Protein AF-A0A5C7P6S6-F1 (afdb_monomer_lite)

Radius of gyration: 43.23 Å; chains: 1; bounding box: 123×72×96 Å

Sequence (411 aa):
MPEETPAAPAPTPVTDAVPTTPSAPKPIQQTPPKAELKADPNGDLDKFFAEVHNEKTPEKQPEKAQEQQPKPQENAEAPVEGEDEEVSKFTTAKNLREAYAKLKKRLADRDKEFEELKTRPSEDPEKPKLLETLSAREKRLKELEEQVKYYDYTKSSEYLEKYDKPYKEAWQYATQTATDLSVKRDGAEPRKVTAEEFSRIVNMRSEDDALEAAHALFDGDKLGAAKAARVMEQREKIMQHYRAAENAKSDFAKNIEAREKDMTAKQIAEREAQARQAKANAEAFQKLNEDAKKKYPQWFSPADGDEQINKALETGKRMADVVFSGAQDIDSDTRVKMHSAAYMKIAGFDRLAIENGRLRTQMDKLQKALDGYKSSGPGNATGKGGDKPVKSGGRTLADSFAELDALVGKK

Structure (mmCIF, N/CA/C/O backbone):
data_AF-A0A5C7P6S6-F1
#
_entry.id   AF-A0A5C7P6S6-F1
#
loop_
_atom_site.group_PDB
_atom_site.id
_atom_site.type_symbol
_atom_site.label_atom_id
_atom_site.label_alt_id
_atom_site.label_comp_id
_atom_site.label_asym_id
_atom_site.label_entity_id
_atom_site.label_seq_id
_atom_site.pdbx_PDB_ins_code
_atom_site.Cartn_x
_atom_site.Cartn_y
_atom_site.Cartn_z
_atom_site.occupancy
_atom_site.B_iso_or_equiv
_atom_site.auth_seq_id
_atom_site.auth_comp_id
_atom_site.auth_asym_id
_atom_site.auth_atom_id
_atom_site.pdbx_PDB_model_num
ATOM 1 N N . MET A 1 1 ? -17.984 -38.038 -35.558 1.00 46.00 1 MET A N 1
ATOM 2 C CA . MET A 1 1 ? -18.681 -39.127 -34.852 1.00 46.00 1 MET A CA 1
ATOM 3 C C . MET A 1 1 ? -18.429 -38.947 -33.365 1.00 46.00 1 MET A C 1
ATOM 5 O O . MET A 1 1 ? -17.315 -39.215 -32.939 1.00 46.00 1 MET A O 1
ATOM 9 N N . PRO A 1 2 ? -19.382 -38.374 -32.621 1.00 42.12 2 PRO A N 1
ATOM 10 C CA . PRO A 1 2 ? -19.359 -38.361 -31.164 1.00 42.12 2 PRO A CA 1
ATOM 11 C C . PRO A 1 2 ? -20.206 -39.517 -30.603 1.00 42.12 2 PRO A C 1
ATOM 13 O O . PRO A 1 2 ? -21.327 -39.732 -31.057 1.00 42.12 2 PRO A O 1
ATOM 16 N N . GLU A 1 3 ? -19.643 -40.264 -29.653 1.00 46.22 3 GLU A N 1
ATOM 17 C CA . GLU A 1 3 ? -20.313 -41.343 -28.917 1.00 46.22 3 GLU A CA 1
ATOM 18 C C . GLU A 1 3 ? -21.340 -40.777 -27.926 1.00 46.22 3 GLU A C 1
ATOM 20 O O . GLU A 1 3 ? -21.018 -39.967 -27.055 1.00 46.22 3 GLU A O 1
ATOM 25 N N . GLU A 1 4 ? -22.587 -41.224 -28.075 1.00 43.50 4 GLU A N 1
ATOM 26 C CA . GLU A 1 4 ? -23.687 -41.019 -27.136 1.00 43.50 4 GLU A CA 1
ATOM 27 C C . GLU A 1 4 ? -23.545 -41.970 -25.938 1.00 43.50 4 GLU A C 1
ATOM 29 O O . GLU A 1 4 ? -23.382 -43.179 -26.096 1.00 43.50 4 GLU A O 1
ATOM 34 N N . THR A 1 5 ? -23.669 -41.431 -24.726 1.00 53.03 5 THR A N 1
ATOM 35 C CA . THR A 1 5 ? -23.902 -42.209 -23.499 1.00 53.03 5 THR A CA 1
ATOM 36 C C . THR A 1 5 ? -25.326 -41.927 -23.007 1.00 53.03 5 THR A C 1
ATOM 38 O O . THR A 1 5 ? -25.703 -40.756 -22.916 1.00 53.03 5 THR A O 1
ATOM 41 N N . PRO A 1 6 ? -26.152 -42.956 -22.723 1.00 57.78 6 PRO A N 1
ATOM 42 C CA . PRO A 1 6 ? -27.564 -42.760 -22.418 1.00 57.78 6 PRO A CA 1
ATOM 43 C C . PRO A 1 6 ? -27.847 -42.522 -20.928 1.00 57.78 6 PRO A C 1
ATOM 45 O O . PRO A 1 6 ? -27.183 -43.045 -20.034 1.00 57.78 6 PRO A O 1
ATOM 48 N N . ALA A 1 7 ? -28.895 -41.728 -20.709 1.00 41.75 7 ALA A N 1
ATOM 49 C CA . ALA A 1 7 ? -29.447 -41.293 -19.434 1.00 41.75 7 ALA A CA 1
ATOM 50 C C . ALA A 1 7 ? -30.130 -42.419 -18.632 1.00 41.75 7 ALA A C 1
ATOM 52 O O . ALA A 1 7 ? -30.773 -43.307 -19.192 1.00 41.75 7 ALA A O 1
ATOM 53 N N . ALA A 1 8 ? -30.049 -42.325 -17.301 1.00 50.41 8 ALA A N 1
ATOM 54 C CA . ALA A 1 8 ? -30.787 -43.163 -16.357 1.00 50.41 8 ALA A CA 1
ATOM 55 C C . ALA A 1 8 ? -32.163 -42.543 -16.005 1.00 50.41 8 ALA A C 1
ATOM 57 O O . ALA A 1 8 ? -32.243 -41.322 -15.837 1.00 50.41 8 ALA A O 1
ATOM 58 N N . PRO A 1 9 ? -33.236 -43.348 -15.868 1.00 53.50 9 PRO A N 1
ATOM 59 C CA . PRO A 1 9 ? -34.593 -42.856 -15.635 1.00 53.50 9 PRO A CA 1
ATOM 60 C C . PRO A 1 9 ? -34.981 -42.764 -14.146 1.00 53.50 9 PRO A C 1
ATOM 62 O O . PRO A 1 9 ? -34.594 -43.588 -13.321 1.00 53.50 9 PRO A O 1
ATOM 65 N N . ALA A 1 10 ? -35.851 -41.803 -13.845 1.00 43.84 10 ALA A N 1
ATOM 66 C CA . ALA A 1 10 ? -36.760 -41.744 -12.692 1.00 43.84 10 ALA A CA 1
ATOM 67 C C . ALA A 1 10 ? -38.148 -41.314 -13.229 1.00 43.84 10 ALA A C 1
ATOM 69 O O . ALA A 1 10 ? -38.189 -40.839 -14.369 1.00 43.84 10 ALA A O 1
ATOM 70 N N . PRO A 1 11 ? -39.273 -41.338 -12.478 1.00 53.75 11 PRO A N 1
ATOM 71 C CA . PRO A 1 11 ? -39.607 -41.955 -11.182 1.00 53.75 11 PRO A CA 1
ATOM 72 C C . PRO A 1 11 ? -40.924 -42.789 -11.250 1.00 53.75 11 PRO A C 1
ATOM 74 O O . PRO A 1 11 ? -41.592 -42.814 -12.281 1.00 53.75 11 PRO A O 1
ATOM 77 N N . THR A 1 12 ? -41.383 -43.388 -10.138 1.00 41.00 12 THR A N 1
ATOM 78 C CA . THR A 1 12 ? -42.812 -43.760 -9.977 1.00 41.00 12 THR A CA 1
ATOM 79 C C . THR A 1 12 ? -43.353 -43.488 -8.566 1.00 41.00 12 THR A C 1
ATOM 81 O O . THR A 1 12 ? -42.575 -43.513 -7.611 1.00 41.00 12 THR A O 1
ATOM 84 N N . PRO A 1 13 ? -44.668 -43.203 -8.439 1.00 51.53 13 PRO A N 1
ATOM 85 C CA . PRO A 1 13 ? -45.284 -42.515 -7.305 1.00 51.53 13 PRO A CA 1
ATOM 86 C C . PRO A 1 13 ? -45.920 -43.482 -6.295 1.00 51.53 13 PRO A C 1
ATOM 88 O O . PRO A 1 13 ? -46.279 -44.604 -6.648 1.00 51.53 13 PRO A O 1
ATOM 91 N N . VAL A 1 14 ? -46.133 -43.025 -5.058 1.00 45.06 14 VAL A N 1
ATOM 92 C CA . VAL A 1 14 ? -46.999 -43.713 -4.087 1.00 45.06 14 VAL A CA 1
ATOM 93 C C . VAL A 1 14 ? -48.078 -42.752 -3.598 1.00 45.06 14 VAL A C 1
ATOM 95 O O . VAL A 1 14 ? -47.822 -41.592 -3.288 1.00 45.06 14 VAL A O 1
ATOM 98 N N . THR A 1 15 ? -49.287 -43.289 -3.634 1.00 38.88 15 THR A N 1
ATOM 99 C CA . THR A 1 15 ? -50.614 -42.690 -3.566 1.00 38.88 15 THR A CA 1
ATOM 100 C C . THR A 1 15 ? -51.096 -42.420 -2.139 1.00 38.88 15 THR A C 1
ATOM 102 O O . THR A 1 15 ? -50.744 -43.135 -1.203 1.00 38.88 15 THR A O 1
ATOM 105 N N . ASP A 1 16 ? -51.977 -41.425 -2.024 1.00 44.69 16 ASP A N 1
ATOM 106 C CA . ASP A 1 16 ? -52.780 -41.073 -0.850 1.00 44.69 16 ASP A CA 1
ATOM 107 C C . ASP A 1 16 ? -53.695 -42.204 -0.348 1.00 44.69 16 ASP A C 1
ATOM 109 O O . ASP A 1 16 ? -54.346 -42.886 -1.142 1.00 44.69 16 ASP A O 1
ATOM 113 N N . ALA A 1 17 ? -53.854 -42.298 0.979 1.00 35.78 17 ALA A N 1
ATOM 114 C CA . ALA A 1 17 ? -55.083 -42.768 1.624 1.00 35.78 17 ALA A CA 1
ATOM 115 C C . ALA A 1 17 ? -55.199 -42.260 3.081 1.00 35.78 17 ALA A C 1
ATOM 117 O O . ALA A 1 17 ? -54.314 -42.449 3.911 1.00 35.78 17 ALA A O 1
ATOM 118 N N . VAL A 1 18 ? -56.346 -41.655 3.384 1.00 39.75 18 VAL A N 1
ATOM 119 C CA . VAL A 1 18 ? -56.913 -41.239 4.688 1.00 39.75 18 VAL A CA 1
ATOM 120 C C . VAL A 1 18 ? -58.406 -41.652 4.622 1.00 39.75 18 VAL A C 1
ATOM 122 O O . VAL A 1 18 ? -58.885 -41.785 3.491 1.00 39.75 18 VAL A O 1
ATOM 125 N N . PRO A 1 19 ? -59.236 -41.767 5.691 1.00 50.44 19 PRO A N 1
ATOM 126 C CA . PRO A 1 19 ? -59.052 -41.930 7.150 1.00 50.44 19 PRO A CA 1
ATOM 127 C C . PRO A 1 19 ? -59.833 -43.140 7.737 1.00 50.44 19 PRO A C 1
ATOM 129 O O . PRO A 1 19 ? -60.816 -43.584 7.157 1.00 50.44 19 PRO A O 1
ATOM 132 N N . THR A 1 20 ? -59.556 -43.526 8.991 1.00 32.84 20 THR A N 1
ATOM 133 C CA . THR A 1 20 ? -60.603 -44.014 9.926 1.00 32.84 20 THR A CA 1
ATOM 134 C C . THR A 1 20 ? -60.203 -43.771 11.386 1.00 32.84 20 THR A C 1
ATOM 136 O O . THR A 1 20 ? -59.168 -44.254 11.837 1.00 32.84 20 THR A O 1
ATOM 139 N N . THR A 1 21 ? -61.046 -43.056 12.135 1.00 38.78 21 THR A N 1
ATOM 140 C CA . THR A 1 21 ? -61.136 -43.097 13.609 1.00 38.78 21 THR A CA 1
ATOM 141 C C . THR A 1 21 ? -61.864 -44.383 14.039 1.00 38.78 21 THR A C 1
ATOM 143 O O . THR A 1 21 ? -62.730 -44.852 13.298 1.00 38.78 21 THR A O 1
ATOM 146 N N . PRO A 1 22 ? -61.547 -44.977 15.212 1.00 38.91 22 PRO A N 1
ATOM 147 C CA . PRO A 1 22 ? -62.388 -44.691 16.383 1.00 38.91 22 PRO A CA 1
ATOM 148 C C . PRO A 1 22 ? -61.709 -44.766 17.774 1.00 38.91 22 PRO A C 1
ATOM 150 O O . PRO A 1 22 ? -60.781 -45.526 18.018 1.00 38.91 22 PRO A O 1
ATOM 153 N N . SER A 1 23 ? -62.352 -44.047 18.700 1.00 32.41 23 SER A N 1
ATOM 154 C CA . SER A 1 23 ? -62.520 -44.307 20.141 1.00 32.41 23 SER A CA 1
ATOM 155 C C . SER A 1 23 ? -61.372 -44.129 21.146 1.00 32.41 23 SER A C 1
ATOM 157 O O . SER A 1 23 ? -60.266 -44.641 21.038 1.00 32.41 23 SER A O 1
ATOM 159 N N . ALA A 1 24 ? -61.743 -43.400 22.201 1.00 42.53 24 ALA A N 1
ATOM 160 C CA . ALA A 1 24 ? -60.950 -42.934 23.328 1.00 42.53 24 ALA A CA 1
ATOM 161 C C . ALA A 1 24 ? -60.636 -44.013 24.384 1.00 42.53 24 ALA A C 1
ATOM 163 O O . ALA A 1 24 ? -61.486 -44.860 24.665 1.00 42.53 24 ALA A O 1
ATOM 164 N N . PRO A 1 25 ? -59.513 -43.864 25.113 1.00 35.50 25 PRO A N 1
ATOM 165 C CA . PRO A 1 25 ? -59.364 -44.364 26.473 1.00 35.50 25 PRO A CA 1
ATOM 166 C C . PRO A 1 25 ? -59.404 -43.235 27.522 1.00 35.50 25 PRO A C 1
ATOM 168 O O . PRO A 1 25 ? -58.932 -42.118 27.317 1.00 35.50 25 PRO A O 1
ATOM 171 N N . LYS A 1 26 ? -59.989 -43.581 28.672 1.00 36.19 26 LYS A N 1
ATOM 172 C CA . LYS A 1 26 ? -60.097 -42.816 29.927 1.00 36.19 26 LYS A CA 1
ATOM 173 C C . LYS A 1 26 ? -58.724 -42.545 30.595 1.00 36.19 26 LYS A C 1
ATOM 175 O O . LYS A 1 26 ? -57.741 -43.191 30.244 1.00 36.19 26 LYS A O 1
ATOM 180 N N . PRO A 1 27 ? -58.654 -41.601 31.558 1.00 38.12 27 PRO A N 1
ATOM 181 C CA . PRO A 1 27 ? -57.422 -40.911 31.945 1.00 38.12 27 PRO A CA 1
ATOM 182 C C . PRO A 1 27 ? -56.540 -41.716 32.908 1.00 38.12 27 PRO A C 1
ATOM 184 O O . PRO A 1 27 ? -57.019 -42.236 33.914 1.00 38.12 27 PRO A O 1
ATOM 187 N N . ILE A 1 28 ? -55.232 -41.736 32.636 1.00 33.56 28 ILE A N 1
ATOM 188 C CA . ILE A 1 28 ? -54.197 -42.171 33.580 1.00 33.56 28 ILE A CA 1
ATOM 189 C C . ILE A 1 28 ? -53.701 -40.923 34.318 1.00 33.56 28 ILE A C 1
ATOM 191 O O . ILE A 1 28 ? -53.202 -39.985 33.699 1.00 33.56 28 ILE A O 1
ATOM 195 N N . GLN A 1 29 ? -53.851 -40.914 35.645 1.00 44.62 29 GLN A N 1
ATOM 196 C CA . GLN A 1 29 ? -53.180 -39.969 36.537 1.00 44.62 29 GLN A CA 1
ATOM 197 C C . GLN A 1 29 ? -51.662 -40.117 36.371 1.00 44.62 29 GLN A C 1
ATOM 199 O O . GLN A 1 29 ? -51.073 -41.080 36.854 1.00 44.62 29 GLN A O 1
ATOM 204 N N . GLN A 1 30 ? -51.025 -39.158 35.699 1.00 34.50 30 GLN A N 1
ATOM 205 C CA . GLN A 1 30 ? -49.587 -38.941 35.806 1.00 34.50 30 GLN A CA 1
ATOM 206 C C . GLN A 1 30 ? -49.343 -37.856 36.853 1.00 34.50 30 GLN A C 1
ATOM 208 O O . GLN A 1 30 ? -49.700 -36.693 36.674 1.00 34.50 30 GLN A O 1
ATOM 213 N N . THR A 1 31 ? -48.738 -38.250 37.969 1.00 36.03 31 THR A N 1
ATOM 214 C CA . THR A 1 31 ? -48.027 -37.335 38.863 1.00 36.03 31 THR A CA 1
ATOM 215 C C . THR A 1 31 ? -46.939 -36.600 38.070 1.00 36.03 31 THR A C 1
ATOM 217 O O . THR A 1 31 ? -46.210 -37.263 37.326 1.00 36.03 31 THR A O 1
ATOM 220 N N . PRO A 1 32 ? -46.790 -35.269 38.203 1.00 39.41 32 PRO A N 1
ATOM 221 C CA . PRO A 1 32 ? -45.773 -34.535 37.463 1.00 39.41 32 PRO A CA 1
ATOM 222 C C . PRO A 1 32 ? -44.370 -34.980 37.906 1.00 39.41 32 PRO A C 1
ATOM 224 O O . PRO A 1 32 ? -44.122 -35.101 39.111 1.00 39.41 32 PRO A O 1
ATOM 227 N N . PRO A 1 33 ? -43.432 -35.213 36.970 1.00 34.38 33 PRO A N 1
ATOM 228 C CA . PRO A 1 33 ? -42.047 -35.444 37.331 1.00 34.38 33 PRO A CA 1
ATOM 229 C C . PRO A 1 33 ? -41.487 -34.157 37.937 1.00 34.38 33 PRO A C 1
ATOM 231 O O . PRO A 1 33 ? -41.579 -33.072 37.361 1.00 34.38 33 PRO A O 1
ATOM 234 N N . LYS A 1 34 ? -40.908 -34.294 39.129 1.00 39.78 34 LYS A N 1
ATOM 235 C CA . LYS A 1 34 ? -40.111 -33.267 39.790 1.00 39.78 34 LYS A CA 1
ATOM 236 C C . LYS A 1 34 ? -38.892 -32.995 38.905 1.00 39.78 34 LYS A C 1
ATOM 238 O O . LYS A 1 34 ? -37.921 -33.743 38.946 1.00 39.78 34 LYS A O 1
ATOM 243 N N . ALA A 1 35 ? -38.974 -31.964 38.069 1.00 36.50 35 ALA A N 1
ATOM 244 C CA . ALA A 1 35 ? -37.822 -31.448 37.350 1.00 36.50 35 ALA A CA 1
ATOM 245 C C . ALA A 1 35 ? -36.858 -30.857 38.386 1.00 36.50 35 ALA A C 1
ATOM 247 O O . ALA A 1 35 ? -37.086 -29.776 38.927 1.00 36.50 35 ALA A O 1
ATOM 248 N N . GLU A 1 36 ? -35.806 -31.602 38.715 1.00 36.12 36 GLU A N 1
ATOM 249 C CA . GLU A 1 36 ? -34.629 -31.028 39.350 1.00 36.12 36 GLU A CA 1
ATOM 250 C C . GLU A 1 36 ? -34.008 -30.042 38.352 1.00 36.12 36 GLU A C 1
ATOM 252 O O . GLU A 1 36 ? -33.359 -30.451 37.390 1.00 36.12 36 GLU A O 1
ATOM 257 N N . LEU A 1 37 ? -34.217 -28.738 38.568 1.00 42.97 37 LEU A N 1
ATOM 258 C CA . LEU A 1 37 ? -33.334 -27.710 38.023 1.00 42.97 37 LEU A CA 1
ATOM 259 C C . LEU A 1 37 ? -31.935 -27.982 38.590 1.00 42.97 37 LEU A C 1
ATOM 261 O O . LEU A 1 37 ? -31.643 -27.647 39.738 1.00 42.97 37 LEU A O 1
ATOM 265 N N . LYS A 1 38 ? -31.079 -28.631 37.805 1.00 41.91 38 LYS A N 1
ATOM 266 C CA . LYS A 1 38 ? -29.651 -28.754 38.092 1.00 41.91 38 LYS A CA 1
ATOM 267 C C . LYS A 1 38 ? -28.869 -27.973 37.040 1.00 41.91 38 LYS A C 1
ATOM 269 O O . LYS A 1 38 ? -29.064 -28.181 35.848 1.00 41.91 38 LYS A O 1
ATOM 274 N N . ALA A 1 39 ? -27.980 -27.130 37.566 1.00 39.84 39 ALA A N 1
ATOM 275 C CA . ALA A 1 39 ? -27.068 -26.183 36.924 1.00 39.84 39 ALA A CA 1
ATOM 276 C C . ALA A 1 39 ? -27.720 -24.895 36.386 1.00 39.84 39 ALA A C 1
ATOM 278 O O . ALA A 1 39 ? -28.354 -24.880 35.336 1.00 39.84 39 ALA A O 1
ATOM 279 N N . ASP A 1 40 ? -27.504 -23.796 37.117 1.00 43.25 40 ASP A N 1
ATOM 280 C CA . ASP A 1 40 ? -27.604 -22.443 36.570 1.00 43.25 40 ASP A CA 1
ATOM 281 C C . ASP A 1 40 ? -26.552 -22.304 35.451 1.00 43.25 40 ASP A C 1
ATOM 283 O O . ASP A 1 40 ? -25.355 -22.389 35.745 1.00 43.25 40 ASP A O 1
ATOM 287 N N . PRO A 1 41 ? -26.948 -22.108 34.181 1.00 43.97 41 PRO A N 1
ATOM 288 C CA . PRO A 1 41 ? -26.011 -21.939 33.071 1.00 43.97 41 PRO A CA 1
ATOM 289 C C . PRO A 1 41 ? -25.147 -20.669 33.197 1.00 43.97 41 PRO A C 1
ATOM 291 O O . PRO A 1 41 ? -24.191 -20.511 32.440 1.00 43.97 41 PRO A O 1
ATOM 294 N N . ASN A 1 42 ? -25.442 -19.778 34.153 1.00 45.59 42 ASN A N 1
ATOM 295 C CA . ASN A 1 42 ? -24.598 -18.635 34.499 1.00 45.59 42 ASN A CA 1
ATOM 296 C C . ASN A 1 42 ? -23.641 -18.905 35.668 1.00 45.59 42 ASN A C 1
ATOM 298 O O . ASN A 1 42 ? -22.756 -18.089 35.902 1.00 45.59 42 ASN A O 1
ATOM 302 N N . GLY A 1 43 ? -23.754 -20.034 36.375 1.00 48.19 43 GLY A N 1
ATOM 303 C CA . GLY A 1 43 ? -22.921 -20.329 37.545 1.00 48.19 43 GLY A CA 1
ATOM 304 C C . GLY A 1 43 ? -21.424 -20.439 37.227 1.00 48.19 43 GLY A C 1
ATOM 305 O O . GLY A 1 43 ? -20.594 -20.024 38.035 1.00 48.19 43 GLY A O 1
ATOM 306 N N . ASP A 1 44 ? -21.070 -20.933 36.037 1.00 56.31 44 ASP A N 1
ATOM 307 C CA . ASP A 1 44 ? -19.677 -20.960 35.560 1.00 56.31 44 ASP A CA 1
ATOM 308 C C . ASP A 1 44 ? -19.210 -19.598 35.030 1.00 56.31 44 ASP A C 1
ATOM 310 O O . ASP A 1 44 ? -18.036 -19.259 35.159 1.00 56.31 44 ASP A O 1
ATOM 314 N N . LEU A 1 45 ? -20.121 -18.772 34.505 1.00 48.03 45 LEU A N 1
ATOM 315 C CA . LEU A 1 45 ? -19.814 -17.394 34.114 1.00 48.03 45 LEU A CA 1
ATOM 316 C C . LEU A 1 45 ? -19.558 -16.523 35.349 1.00 48.03 45 LEU A C 1
ATOM 318 O O . LEU A 1 45 ? -18.575 -15.794 35.378 1.00 48.03 45 LEU A O 1
ATOM 322 N N . ASP A 1 46 ? -20.381 -16.633 36.389 1.00 51.62 46 ASP A N 1
ATOM 323 C CA . ASP A 1 46 ? -20.210 -15.900 37.647 1.00 51.62 46 ASP A CA 1
ATOM 324 C C . ASP A 1 46 ? -18.913 -16.284 38.374 1.00 51.62 46 ASP A C 1
ATOM 326 O O . ASP A 1 46 ? -18.251 -15.415 38.945 1.00 51.62 46 ASP A O 1
ATOM 330 N N . LYS A 1 47 ? -18.509 -17.562 38.316 1.00 57.38 47 LYS A N 1
ATOM 331 C CA . LYS A 1 47 ? -17.197 -18.015 38.805 1.00 57.38 47 LYS A CA 1
ATOM 332 C C . LYS A 1 47 ? -16.052 -17.464 37.960 1.00 57.38 47 LYS A C 1
ATOM 334 O O . LYS A 1 47 ? -15.109 -16.924 38.524 1.00 57.38 47 LYS A O 1
ATOM 339 N N . PHE A 1 48 ? -16.172 -17.508 36.634 1.00 55.88 48 PHE A N 1
ATOM 340 C CA . PHE A 1 48 ? -15.189 -16.929 35.717 1.00 55.88 48 PHE A CA 1
ATOM 341 C C . PHE A 1 48 ? -14.996 -15.419 35.955 1.00 55.88 48 PHE A C 1
ATOM 343 O O . PHE A 1 48 ? -13.868 -14.939 36.034 1.00 55.88 48 PHE A O 1
ATOM 350 N N . PHE A 1 49 ? -16.077 -14.658 36.157 1.00 50.75 49 PHE A N 1
ATOM 351 C CA . PHE A 1 49 ? -15.989 -13.228 36.473 1.00 50.75 49 PHE A CA 1
ATOM 352 C C . PHE A 1 49 ? -15.447 -12.949 37.883 1.00 50.75 49 PHE A C 1
ATOM 354 O O . PHE A 1 49 ? -14.844 -11.898 38.081 1.00 50.75 49 PHE A O 1
ATOM 361 N N . ALA A 1 50 ? -15.621 -13.852 38.851 1.00 56.75 50 ALA A N 1
ATOM 362 C CA . ALA A 1 50 ? -15.010 -13.725 40.175 1.00 56.75 50 ALA A CA 1
ATOM 363 C C . ALA A 1 50 ? -13.497 -14.024 40.155 1.00 56.75 50 ALA A C 1
ATOM 365 O O . ALA A 1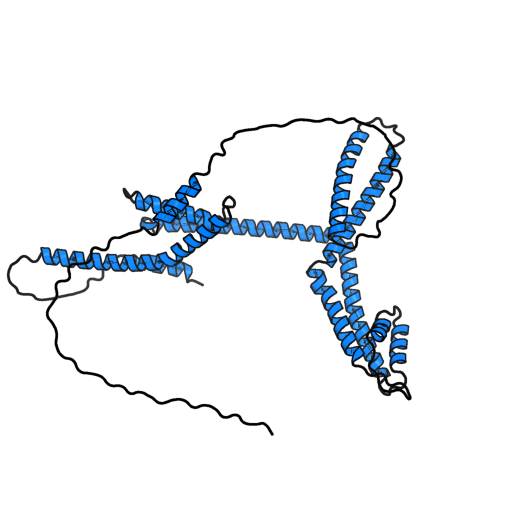 50 ? -12.729 -13.365 40.852 1.00 56.75 50 ALA A O 1
ATOM 366 N N . GLU A 1 51 ? -13.061 -14.977 39.331 1.00 54.78 51 GLU A N 1
ATOM 367 C CA . GLU A 1 51 ? -11.665 -15.424 39.229 1.00 54.78 51 GLU A CA 1
ATOM 368 C C . GLU A 1 51 ? -10.771 -14.378 38.538 1.00 54.78 51 GLU A C 1
ATOM 370 O O . GLU A 1 51 ? -9.673 -14.088 39.007 1.00 54.78 51 GLU A O 1
ATOM 375 N N . VAL A 1 52 ? -11.301 -13.679 37.527 1.00 52.78 52 VAL A N 1
ATOM 376 C CA . VAL A 1 52 ? -10.638 -12.535 36.863 1.00 52.78 52 VAL A CA 1
ATOM 377 C C . VAL A 1 52 ? -10.458 -11.319 37.804 1.00 52.78 52 VAL A C 1
ATOM 379 O O . VAL A 1 52 ? -9.695 -10.406 37.497 1.00 52.78 52 VAL A O 1
ATOM 382 N N . HIS A 1 53 ? -11.124 -11.284 38.970 1.00 46.47 53 HIS A N 1
ATOM 383 C CA . HIS A 1 53 ? -11.010 -10.195 39.961 1.00 46.47 53 HIS A CA 1
ATOM 384 C C . HIS A 1 53 ? -10.025 -10.452 41.101 1.00 46.47 53 HIS A C 1
ATOM 386 O O . HIS A 1 53 ? -9.773 -9.531 41.878 1.00 46.47 53 HIS A O 1
ATOM 392 N N . ASN A 1 54 ? -9.439 -11.650 41.200 1.00 40.47 54 ASN A N 1
ATOM 393 C CA . ASN A 1 54 ? -8.581 -12.010 42.334 1.00 40.47 54 ASN A CA 1
ATOM 394 C C . ASN A 1 54 ? -7.068 -11.975 42.039 1.00 40.47 54 ASN A C 1
ATOM 396 O O . ASN A 1 54 ? -6.264 -12.223 42.934 1.00 40.47 54 ASN A O 1
ATOM 400 N N . GLU A 1 55 ? -6.644 -11.592 40.830 1.00 39.09 55 GLU A N 1
ATOM 401 C CA . GLU A 1 55 ? -5.230 -11.329 40.523 1.00 39.09 55 GLU A CA 1
ATOM 402 C C . GLU A 1 55 ? -4.852 -9.862 40.775 1.00 39.09 55 GLU A C 1
ATOM 404 O O . GLU A 1 55 ? -4.597 -9.060 39.877 1.00 39.09 55 GLU A O 1
ATOM 409 N N . LYS A 1 56 ? -4.752 -9.507 42.055 1.00 41.22 56 LYS A N 1
ATOM 410 C CA . LYS A 1 56 ? -3.800 -8.491 42.512 1.00 41.22 56 LYS A CA 1
ATOM 411 C C . LYS A 1 56 ? -3.122 -9.013 43.766 1.00 41.22 56 LYS A C 1
ATOM 413 O O . LYS A 1 56 ? -3.727 -8.963 44.828 1.00 41.22 56 LYS A O 1
ATOM 418 N N . THR A 1 57 ? -1.887 -9.504 43.617 1.00 28.55 57 THR A N 1
ATOM 419 C CA . THR A 1 57 ? -0.677 -9.192 44.418 1.00 28.55 57 THR A CA 1
ATOM 420 C C . THR A 1 57 ? 0.438 -10.180 44.019 1.00 28.55 57 THR A C 1
ATOM 422 O O . THR A 1 57 ? 0.301 -11.364 44.312 1.00 28.55 57 THR A O 1
ATOM 425 N N . PRO A 1 58 ? 1.554 -9.765 43.382 1.00 36.25 58 PRO A N 1
ATOM 426 C CA . PRO A 1 58 ? 2.738 -10.611 43.308 1.00 36.25 58 PRO A CA 1
ATOM 427 C C . PRO A 1 58 ? 3.519 -10.467 44.619 1.00 36.25 58 PRO A C 1
ATOM 429 O O . PRO A 1 58 ? 4.167 -9.449 44.877 1.00 36.25 58 PRO A O 1
ATOM 432 N N . GLU A 1 59 ? 3.418 -11.484 45.469 1.00 32.12 59 GLU A N 1
ATOM 433 C CA . GLU A 1 59 ? 4.200 -11.607 46.693 1.00 32.12 59 GLU A CA 1
ATOM 434 C C . GLU A 1 59 ? 5.619 -12.107 46.358 1.00 32.12 59 GLU A C 1
ATOM 436 O O . GLU A 1 59 ? 5.819 -13.079 45.630 1.00 32.12 59 GLU A O 1
ATOM 441 N N . LYS A 1 60 ? 6.617 -11.369 46.852 1.00 31.77 60 LYS A N 1
ATOM 442 C CA . LYS A 1 60 ? 8.058 -11.647 46.760 1.00 31.77 60 LYS A CA 1
ATOM 443 C C . LYS A 1 60 ? 8.463 -12.823 47.653 1.00 31.77 60 LYS A C 1
ATOM 445 O O . LYS A 1 60 ? 8.031 -12.843 48.799 1.00 31.77 60 LYS A O 1
ATOM 450 N N . GLN A 1 61 ? 9.448 -13.615 47.200 1.00 31.73 61 GLN A N 1
ATOM 451 C CA . GLN A 1 61 ? 10.708 -14.027 47.886 1.00 31.73 61 GLN A CA 1
ATOM 452 C C . GLN A 1 61 ? 11.268 -15.342 47.277 1.00 31.73 61 GLN A C 1
ATOM 454 O O . GLN A 1 61 ? 10.497 -16.084 46.678 1.00 31.73 61 GLN A O 1
ATOM 459 N N . PRO A 1 62 ? 12.535 -15.754 47.522 1.00 37.06 62 PRO A N 1
ATOM 460 C CA . PRO A 1 62 ? 13.792 -14.997 47.593 1.00 37.06 62 PRO A CA 1
ATOM 461 C C . PRO A 1 62 ? 14.970 -15.672 46.827 1.00 37.06 62 PRO A C 1
ATOM 463 O O . PRO A 1 62 ? 14.882 -16.788 46.321 1.00 37.06 62 PRO A O 1
ATOM 466 N N . GLU A 1 63 ? 16.098 -14.954 46.802 1.00 31.25 63 GLU A N 1
ATOM 467 C CA . GLU A 1 63 ? 17.470 -15.346 46.429 1.00 31.25 63 GLU A CA 1
ATOM 468 C C . GLU A 1 63 ? 17.973 -16.708 46.951 1.00 31.25 63 GLU A C 1
ATOM 470 O O . GLU A 1 63 ? 17.811 -17.040 48.127 1.00 31.25 63 GLU A O 1
ATOM 475 N N . LYS A 1 64 ? 18.802 -17.380 46.133 1.00 30.66 64 LYS A N 1
ATOM 476 C CA . LYS A 1 64 ? 20.066 -17.953 46.623 1.00 30.66 64 LYS A CA 1
ATOM 477 C C . LYS A 1 64 ? 21.159 -17.985 45.551 1.00 30.66 64 LYS A C 1
ATOM 479 O O . LYS A 1 64 ? 20.957 -18.445 44.433 1.00 30.66 64 LYS A O 1
ATOM 484 N N . ALA A 1 65 ? 22.306 -17.460 45.965 1.00 30.36 65 ALA A N 1
ATOM 485 C CA . ALA A 1 65 ? 23.537 -17.228 45.233 1.00 30.36 65 ALA A CA 1
ATOM 486 C C . ALA A 1 65 ? 24.374 -18.495 44.992 1.00 30.36 65 ALA A C 1
ATOM 488 O O . ALA A 1 65 ? 24.317 -19.433 45.787 1.00 30.36 65 ALA A O 1
ATOM 489 N N . GLN A 1 66 ? 25.254 -18.431 43.988 1.00 33.25 66 GLN A N 1
ATOM 490 C CA . GLN A 1 66 ? 26.618 -18.955 44.090 1.00 33.25 66 GLN A CA 1
ATOM 491 C C . GLN A 1 66 ? 27.585 -18.115 43.231 1.00 33.25 66 GLN A C 1
ATOM 493 O O . GLN A 1 66 ? 27.508 -18.085 42.006 1.00 33.25 66 GLN A O 1
ATOM 498 N N . GLU A 1 67 ? 28.460 -17.402 43.944 1.00 33.16 67 GLU A N 1
ATOM 499 C CA . GLU A 1 67 ? 29.827 -16.989 43.587 1.00 33.16 67 GLU A CA 1
ATOM 500 C C . GLU A 1 67 ? 30.626 -18.147 42.929 1.00 33.16 67 GLU A C 1
ATOM 502 O O . GLU A 1 67 ? 30.328 -19.307 43.185 1.00 33.16 67 GLU A O 1
ATOM 507 N N . GLN A 1 68 ? 31.664 -17.964 42.101 1.00 30.27 68 GLN A N 1
ATOM 508 C CA . GLN A 1 68 ? 32.834 -17.107 42.311 1.00 30.27 68 GLN A CA 1
ATOM 509 C C . GLN A 1 68 ? 33.682 -16.973 41.017 1.00 30.27 68 GLN A C 1
ATOM 511 O O . GLN A 1 68 ? 33.754 -17.875 40.185 1.00 30.27 68 GLN A O 1
ATOM 516 N N . GLN A 1 69 ? 34.327 -15.813 40.902 1.00 34.34 69 GLN A N 1
ATOM 517 C CA . GLN A 1 69 ? 35.389 -15.368 39.976 1.00 34.34 69 GLN A CA 1
ATOM 518 C C . GLN A 1 69 ? 36.730 -16.140 40.195 1.00 34.34 69 GLN A C 1
ATOM 520 O O . GLN A 1 69 ? 36.791 -16.858 41.192 1.00 34.34 69 GLN A O 1
ATOM 525 N N . PRO A 1 70 ? 37.820 -16.002 39.378 1.00 38.84 70 PRO A N 1
ATOM 526 C CA . PRO A 1 70 ? 38.398 -14.706 38.977 1.00 38.84 70 PRO A CA 1
ATOM 527 C C . PRO A 1 70 ? 39.071 -14.569 37.587 1.00 38.84 70 PRO A C 1
ATOM 529 O O . PRO A 1 70 ? 39.434 -15.523 36.907 1.00 38.84 70 PRO A O 1
ATOM 532 N N . LYS A 1 71 ? 39.249 -13.290 37.215 1.00 36.88 71 LYS A N 1
ATOM 533 C CA . LYS A 1 71 ? 40.156 -12.735 36.185 1.00 36.88 71 LYS A CA 1
ATOM 534 C C . LYS A 1 71 ? 41.637 -12.973 36.549 1.00 36.88 71 LYS A C 1
ATOM 536 O O . LYS A 1 71 ? 41.939 -13.154 37.727 1.00 36.88 71 LYS A O 1
ATOM 541 N N . PRO A 1 72 ? 42.567 -12.838 35.584 1.00 34.97 72 PRO A N 1
ATOM 542 C CA . PRO A 1 72 ? 43.370 -11.601 35.554 1.00 34.97 72 PRO A CA 1
ATOM 543 C C . PRO A 1 72 ? 43.356 -10.857 34.207 1.00 34.97 72 PRO A C 1
ATOM 545 O O . PRO A 1 72 ? 43.110 -11.425 33.149 1.00 34.97 72 PRO A O 1
ATOM 548 N N . GLN A 1 73 ? 43.601 -9.551 34.311 1.00 32.94 73 GLN A N 1
ATOM 549 C CA . GLN A 1 73 ? 43.768 -8.551 33.253 1.00 32.94 73 GLN A CA 1
ATOM 550 C C . GLN A 1 73 ? 44.970 -8.841 32.345 1.00 32.94 73 GLN A C 1
ATOM 552 O O . GLN A 1 73 ? 46.003 -9.266 32.847 1.00 32.94 73 GLN A O 1
ATOM 557 N N . GLU A 1 74 ? 44.905 -8.399 31.087 1.00 28.84 74 GLU A N 1
ATOM 558 C CA . GLU A 1 74 ? 46.033 -7.676 30.497 1.00 28.84 74 GLU A CA 1
ATOM 559 C C . GLU A 1 74 ? 45.531 -6.601 29.526 1.00 28.84 74 GLU A C 1
ATOM 561 O O . GLU A 1 74 ? 44.529 -6.758 28.830 1.00 28.84 74 GLU A O 1
ATOM 566 N N . ASN A 1 75 ? 46.202 -5.464 29.614 1.00 32.78 75 ASN A N 1
ATOM 567 C CA . ASN A 1 75 ? 45.945 -4.187 28.982 1.00 32.78 75 ASN A CA 1
ATOM 568 C C . ASN A 1 75 ? 46.851 -4.096 27.747 1.00 32.78 75 ASN A C 1
ATOM 570 O O . ASN A 1 75 ? 48.048 -4.334 27.885 1.00 32.78 75 ASN A O 1
ATOM 574 N N . ALA A 1 76 ? 46.327 -3.723 26.581 1.00 30.92 76 ALA A N 1
ATOM 575 C CA . ALA A 1 76 ? 47.147 -3.201 25.490 1.00 30.92 76 ALA A CA 1
ATOM 576 C C . ALA A 1 76 ? 46.298 -2.290 24.595 1.00 30.92 76 ALA A C 1
ATOM 578 O O . ALA A 1 76 ? 45.324 -2.719 23.976 1.00 30.92 76 ALA A O 1
ATOM 579 N N . GLU A 1 77 ? 46.670 -1.014 24.592 1.00 33.03 77 GLU A N 1
ATOM 580 C CA . GLU A 1 77 ? 46.176 0.039 23.714 1.00 33.03 77 GLU A CA 1
ATOM 581 C C . GLU A 1 77 ? 46.715 -0.094 22.279 1.00 33.03 77 GLU A C 1
ATOM 583 O O . GLU A 1 77 ? 47.852 -0.512 22.070 1.00 33.03 77 GLU A O 1
ATOM 588 N N . ALA A 1 78 ? 45.897 0.437 21.356 1.00 29.66 78 ALA A N 1
ATOM 589 C CA . ALA A 1 78 ? 46.197 0.976 20.019 1.00 29.66 78 ALA A CA 1
ATOM 590 C C . ALA A 1 78 ? 46.401 -0.005 18.837 1.00 29.66 78 ALA A C 1
ATOM 592 O O . ALA A 1 78 ? 46.891 -1.115 19.033 1.00 29.66 78 ALA A O 1
ATOM 593 N N . PRO A 1 79 ? 46.150 0.414 17.570 1.00 34.78 79 PRO A N 1
ATOM 594 C CA . PRO A 1 79 ? 45.305 1.508 17.048 1.00 34.78 79 PRO A CA 1
ATOM 595 C C . PRO A 1 79 ? 44.319 1.030 15.946 1.00 34.78 79 PRO A C 1
ATOM 597 O O . PRO A 1 79 ? 44.649 0.178 15.127 1.00 34.78 79 PRO A O 1
ATOM 600 N N . VAL A 1 80 ? 43.112 1.609 15.870 1.00 34.25 80 VAL A N 1
ATOM 601 C CA . VAL A 1 80 ? 42.213 1.410 14.712 1.00 34.25 80 VAL A CA 1
ATOM 602 C C . VAL A 1 80 ? 42.513 2.491 13.678 1.00 34.25 80 VAL A C 1
ATOM 604 O O . VAL A 1 80 ? 41.950 3.583 13.718 1.00 34.25 80 VAL A O 1
ATOM 607 N N . GLU A 1 81 ? 43.428 2.171 12.771 1.00 37.09 81 GLU A N 1
ATOM 608 C CA . GLU A 1 81 ? 43.656 2.888 11.522 1.00 37.09 81 GLU A CA 1
ATOM 609 C C . GLU A 1 81 ? 43.206 1.973 10.374 1.00 37.09 81 GLU A C 1
ATOM 611 O O . GLU A 1 81 ? 43.628 0.821 10.295 1.00 37.09 81 GLU A O 1
ATOM 616 N N . GLY A 1 82 ? 42.325 2.488 9.512 1.00 40.81 82 GLY A N 1
ATOM 617 C CA . GLY A 1 82 ? 41.936 1.858 8.250 1.00 40.81 82 GLY A CA 1
ATOM 618 C C . GLY A 1 82 ? 40.690 0.974 8.310 1.00 40.81 82 GLY A C 1
ATOM 619 O O . GLY A 1 82 ? 40.778 -0.205 8.604 1.00 40.81 82 GLY A O 1
ATOM 620 N N . GLU A 1 83 ? 39.542 1.541 7.937 1.00 37.59 83 GLU A N 1
ATOM 621 C CA . GLU A 1 83 ? 38.497 0.837 7.174 1.00 37.59 83 GLU A CA 1
ATOM 622 C C . GLU A 1 83 ? 37.707 1.898 6.382 1.00 37.59 83 GLU A C 1
ATOM 624 O O . GLU A 1 83 ? 36.521 2.168 6.587 1.00 37.59 83 GLU A O 1
ATOM 629 N N . ASP A 1 84 ? 38.428 2.554 5.471 1.00 48.75 84 ASP A N 1
ATOM 630 C CA . ASP A 1 84 ? 37.857 2.950 4.190 1.00 48.75 84 ASP A CA 1
ATOM 631 C C . ASP A 1 84 ? 37.709 1.672 3.360 1.00 48.75 84 ASP A C 1
ATOM 633 O O . ASP A 1 84 ? 38.599 1.332 2.595 1.00 48.75 84 ASP A O 1
ATOM 637 N N . GLU A 1 85 ? 36.614 0.928 3.529 1.00 47.94 85 GLU A N 1
ATOM 638 C CA . GLU A 1 85 ? 36.147 -0.001 2.499 1.00 47.94 85 GLU A CA 1
ATOM 639 C C . GLU A 1 85 ? 34.667 -0.383 2.695 1.00 47.94 85 GLU A C 1
ATOM 641 O O . GLU A 1 85 ? 34.141 -0.474 3.800 1.00 47.94 85 GLU A O 1
ATOM 646 N N . GLU A 1 86 ? 33.997 -0.580 1.559 1.00 45.81 86 GLU A N 1
ATOM 647 C CA . GLU A 1 86 ? 32.655 -1.151 1.375 1.00 45.81 86 GLU A CA 1
ATOM 648 C C . GLU A 1 86 ? 31.411 -0.267 1.604 1.00 45.81 86 GLU A C 1
ATOM 650 O O . GLU A 1 86 ? 30.534 -0.532 2.424 1.00 45.81 86 GLU A O 1
ATOM 655 N N . VAL A 1 87 ? 31.216 0.694 0.693 1.00 44.78 87 VAL A N 1
ATOM 656 C CA . VAL A 1 87 ? 29.868 1.175 0.297 1.00 44.78 87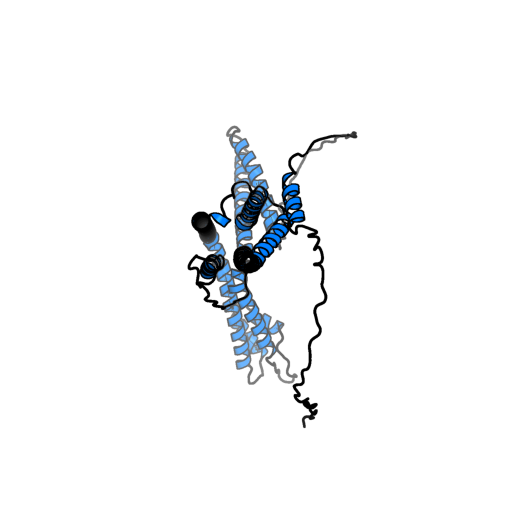 VAL A CA 1
ATOM 657 C C . VAL A 1 87 ? 29.243 0.275 -0.801 1.00 44.78 87 VAL A C 1
ATOM 659 O O . VAL A 1 87 ? 28.140 0.522 -1.269 1.00 44.78 87 VAL A O 1
ATOM 662 N N . SER A 1 88 ? 29.902 -0.817 -1.211 1.00 47.47 88 SER A N 1
ATOM 663 C CA . SER A 1 88 ? 29.550 -1.569 -2.434 1.00 47.47 88 SER A CA 1
ATOM 664 C C . SER A 1 88 ? 28.721 -2.859 -2.233 1.00 47.47 88 SER A C 1
ATOM 666 O O . SER A 1 88 ? 28.335 -3.492 -3.211 1.00 47.47 88 SER A O 1
ATOM 668 N N . LYS A 1 89 ? 28.402 -3.296 -1.000 1.00 41.75 89 LYS A N 1
ATOM 669 C CA . LYS A 1 89 ? 27.831 -4.653 -0.774 1.00 41.75 89 LYS A CA 1
ATOM 670 C C . LYS A 1 89 ? 26.505 -4.753 -0.008 1.00 41.75 89 LYS A C 1
ATOM 672 O O . LYS A 1 89 ? 26.143 -5.839 0.444 1.00 41.75 89 LYS A O 1
ATOM 677 N N . PHE A 1 90 ? 25.710 -3.689 0.101 1.00 47.00 90 PHE A N 1
ATOM 678 C CA . PHE A 1 90 ? 24.380 -3.795 0.724 1.00 47.00 90 PHE A CA 1
ATOM 679 C C . PHE A 1 90 ? 23.268 -3.892 -0.328 1.00 47.00 90 PHE A C 1
ATOM 681 O O . PHE A 1 90 ? 22.751 -2.893 -0.809 1.00 47.00 90 PHE A O 1
ATOM 688 N N . THR A 1 91 ? 22.886 -5.122 -0.686 1.00 52.28 91 THR A N 1
ATOM 689 C CA . THR A 1 91 ? 21.875 -5.413 -1.724 1.00 52.28 91 THR A CA 1
ATOM 690 C C . THR A 1 91 ? 20.450 -5.601 -1.185 1.00 52.28 91 THR A C 1
ATOM 692 O O . THR A 1 91 ? 19.515 -5.804 -1.962 1.00 52.28 91 THR A O 1
ATOM 695 N N . THR A 1 92 ? 20.238 -5.530 0.136 1.00 56.00 92 THR A N 1
ATOM 696 C CA . THR A 1 92 ? 18.939 -5.819 0.769 1.00 56.00 92 THR A CA 1
ATOM 697 C C . THR A 1 92 ? 18.454 -4.703 1.701 1.00 56.00 92 THR A C 1
ATOM 699 O O . THR A 1 92 ? 19.226 -4.106 2.450 1.00 56.00 92 THR A O 1
ATOM 702 N N . ALA A 1 93 ? 17.134 -4.465 1.694 1.00 57.56 93 ALA A N 1
ATOM 703 C CA . ALA A 1 93 ? 16.437 -3.451 2.502 1.00 57.56 93 ALA A CA 1
ATOM 704 C C . ALA A 1 93 ? 16.788 -3.514 3.993 1.00 57.56 93 ALA A C 1
ATOM 706 O O . ALA A 1 93 ? 16.950 -2.499 4.665 1.00 57.56 93 ALA A O 1
ATOM 707 N N . LYS A 1 94 ? 16.892 -4.742 4.511 1.00 68.25 94 LYS A N 1
ATOM 708 C CA . LYS A 1 94 ? 17.208 -5.016 5.910 1.00 68.25 94 LYS A CA 1
ATOM 709 C C . LYS A 1 94 ? 18.611 -4.521 6.258 1.00 68.25 94 LYS A C 1
ATOM 711 O O . LYS A 1 94 ? 18.765 -3.807 7.241 1.00 68.25 94 LYS A O 1
ATOM 716 N N . ASN A 1 95 ? 19.593 -4.808 5.406 1.00 69.88 95 ASN A N 1
ATOM 717 C CA . ASN A 1 95 ? 20.971 -4.383 5.626 1.00 69.88 95 ASN A CA 1
ATOM 718 C C . ASN A 1 95 ? 21.118 -2.857 5.517 1.00 69.88 95 ASN A C 1
ATOM 720 O O . ASN A 1 95 ? 21.852 -2.265 6.301 1.00 69.88 95 ASN A O 1
ATOM 724 N N . LEU A 1 96 ? 20.370 -2.209 4.614 1.00 65.62 96 LEU A N 1
ATOM 725 C CA . LEU A 1 96 ? 20.320 -0.744 4.515 1.00 65.62 96 LEU A CA 1
ATOM 726 C C . LEU A 1 96 ? 19.710 -0.101 5.770 1.00 65.62 96 LEU A C 1
ATOM 728 O O . LEU A 1 96 ? 20.278 0.844 6.312 1.00 65.62 96 LEU A O 1
ATOM 732 N N . ARG A 1 97 ? 18.596 -0.639 6.286 1.00 71.56 97 ARG A N 1
ATOM 733 C CA . ARG A 1 97 ? 17.968 -0.145 7.526 1.00 71.56 97 ARG A CA 1
ATOM 734 C C . ARG A 1 97 ? 18.848 -0.371 8.756 1.00 71.56 97 ARG A C 1
ATOM 736 O O . ARG A 1 97 ? 18.926 0.504 9.614 1.00 71.56 97 ARG A O 1
ATOM 743 N N . GLU A 1 98 ? 19.536 -1.508 8.840 1.00 75.25 98 GLU A N 1
ATOM 744 C CA . GLU A 1 98 ? 20.495 -1.793 9.914 1.00 75.25 98 GLU A CA 1
ATOM 745 C C . GLU A 1 98 ? 21.731 -0.886 9.841 1.00 75.25 98 GLU A C 1
ATOM 747 O O . GLU A 1 98 ? 22.180 -0.379 10.872 1.00 75.25 98 GLU A O 1
ATOM 752 N N . ALA A 1 99 ? 22.259 -0.631 8.640 1.00 67.00 99 ALA A N 1
ATOM 753 C CA . ALA A 1 99 ? 23.345 0.319 8.423 1.00 67.00 99 ALA A CA 1
ATOM 754 C C . ALA A 1 99 ? 22.921 1.745 8.809 1.00 67.00 99 ALA A C 1
ATOM 756 O O . ALA A 1 99 ? 23.640 2.409 9.555 1.00 67.00 99 ALA A O 1
ATOM 757 N N . TYR A 1 100 ? 21.723 2.176 8.398 1.00 70.94 100 TYR A N 1
ATOM 758 C CA . TYR A 1 100 ? 21.149 3.469 8.773 1.00 70.94 100 TYR A CA 1
ATOM 759 C C . TYR A 1 100 ? 20.975 3.608 10.294 1.00 70.94 100 TYR A C 1
ATOM 761 O O . TYR A 1 100 ? 21.419 4.593 10.884 1.00 70.94 100 TYR A O 1
ATOM 769 N N . ALA A 1 101 ? 20.420 2.593 10.965 1.00 77.00 101 ALA A N 1
ATOM 770 C CA . ALA A 1 101 ? 20.252 2.592 12.418 1.00 77.00 101 ALA A CA 1
ATOM 771 C C . ALA A 1 101 ? 21.596 2.646 13.172 1.00 77.00 101 ALA A C 1
ATOM 773 O O . ALA A 1 101 ? 21.734 3.402 14.138 1.00 77.00 101 ALA A O 1
ATOM 774 N N . LYS A 1 102 ? 22.608 1.888 12.720 1.00 77.31 102 LYS A N 1
ATOM 775 C CA . LYS A 1 102 ? 23.970 1.931 13.284 1.00 77.31 102 LYS A CA 1
ATOM 776 C C . LYS A 1 102 ? 24.619 3.303 13.095 1.00 77.31 102 LYS A C 1
ATOM 778 O O . LYS A 1 102 ? 25.258 3.798 14.023 1.00 77.31 102 LYS A O 1
ATOM 783 N N . LEU A 1 103 ? 24.448 3.922 11.928 1.00 68.44 103 LEU A N 1
ATOM 784 C CA . LEU A 1 103 ? 25.016 5.236 11.625 1.00 68.44 103 LEU A CA 1
ATOM 785 C C . LEU A 1 103 ? 24.357 6.343 12.458 1.00 68.44 103 LEU A C 1
ATOM 787 O O . LEU A 1 103 ? 25.059 7.151 13.059 1.00 68.44 103 LEU A O 1
ATOM 791 N N . LYS A 1 104 ? 23.023 6.323 12.571 1.00 74.94 104 LYS A N 1
ATOM 792 C CA . LYS A 1 104 ? 22.250 7.269 13.387 1.00 74.94 104 LYS A CA 1
ATOM 793 C C . LYS A 1 104 ? 22.647 7.213 14.863 1.00 74.94 104 LYS A C 1
ATOM 795 O O . LYS A 1 104 ? 22.799 8.251 15.499 1.00 74.94 104 LYS A O 1
ATOM 800 N N . LYS A 1 105 ? 22.874 6.007 15.396 1.00 77.38 105 LYS A N 1
ATOM 801 C CA . LYS A 1 105 ? 23.375 5.821 16.765 1.00 77.38 105 LYS A CA 1
ATOM 802 C C . LYS A 1 105 ? 24.793 6.381 16.936 1.00 77.38 105 LYS A C 1
ATOM 804 O O . LYS A 1 105 ? 25.035 7.123 17.878 1.00 77.38 105 LYS A O 1
ATOM 809 N N . ARG A 1 106 ? 25.704 6.098 15.995 1.00 71.06 106 ARG A N 1
ATOM 810 C CA . ARG A 1 106 ? 27.080 6.634 16.015 1.00 71.06 106 ARG A CA 1
ATOM 811 C C . ARG A 1 106 ? 27.131 8.162 15.929 1.00 71.06 106 ARG A C 1
ATOM 813 O O . ARG A 1 106 ? 28.017 8.751 16.537 1.00 71.06 106 ARG A O 1
ATOM 820 N N . LEU A 1 107 ? 26.212 8.790 15.194 1.00 66.69 107 LEU A N 1
ATOM 821 C CA . LEU A 1 107 ? 26.114 10.250 15.128 1.00 66.69 107 LEU A CA 1
ATOM 822 C C . LEU A 1 107 ? 25.599 10.844 16.441 1.00 66.69 107 LEU A C 1
ATOM 824 O O . LEU A 1 107 ? 26.256 11.719 16.987 1.00 66.69 107 LEU A O 1
ATOM 828 N N . ALA A 1 108 ? 24.551 10.274 17.041 1.00 75.62 108 ALA A N 1
ATOM 829 C CA . ALA A 1 108 ? 24.074 10.714 18.356 1.00 75.62 108 ALA A CA 1
ATOM 830 C C . ALA A 1 108 ? 25.132 10.576 19.474 1.00 75.62 108 ALA A C 1
ATOM 832 O O . ALA A 1 108 ? 25.178 11.395 20.392 1.00 75.62 108 ALA A O 1
ATOM 833 N N . ASP A 1 109 ? 25.991 9.554 19.408 1.00 74.06 109 ASP A N 1
ATOM 834 C CA . ASP A 1 109 ? 27.085 9.349 20.366 1.00 74.06 109 ASP A CA 1
ATOM 835 C C . ASP A 1 109 ? 28.282 10.299 20.131 1.00 74.06 109 ASP A C 1
ATOM 837 O O . ASP A 1 109 ? 29.081 10.505 21.042 1.00 74.06 109 ASP A O 1
ATOM 841 N N . ARG A 1 110 ? 28.430 10.892 18.936 1.00 62.38 110 ARG A N 1
ATOM 842 C CA . ARG A 1 110 ? 29.493 11.868 18.615 1.00 62.38 110 ARG A CA 1
ATOM 843 C C . ARG A 1 110 ? 29.031 13.318 18.675 1.00 62.38 110 ARG A C 1
ATOM 845 O O . ARG A 1 110 ? 29.849 14.160 19.008 1.00 62.38 110 ARG A O 1
ATOM 852 N N . ASP A 1 111 ? 27.751 13.605 18.454 1.00 69.19 111 ASP A N 1
ATOM 853 C CA . ASP A 1 111 ? 27.165 14.919 18.751 1.00 69.19 111 ASP A CA 1
ATOM 854 C C . ASP A 1 111 ? 27.352 15.255 20.235 1.00 69.19 111 ASP A C 1
ATOM 856 O O . ASP A 1 111 ? 27.688 16.381 20.588 1.00 69.19 111 ASP A O 1
ATOM 860 N N . LYS A 1 112 ? 27.242 14.244 21.108 1.00 74.88 112 LYS A N 1
ATOM 861 C CA . LYS A 1 112 ? 27.584 14.366 22.531 1.00 74.88 112 LYS A CA 1
ATOM 862 C C . LYS A 1 112 ? 29.059 14.705 22.752 1.00 74.88 112 LYS A C 1
ATOM 864 O O . LYS A 1 112 ? 29.348 15.620 23.511 1.00 74.88 112 LYS A O 1
ATOM 869 N N . GLU A 1 113 ? 29.979 14.032 22.059 1.00 64.56 113 GLU A N 1
ATOM 870 C CA . GLU A 1 113 ? 31.409 14.370 22.139 1.00 64.56 113 GLU A CA 1
ATOM 871 C C . GLU A 1 113 ? 31.732 15.745 21.552 1.00 64.56 113 GLU A C 1
ATOM 873 O O . GLU A 1 113 ? 32.623 16.428 22.043 1.00 64.56 113 GLU A O 1
ATOM 878 N N . PHE A 1 114 ? 31.014 16.176 20.518 1.00 61.78 114 PHE A N 1
ATOM 879 C CA . PHE A 1 114 ? 31.190 17.492 19.919 1.00 61.78 114 PHE A CA 1
ATOM 880 C C . PHE A 1 114 ? 30.692 18.608 20.845 1.00 61.78 114 PHE A C 1
ATOM 882 O O . PHE A 1 114 ? 31.349 19.642 20.967 1.00 61.78 114 PHE A O 1
ATOM 889 N N . GLU A 1 115 ? 29.576 18.393 21.546 1.00 68.50 115 GLU A N 1
ATOM 890 C CA . GLU A 1 115 ? 29.119 19.284 22.617 1.00 68.50 115 GLU A CA 1
ATOM 891 C C . GLU A 1 115 ? 30.097 19.300 23.805 1.00 68.50 115 GLU A C 1
ATOM 893 O O . GLU A 1 115 ? 30.396 20.370 24.332 1.00 68.50 115 GLU A O 1
ATOM 898 N N . GLU A 1 116 ? 30.698 18.163 24.169 1.00 67.44 116 GLU A N 1
ATOM 899 C CA . GLU A 1 116 ? 31.778 18.110 25.167 1.00 67.44 116 GLU A CA 1
ATOM 900 C C . GLU A 1 116 ? 33.049 18.850 24.693 1.00 67.44 116 GLU A C 1
ATOM 902 O O . GLU A 1 116 ? 33.654 19.602 25.458 1.00 67.44 116 GLU A O 1
ATOM 907 N N . LEU A 1 117 ? 33.432 18.733 23.419 1.00 56.03 117 LEU A N 1
ATOM 908 C CA . LEU A 1 117 ? 34.585 19.421 22.819 1.00 56.03 117 LEU A CA 1
ATOM 909 C C . LEU A 1 117 ? 34.365 20.933 22.650 1.00 56.03 117 LEU A C 1
ATOM 911 O O . LEU A 1 117 ? 35.313 21.704 22.787 1.00 56.03 117 LEU A O 1
ATOM 915 N N . LYS A 1 118 ? 33.127 21.391 22.418 1.00 58.69 118 LYS A N 1
ATOM 916 C CA . LYS A 1 118 ? 32.762 22.824 22.422 1.00 58.69 118 LYS A CA 1
ATOM 917 C C . LYS A 1 118 ? 33.028 23.508 23.762 1.00 58.69 118 LYS A C 1
ATOM 919 O O . LYS A 1 118 ? 33.227 24.720 23.782 1.00 58.69 118 LYS A O 1
ATOM 924 N N . THR A 1 119 ? 33.035 22.751 24.860 1.00 65.50 119 THR A N 1
ATOM 925 C CA . THR A 1 119 ? 33.367 23.273 26.194 1.00 65.50 119 THR A CA 1
ATOM 926 C C . THR A 1 119 ? 34.873 23.336 26.474 1.00 65.50 119 THR A C 1
ATOM 928 O O . THR A 1 119 ? 35.275 23.920 27.481 1.00 65.50 119 THR A O 1
ATOM 931 N N . ARG A 1 120 ? 35.725 22.795 25.585 1.00 58.75 120 ARG A N 1
ATOM 932 C CA . ARG A 1 120 ? 37.190 22.893 25.690 1.00 58.75 120 ARG A CA 1
ATOM 933 C C . ARG A 1 120 ? 37.730 24.193 25.054 1.00 58.75 120 ARG A C 1
ATOM 935 O O . ARG A 1 120 ? 37.102 24.740 24.146 1.00 58.75 120 ARG A O 1
ATOM 942 N N . PRO A 1 121 ? 38.884 24.718 25.520 1.00 56.16 121 PRO A N 1
ATOM 943 C CA . PRO A 1 121 ? 39.448 25.987 25.047 1.00 56.16 121 PRO A CA 1
ATOM 944 C C . PRO A 1 121 ? 39.721 26.021 23.531 1.00 56.16 121 PRO A C 1
ATOM 946 O O . PRO A 1 121 ? 40.054 25.016 22.916 1.00 56.16 121 PRO A O 1
ATOM 949 N N . SER A 1 122 ? 39.598 27.208 22.932 1.00 55.97 122 SER A N 1
ATOM 950 C CA . SER A 1 122 ? 39.449 27.449 21.484 1.00 55.97 122 SER A CA 1
ATOM 951 C C . SER A 1 122 ? 40.662 27.145 20.572 1.00 55.97 122 SER A C 1
ATOM 953 O O . SER A 1 122 ? 40.547 27.358 19.365 1.00 55.97 122 SER A O 1
ATOM 955 N N . GLU A 1 123 ? 41.792 26.661 21.089 1.00 55.09 123 GLU A N 1
ATOM 956 C CA . GLU A 1 123 ? 43.060 26.505 20.340 1.00 55.09 123 GLU A CA 1
ATOM 957 C C . GLU A 1 123 ? 43.467 25.038 20.105 1.00 55.09 123 GLU A C 1
ATOM 959 O O . GLU A 1 123 ? 44.647 24.722 19.990 1.00 55.09 123 GLU A O 1
ATOM 964 N N . ASP A 1 124 ? 42.500 24.122 20.034 1.00 60.78 124 ASP A N 1
ATOM 965 C CA . ASP A 1 124 ? 42.777 22.712 19.749 1.00 60.78 124 ASP A CA 1
ATOM 966 C C . ASP A 1 124 ? 42.980 22.476 18.229 1.00 60.78 124 ASP A C 1
ATOM 968 O O . ASP A 1 124 ? 42.032 22.667 17.451 1.00 60.78 124 ASP A O 1
ATOM 972 N N . PRO A 1 125 ? 44.182 22.070 17.764 1.00 64.94 125 PRO A N 1
ATOM 973 C CA . PRO A 1 125 ? 44.463 21.806 16.348 1.00 64.94 125 PRO A CA 1
ATOM 974 C C . PRO A 1 125 ? 43.645 20.642 15.762 1.00 64.94 125 PRO A C 1
ATOM 976 O O . PRO A 1 125 ? 43.601 20.485 14.538 1.00 64.94 125 PRO A O 1
ATOM 979 N N . GLU A 1 126 ? 42.966 19.842 16.590 1.00 66.31 126 GLU A N 1
ATOM 980 C CA . GLU A 1 126 ? 42.081 18.763 16.134 1.00 66.31 126 GLU A CA 1
ATOM 981 C C . GLU A 1 126 ? 40.683 19.248 15.721 1.00 66.31 126 GLU A C 1
ATOM 983 O O . GLU A 1 126 ? 40.010 18.599 14.916 1.00 66.31 126 GLU A O 1
ATOM 988 N N . LYS A 1 127 ? 40.252 20.426 16.189 1.00 66.81 127 LYS A N 1
ATOM 989 C CA . LYS A 1 127 ? 38.929 21.005 15.902 1.00 66.81 127 LYS A CA 1
ATOM 990 C C . LYS A 1 127 ? 38.590 21.132 14.401 1.00 66.81 127 LYS A C 1
ATOM 992 O O . LYS A 1 127 ? 37.478 20.749 14.034 1.00 66.81 127 LYS A O 1
ATOM 997 N N . PRO A 1 128 ? 39.477 21.615 13.503 1.00 74.12 128 PRO A N 1
ATOM 998 C CA . PRO A 1 128 ? 39.178 21.663 12.068 1.00 74.12 128 PRO A CA 1
ATOM 999 C C . PRO A 1 128 ? 39.069 20.270 11.425 1.00 74.12 128 PRO A C 1
ATOM 1001 O O . PRO A 1 128 ? 38.173 20.059 10.612 1.00 74.12 128 PRO A O 1
ATOM 1004 N N . LYS A 1 129 ? 39.902 19.297 11.831 1.00 76.38 129 LYS A N 1
ATOM 1005 C CA . LYS A 1 129 ? 39.821 17.905 11.341 1.00 76.38 129 LYS A CA 1
ATOM 1006 C C . LYS A 1 129 ? 38.530 17.215 11.801 1.00 76.38 129 LYS A C 1
ATOM 1008 O O . LYS A 1 129 ? 37.898 16.480 11.043 1.00 76.38 129 LYS A O 1
ATOM 1013 N N . LEU A 1 130 ? 38.099 17.478 13.033 1.00 68.19 130 LEU A N 1
ATOM 1014 C CA . LEU A 1 130 ? 36.829 16.987 13.576 1.00 68.19 130 LEU A CA 1
ATOM 1015 C C . LEU A 1 130 ? 35.617 17.607 12.864 1.00 68.19 130 LEU A C 1
ATOM 1017 O O . LEU A 1 130 ? 34.667 16.897 12.551 1.00 68.19 130 LEU A O 1
ATOM 1021 N N . LEU A 1 131 ? 35.657 18.900 12.532 1.00 75.31 131 LEU A N 1
ATOM 1022 C CA . LEU A 1 131 ? 34.606 19.548 11.738 1.00 75.31 131 LEU A CA 1
ATOM 1023 C C . LEU A 1 131 ? 34.518 18.986 10.313 1.00 75.31 131 LEU A C 1
ATOM 1025 O O . LEU A 1 131 ? 33.421 18.726 9.820 1.00 75.31 131 LEU A O 1
ATOM 1029 N N . GLU A 1 132 ? 35.658 18.757 9.660 1.00 80.94 132 GLU A N 1
ATOM 1030 C CA . GLU A 1 132 ? 35.703 18.158 8.325 1.00 80.94 132 GLU A CA 1
ATOM 1031 C C . GLU A 1 132 ? 35.133 16.731 8.338 1.00 80.94 132 GLU A C 1
ATOM 1033 O O . GLU A 1 132 ? 34.248 16.407 7.542 1.00 80.94 132 GLU A O 1
ATOM 1038 N N . THR A 1 133 ? 35.543 15.901 9.303 1.00 71.94 133 THR A N 1
ATOM 1039 C CA . THR A 1 133 ? 35.024 14.530 9.450 1.00 71.94 133 THR A CA 1
ATOM 1040 C C . THR A 1 133 ? 33.542 14.484 9.820 1.00 71.94 133 THR A C 1
ATOM 1042 O O . THR A 1 133 ? 32.825 13.626 9.298 1.00 71.94 133 THR A O 1
ATOM 1045 N N . LEU A 1 134 ? 33.047 15.401 10.658 1.00 73.19 134 LEU A N 1
ATOM 1046 C CA . LEU A 1 134 ? 31.614 15.538 10.931 1.00 73.19 134 LEU A CA 1
ATOM 1047 C C . LEU A 1 134 ? 30.848 15.928 9.667 1.00 73.19 134 LEU A C 1
ATOM 1049 O O . LEU A 1 134 ? 29.892 15.244 9.318 1.00 73.19 134 LEU A O 1
ATOM 1053 N N . SER A 1 135 ? 31.314 16.930 8.920 1.00 78.69 135 SER A N 1
ATOM 1054 C CA . SER A 1 135 ? 30.658 17.358 7.678 1.00 78.69 135 SER A CA 1
ATOM 1055 C C . SER A 1 135 ? 30.607 16.242 6.620 1.00 78.69 135 SER A C 1
ATOM 1057 O O . SER A 1 135 ? 29.573 16.023 5.985 1.00 78.69 135 SER A O 1
ATOM 1059 N N . ALA A 1 136 ? 31.687 15.462 6.477 1.00 77.81 136 ALA A N 1
ATOM 1060 C CA . ALA A 1 136 ? 31.741 14.317 5.572 1.00 77.81 136 ALA A CA 1
ATOM 1061 C C . ALA A 1 136 ? 30.779 13.198 6.007 1.00 77.81 136 ALA A C 1
ATOM 1063 O O . ALA A 1 136 ? 30.124 12.571 5.171 1.00 77.81 136 ALA A O 1
ATOM 1064 N N . ARG A 1 137 ? 30.650 12.959 7.318 1.00 70.81 137 ARG A N 1
ATOM 1065 C CA . ARG A 1 137 ? 29.732 11.953 7.873 1.00 70.81 137 ARG A CA 1
ATOM 1066 C C . ARG A 1 137 ? 28.273 12.383 7.817 1.00 70.81 137 ARG A C 1
ATOM 1068 O O . ARG A 1 137 ? 27.435 11.545 7.505 1.00 70.81 137 ARG A O 1
ATOM 1075 N N . GLU A 1 138 ? 27.963 13.651 8.063 1.00 74.75 138 GLU A N 1
ATOM 1076 C CA . GLU A 1 138 ? 26.622 14.214 7.873 1.00 74.75 138 GLU A CA 1
ATOM 1077 C C . GLU A 1 138 ? 26.188 14.101 6.414 1.00 74.75 138 GLU A C 1
ATOM 1079 O O . GLU A 1 138 ? 25.071 13.670 6.131 1.00 74.75 138 GLU A O 1
ATOM 1084 N N . LYS A 1 139 ? 27.089 14.423 5.477 1.00 85.81 139 LYS A N 1
ATOM 1085 C CA . LYS A 1 139 ? 26.842 14.237 4.047 1.00 85.81 139 LYS A CA 1
ATOM 1086 C C . LYS A 1 139 ? 26.577 12.766 3.718 1.00 85.81 139 LYS A C 1
ATOM 1088 O O . LYS A 1 139 ? 25.576 12.461 3.078 1.00 85.81 139 LYS A O 1
ATOM 1093 N N . ARG A 1 140 ? 27.402 11.849 4.234 1.00 75.25 140 ARG A N 1
ATOM 1094 C CA . ARG A 1 140 ? 27.210 10.401 4.058 1.00 75.25 140 ARG A CA 1
ATOM 1095 C C . ARG A 1 140 ? 25.908 9.895 4.687 1.00 75.25 140 ARG A C 1
ATOM 1097 O O . ARG A 1 140 ? 25.280 8.997 4.132 1.00 75.25 140 ARG A O 1
ATOM 1104 N N . LEU A 1 141 ? 25.487 10.443 5.830 1.00 75.88 141 LEU A N 1
ATOM 1105 C CA . LEU A 1 141 ? 24.210 10.081 6.444 1.00 75.88 141 LEU A CA 1
ATOM 1106 C C . LEU A 1 141 ? 23.046 10.561 5.572 1.00 75.88 141 LEU A C 1
ATOM 1108 O O . LEU A 1 141 ? 22.146 9.767 5.321 1.00 75.88 141 LEU A O 1
ATOM 1112 N N . LYS A 1 142 ? 23.091 11.795 5.055 1.00 82.00 142 LYS A N 1
ATOM 1113 C CA . LYS A 1 142 ? 22.078 12.312 4.118 1.00 82.00 142 LYS A CA 1
ATOM 1114 C C . LYS A 1 142 ? 21.980 11.462 2.851 1.00 82.00 142 LYS A C 1
ATOM 1116 O O . LYS A 1 142 ? 20.885 11.064 2.476 1.00 82.00 142 LYS A O 1
ATOM 1121 N N . GLU A 1 143 ? 23.112 11.102 2.248 1.00 81.00 143 GLU A N 1
ATOM 1122 C CA . GLU A 1 143 ? 23.147 10.217 1.074 1.00 81.00 143 GLU A CA 1
ATOM 1123 C C . GLU A 1 143 ? 22.519 8.843 1.372 1.00 81.00 143 GLU A C 1
ATOM 1125 O O . GLU A 1 143 ? 21.748 8.317 0.570 1.00 81.00 143 GLU A O 1
ATOM 1130 N N . LEU A 1 144 ? 22.795 8.264 2.546 1.00 75.25 144 LEU A N 1
ATOM 1131 C CA . LEU A 1 144 ? 22.185 6.999 2.967 1.00 75.25 144 LEU A CA 1
ATOM 1132 C C . LEU A 1 144 ? 20.689 7.137 3.269 1.00 75.25 144 LEU A C 1
ATOM 1134 O O . LEU A 1 144 ? 19.923 6.236 2.934 1.00 75.25 144 LEU A O 1
ATOM 1138 N N . GLU A 1 145 ? 20.254 8.242 3.875 1.00 78.25 145 GLU A N 1
ATOM 1139 C CA . GLU A 1 145 ? 18.832 8.531 4.085 1.00 78.25 145 GLU A CA 1
ATOM 1140 C C . GLU A 1 145 ? 18.082 8.623 2.763 1.00 78.25 145 GLU A C 1
ATOM 1142 O O . GLU A 1 145 ? 17.041 7.987 2.601 1.00 78.25 145 GLU A O 1
ATOM 1147 N N . GLU A 1 146 ? 18.626 9.359 1.798 1.00 81.62 146 GLU A N 1
ATOM 1148 C CA . GLU A 1 146 ? 18.061 9.465 0.455 1.00 81.62 146 GLU A CA 1
ATOM 1149 C C . GLU A 1 146 ? 17.990 8.097 -0.231 1.00 81.62 146 GLU A C 1
ATOM 1151 O O . GLU A 1 146 ? 16.954 7.754 -0.803 1.00 81.62 146 GLU A O 1
ATOM 1156 N N . GLN A 1 147 ? 19.032 7.268 -0.111 1.00 77.69 147 GLN A N 1
ATOM 1157 C CA . GLN A 1 147 ? 19.030 5.906 -0.653 1.00 77.69 147 GLN A CA 1
ATOM 1158 C C . GLN A 1 147 ? 17.991 5.000 0.011 1.00 77.69 147 GLN A C 1
ATOM 1160 O O . GLN A 1 147 ? 17.316 4.243 -0.688 1.00 77.69 147 GLN A O 1
ATOM 1165 N N . VAL A 1 148 ? 17.832 5.067 1.337 1.00 78.62 148 VAL A N 1
ATOM 1166 C CA . VAL A 1 148 ? 16.808 4.294 2.056 1.00 78.62 148 VAL A CA 1
ATOM 1167 C C . VAL A 1 148 ? 15.419 4.714 1.593 1.00 78.62 148 VAL A C 1
ATOM 1169 O O . VAL A 1 148 ? 14.619 3.855 1.225 1.00 78.62 148 VAL A O 1
ATOM 1172 N N . LYS A 1 149 ? 15.147 6.021 1.531 1.00 80.62 149 LYS A N 1
ATOM 1173 C CA . LYS A 1 149 ? 13.852 6.541 1.077 1.00 80.62 149 LYS A CA 1
ATOM 1174 C C . LYS A 1 149 ? 13.575 6.164 -0.379 1.00 80.62 149 LYS A C 1
ATOM 1176 O O . LYS A 1 149 ? 12.473 5.723 -0.703 1.00 80.62 149 LYS A O 1
ATOM 1181 N N . TYR A 1 150 ? 14.571 6.289 -1.256 1.00 82.62 150 TYR A N 1
ATOM 1182 C CA . TYR A 1 150 ? 14.482 5.860 -2.652 1.00 82.62 150 TYR A CA 1
ATOM 1183 C C . TYR A 1 150 ? 14.169 4.363 -2.762 1.00 82.62 150 TYR A C 1
ATOM 1185 O O . TYR A 1 150 ? 13.258 3.961 -3.488 1.00 82.62 150 TYR A O 1
ATOM 1193 N N . TYR A 1 151 ? 14.885 3.531 -2.005 1.00 83.88 151 TYR A N 1
ATOM 1194 C CA . TYR A 1 151 ? 14.656 2.093 -1.982 1.00 83.88 151 TYR A CA 1
ATOM 1195 C C . TYR A 1 151 ? 13.239 1.764 -1.502 1.00 83.88 151 TYR A C 1
ATOM 1197 O O . TYR A 1 151 ? 12.527 1.015 -2.174 1.00 83.88 151 TYR A O 1
ATOM 1205 N N . ASP A 1 152 ? 12.805 2.356 -0.389 1.00 83.56 152 ASP A N 1
ATOM 1206 C CA . ASP A 1 152 ? 11.464 2.158 0.157 1.00 83.56 152 ASP A CA 1
ATOM 1207 C C . ASP A 1 152 ? 10.382 2.567 -0.857 1.00 83.56 152 ASP A C 1
ATOM 1209 O O . ASP A 1 152 ? 9.395 1.847 -1.017 1.00 83.56 152 ASP A O 1
ATOM 1213 N N . TYR A 1 153 ? 10.593 3.634 -1.636 1.00 86.75 153 TYR A N 1
ATOM 1214 C CA . TYR A 1 153 ? 9.690 3.999 -2.730 1.00 86.75 153 TYR A CA 1
ATOM 1215 C C . TYR A 1 153 ? 9.647 2.954 -3.842 1.00 86.75 153 TYR A C 1
ATOM 1217 O O . TYR A 1 153 ? 8.559 2.532 -4.228 1.00 86.75 153 TYR A O 1
ATOM 1225 N N . THR A 1 154 ? 10.792 2.462 -4.323 1.00 88.06 154 THR A N 1
ATOM 1226 C CA . THR A 1 154 ? 10.807 1.415 -5.367 1.00 88.06 154 THR A CA 1
ATOM 1227 C C . THR A 1 154 ? 10.196 0.085 -4.907 1.00 88.06 154 THR A C 1
ATOM 1229 O O . THR A 1 154 ? 9.850 -0.760 -5.732 1.00 88.06 154 THR A O 1
ATOM 1232 N N . LYS A 1 155 ? 10.050 -0.116 -3.591 1.00 88.88 155 LYS A N 1
ATOM 1233 C CA . LYS A 1 155 ? 9.347 -1.256 -2.984 1.00 88.88 155 LYS A CA 1
ATOM 1234 C C . LYS A 1 155 ? 7.918 -0.945 -2.552 1.00 88.88 155 LYS A C 1
ATOM 1236 O O . LYS A 1 155 ? 7.216 -1.860 -2.125 1.00 88.88 155 LYS A O 1
ATOM 1241 N N . SER A 1 156 ? 7.484 0.308 -2.651 1.00 87.19 156 SER A N 1
ATOM 1242 C CA . SER A 1 156 ? 6.120 0.699 -2.316 1.00 87.19 156 SER A CA 1
ATOM 1243 C C . SER A 1 156 ? 5.121 0.036 -3.263 1.00 87.19 156 SER A C 1
ATOM 1245 O O . SER A 1 156 ? 5.408 -0.163 -4.447 1.00 87.19 156 SER A O 1
ATOM 1247 N N . SER A 1 157 ? 3.928 -0.279 -2.753 1.00 88.75 157 SER A N 1
ATOM 1248 C CA . SER A 1 157 ? 2.833 -0.795 -3.583 1.00 88.75 157 SER A CA 1
ATOM 1249 C C . SER A 1 157 ? 2.502 0.164 -4.723 1.00 88.75 157 SER A C 1
ATOM 1251 O O . SER A 1 157 ? 2.316 -0.278 -5.849 1.00 88.75 157 SER A O 1
ATOM 1253 N N . GLU A 1 158 ? 2.537 1.476 -4.466 1.00 88.88 158 GLU A N 1
ATOM 1254 C CA . GLU A 1 158 ? 2.302 2.488 -5.494 1.00 88.88 158 GLU A CA 1
ATOM 1255 C C . GLU A 1 158 ? 3.270 2.342 -6.675 1.00 88.88 158 GLU A C 1
ATOM 1257 O O . GLU A 1 158 ? 2.832 2.323 -7.826 1.00 88.88 158 GLU A O 1
ATOM 1262 N N . TYR A 1 159 ? 4.577 2.248 -6.410 1.00 92.62 159 TYR A N 1
ATOM 1263 C CA . TYR A 1 159 ? 5.563 2.122 -7.480 1.00 92.62 159 TYR A CA 1
ATOM 1264 C C . TYR A 1 159 ? 5.419 0.792 -8.223 1.00 92.62 159 TYR A C 1
ATOM 1266 O O . TYR A 1 159 ? 5.451 0.753 -9.458 1.00 92.62 159 TYR A O 1
ATOM 1274 N N . LEU A 1 160 ? 5.235 -0.290 -7.463 1.00 93.31 160 LEU A N 1
ATOM 1275 C CA . LEU A 1 160 ? 5.110 -1.629 -8.019 1.00 93.31 160 LEU A CA 1
ATOM 1276 C C . LEU A 1 160 ? 3.890 -1.751 -8.937 1.00 93.31 160 LEU A C 1
ATOM 1278 O O . LEU A 1 160 ? 3.996 -2.309 -10.024 1.00 93.31 160 LEU A O 1
ATOM 1282 N N . GLU A 1 161 ? 2.750 -1.194 -8.538 1.00 94.62 161 GLU A N 1
ATOM 1283 C CA . GLU A 1 161 ? 1.503 -1.277 -9.299 1.00 94.62 161 GLU A CA 1
ATOM 1284 C C . GLU A 1 161 ? 1.471 -0.327 -10.497 1.00 94.62 161 GLU A C 1
ATOM 1286 O O . GLU A 1 161 ? 1.014 -0.722 -11.569 1.00 94.62 161 GLU A O 1
ATOM 1291 N N . LYS A 1 162 ? 1.952 0.914 -10.342 1.00 95.00 162 LYS A N 1
ATOM 1292 C CA . LYS A 1 162 ? 1.845 1.935 -11.397 1.00 95.00 162 LYS A CA 1
ATOM 1293 C C . LYS A 1 162 ? 2.950 1.862 -12.447 1.00 95.00 162 LYS A C 1
ATOM 1295 O O . LYS A 1 162 ? 2.719 2.302 -13.570 1.00 95.00 162 LYS A O 1
ATOM 1300 N N . TYR A 1 163 ? 4.134 1.351 -12.100 1.00 96.50 163 TYR A N 1
ATOM 1301 C CA . TYR A 1 163 ? 5.311 1.437 -12.973 1.00 96.50 163 TYR A CA 1
ATOM 1302 C C . TYR A 1 163 ? 5.996 0.088 -13.208 1.00 96.50 163 TYR A C 1
ATOM 1304 O O . TYR A 1 163 ? 6.145 -0.317 -14.360 1.00 96.50 163 TYR A O 1
ATOM 1312 N N . ASP A 1 164 ? 6.377 -0.634 -12.150 1.00 94.38 164 ASP A N 1
ATOM 1313 C CA . ASP A 1 164 ? 7.135 -1.892 -12.289 1.00 94.38 164 ASP A CA 1
ATOM 1314 C C . ASP A 1 164 ? 6.303 -3.004 -12.946 1.00 94.38 164 ASP A C 1
ATOM 1316 O O . ASP A 1 164 ? 6.775 -3.684 -13.857 1.00 94.38 164 ASP A O 1
ATOM 1320 N N . LYS A 1 165 ? 5.044 -3.171 -12.524 1.00 96.38 165 LYS A N 1
ATOM 1321 C CA . LYS A 1 165 ? 4.140 -4.184 -13.076 1.00 96.38 165 LYS A CA 1
ATOM 1322 C C . LYS A 1 165 ? 3.837 -3.940 -14.564 1.00 96.38 165 LYS A C 1
ATOM 1324 O O . LYS A 1 165 ? 4.101 -4.861 -15.335 1.00 96.38 165 LYS A O 1
ATOM 1329 N N . PRO A 1 166 ? 3.398 -2.745 -15.011 1.00 97.31 166 PRO A N 1
ATOM 1330 C CA . PRO A 1 166 ? 3.201 -2.477 -16.438 1.00 97.31 166 PRO A CA 1
ATOM 1331 C C . PRO A 1 166 ? 4.465 -2.686 -17.276 1.00 97.31 166 PRO A C 1
ATOM 1333 O O . PRO A 1 166 ? 4.392 -3.225 -18.376 1.00 97.31 166 PRO A O 1
ATOM 1336 N N . TYR A 1 167 ? 5.637 -2.320 -16.747 1.00 96.81 167 TYR A N 1
ATOM 1337 C CA . TYR A 1 167 ? 6.912 -2.578 -17.415 1.00 96.81 167 TYR A CA 1
ATOM 1338 C C . TYR A 1 167 ? 7.180 -4.083 -17.592 1.00 96.81 167 TYR A C 1
ATOM 1340 O O . TYR A 1 167 ? 7.498 -4.530 -18.696 1.00 96.81 167 TYR A O 1
ATOM 1348 N N . LYS A 1 168 ? 7.007 -4.882 -16.532 1.00 96.75 168 LYS A N 1
ATOM 1349 C CA . LYS A 1 168 ? 7.183 -6.343 -16.579 1.00 96.75 168 LYS A CA 1
ATOM 1350 C C . LYS A 1 168 ? 6.179 -7.024 -17.506 1.00 96.75 168 LYS A C 1
ATOM 1352 O O . LYS A 1 168 ? 6.563 -7.907 -18.270 1.00 96.75 168 LYS A O 1
ATOM 1357 N N . GLU A 1 169 ? 4.918 -6.602 -17.467 1.00 97.31 169 GLU A N 1
ATOM 1358 C CA . GLU A 1 169 ? 3.863 -7.111 -18.349 1.00 97.31 169 GLU A CA 1
ATOM 1359 C C . GLU A 1 169 ? 4.165 -6.787 -19.816 1.00 97.31 169 GLU A C 1
ATOM 1361 O O . GLU A 1 169 ? 4.076 -7.674 -20.668 1.00 97.31 169 GLU A O 1
ATOM 1366 N N . ALA A 1 170 ? 4.607 -5.560 -20.111 1.00 96.94 170 ALA A N 1
ATOM 1367 C CA . ALA A 1 170 ? 5.038 -5.172 -21.449 1.00 96.94 170 ALA A CA 1
ATOM 1368 C C . ALA A 1 170 ? 6.230 -6.013 -21.925 1.00 96.94 170 ALA A C 1
ATOM 1370 O O . ALA A 1 170 ? 6.204 -6.507 -23.048 1.00 96.94 170 ALA A O 1
ATOM 1371 N N . TRP A 1 171 ? 7.235 -6.240 -21.071 1.00 97.00 171 TRP A N 1
ATOM 1372 C CA . TRP A 1 171 ? 8.388 -7.086 -21.396 1.00 97.00 171 TRP A CA 1
ATOM 1373 C C . TRP A 1 171 ? 7.980 -8.529 -21.712 1.00 97.00 171 TRP A C 1
ATOM 1375 O O . TRP A 1 171 ? 8.421 -9.104 -22.711 1.00 97.00 171 TRP A O 1
ATOM 1385 N N . GLN A 1 172 ? 7.118 -9.117 -20.880 1.00 97.31 172 GLN A N 1
ATOM 1386 C CA . GLN A 1 172 ? 6.633 -10.483 -21.060 1.00 97.31 172 GLN A CA 1
ATOM 1387 C C . GLN A 1 172 ? 5.825 -10.622 -22.357 1.00 97.31 172 GLN A C 1
ATOM 1389 O O . GLN A 1 172 ? 6.113 -11.505 -23.167 1.00 97.31 172 GLN A O 1
ATOM 1394 N N . TYR A 1 173 ? 4.861 -9.726 -22.585 1.00 97.25 173 TYR A N 1
ATOM 1395 C CA . TYR A 1 173 ? 4.029 -9.718 -23.789 1.00 97.25 173 TYR A CA 1
ATOM 1396 C C . TYR A 1 173 ? 4.855 -9.516 -25.066 1.00 97.25 173 TYR A C 1
ATOM 1398 O O . TYR A 1 173 ? 4.672 -10.219 -26.064 1.00 97.25 173 TYR A O 1
ATOM 1406 N N . ALA A 1 174 ? 5.796 -8.576 -25.030 1.00 97.00 174 ALA A N 1
ATOM 1407 C CA . ALA A 1 174 ? 6.699 -8.282 -26.128 1.00 97.00 174 ALA A CA 1
ATOM 1408 C C . ALA A 1 174 ? 7.600 -9.473 -26.475 1.00 97.00 174 ALA A C 1
ATOM 1410 O O . ALA A 1 174 ? 7.723 -9.828 -27.645 1.00 97.00 174 ALA A O 1
ATOM 1411 N N . THR A 1 175 ? 8.172 -10.129 -25.460 1.00 96.62 175 THR A N 1
ATOM 1412 C CA . THR A 1 175 ? 9.013 -11.320 -25.637 1.00 96.62 175 THR A CA 1
ATOM 1413 C C . THR A 1 175 ? 8.213 -12.469 -26.246 1.00 96.62 175 THR A C 1
ATOM 1415 O O . THR A 1 175 ? 8.673 -13.112 -27.188 1.00 96.62 175 THR A O 1
ATOM 1418 N N . GLN A 1 176 ? 6.989 -12.706 -25.770 1.00 96.25 176 GLN A N 1
ATOM 1419 C CA . GLN A 1 176 ? 6.110 -13.715 -26.358 1.00 96.25 176 GLN A CA 1
ATOM 1420 C C . GLN A 1 176 ? 5.792 -13.386 -27.824 1.00 96.25 176 GLN A C 1
ATOM 1422 O O . GLN A 1 176 ? 5.979 -14.221 -28.704 1.00 96.25 176 GLN A O 1
ATOM 1427 N N . THR A 1 177 ? 5.415 -12.137 -28.104 1.00 95.25 177 THR A N 1
ATOM 1428 C CA . THR A 1 177 ? 5.089 -11.686 -29.465 1.00 95.25 177 THR A CA 1
ATOM 1429 C C . THR A 1 177 ? 6.282 -11.830 -30.409 1.00 95.25 177 THR A C 1
ATOM 1431 O O . THR A 1 177 ? 6.117 -12.276 -31.541 1.00 95.25 177 THR A O 1
ATOM 1434 N N . ALA A 1 178 ? 7.483 -11.458 -29.960 1.00 94.31 178 ALA A N 1
ATOM 1435 C CA . ALA A 1 178 ? 8.693 -11.554 -30.764 1.00 94.31 178 ALA A CA 1
ATOM 1436 C C . ALA A 1 178 ? 9.086 -13.012 -31.033 1.00 94.31 178 ALA A C 1
ATOM 1438 O O . ALA A 1 178 ? 9.387 -13.349 -32.174 1.00 94.31 178 ALA A O 1
ATOM 1439 N N . THR A 1 179 ? 9.028 -13.884 -30.022 1.00 95.12 179 THR A N 1
ATOM 1440 C CA . THR A 1 179 ? 9.410 -15.302 -30.154 1.00 95.12 179 THR A CA 1
ATOM 1441 C C . THR A 1 179 ? 8.421 -16.122 -30.993 1.00 95.12 179 THR A C 1
ATOM 1443 O O . THR A 1 179 ? 8.787 -17.171 -31.519 1.00 95.12 179 THR A O 1
ATOM 1446 N N . ASP A 1 180 ? 7.196 -15.638 -31.213 1.00 95.12 180 ASP A N 1
ATOM 1447 C CA . ASP A 1 180 ? 6.256 -16.240 -32.168 1.00 95.12 180 ASP A CA 1
ATOM 1448 C C . ASP A 1 180 ? 6.557 -15.899 -33.636 1.00 95.12 180 ASP A C 1
ATOM 1450 O O . ASP A 1 180 ? 6.072 -16.581 -34.546 1.00 95.12 180 ASP A O 1
ATOM 1454 N N . LEU A 1 181 ? 7.414 -14.908 -33.898 1.00 93.94 181 LEU A N 1
ATOM 1455 C CA . LEU A 1 181 ? 7.871 -14.601 -35.249 1.00 93.94 181 LEU A CA 1
ATOM 1456 C C . LEU A 1 181 ? 8.877 -15.652 -35.730 1.00 93.94 181 LEU A C 1
ATOM 1458 O O . LEU A 1 181 ? 9.807 -16.048 -35.028 1.00 93.94 181 LEU A O 1
ATOM 1462 N N . SER A 1 182 ? 8.698 -16.093 -36.974 1.00 91.75 182 SER A N 1
ATOM 1463 C CA . SER A 1 182 ? 9.635 -16.998 -37.645 1.00 91.75 182 SER A CA 1
ATOM 1464 C C . SER A 1 182 ? 10.663 -16.218 -38.459 1.00 91.75 182 SER A C 1
ATOM 1466 O O . SER A 1 182 ? 10.297 -15.299 -39.194 1.00 91.75 182 SER A O 1
ATOM 1468 N N . VAL A 1 183 ? 11.918 -16.638 -38.377 1.00 90.00 183 VAL A N 1
ATOM 1469 C CA . VAL A 1 183 ? 13.049 -16.202 -39.194 1.00 90.00 183 VAL A CA 1
ATOM 1470 C C . VAL A 1 183 ? 13.299 -17.271 -40.254 1.00 90.00 183 VAL A C 1
ATOM 1472 O O . VAL A 1 183 ? 13.516 -18.438 -39.923 1.00 90.00 183 VAL A O 1
ATOM 1475 N N . LYS A 1 184 ? 13.260 -16.878 -41.528 1.00 86.12 184 LYS A N 1
ATOM 1476 C CA . LYS A 1 184 ? 13.689 -17.706 -42.659 1.00 86.12 184 LYS A CA 1
ATOM 1477 C C . LYS A 1 184 ? 14.907 -17.047 -43.279 1.00 86.12 184 LYS A C 1
ATOM 1479 O O . LYS A 1 184 ? 14.805 -15.919 -43.738 1.00 86.12 184 LYS A O 1
ATOM 1484 N N . ARG A 1 185 ? 16.032 -17.755 -43.271 1.00 76.88 185 ARG A N 1
ATOM 1485 C CA . ARG A 1 185 ? 17.263 -17.337 -43.944 1.00 76.88 185 ARG A CA 1
ATOM 1486 C C . ARG A 1 185 ? 17.470 -18.261 -45.138 1.00 76.88 185 ARG A C 1
ATOM 1488 O O . ARG A 1 185 ? 17.157 -19.446 -45.030 1.00 76.88 185 ARG A O 1
ATOM 1495 N N . ASP A 1 186 ? 17.947 -17.736 -46.260 1.00 70.25 186 ASP A N 1
ATOM 1496 C CA . ASP A 1 186 ? 18.053 -18.502 -47.506 1.00 70.25 186 ASP A CA 1
ATOM 1497 C C . ASP A 1 186 ? 18.803 -19.830 -47.309 1.00 70.25 186 ASP A C 1
ATOM 1499 O O . ASP A 1 186 ? 19.939 -19.865 -46.837 1.00 70.25 186 ASP A O 1
ATOM 1503 N N . GLY A 1 187 ? 18.132 -20.939 -47.640 1.00 67.06 187 GLY A N 1
ATOM 1504 C CA . GLY A 1 187 ? 18.664 -22.300 -47.515 1.00 67.06 187 GLY A CA 1
ATOM 1505 C C . GLY A 1 187 ? 18.596 -22.931 -46.117 1.00 67.06 187 GLY A C 1
ATOM 1506 O O . GLY A 1 187 ? 18.985 -24.088 -45.977 1.00 67.06 187 GLY A O 1
ATOM 1507 N N . ALA A 1 188 ? 18.095 -22.224 -45.098 1.00 75.44 188 ALA A N 1
ATOM 1508 C CA . ALA A 1 188 ? 17.924 -22.747 -43.742 1.00 75.44 188 ALA A CA 1
ATOM 1509 C C . ALA A 1 188 ? 16.451 -23.035 -43.406 1.00 75.44 188 ALA A C 1
ATOM 1511 O O . ALA A 1 188 ? 15.538 -22.336 -43.853 1.00 75.44 188 ALA A O 1
ATOM 1512 N N . GLU A 1 189 ? 16.227 -24.044 -42.561 1.00 84.00 189 GLU A N 1
ATOM 1513 C CA . GLU A 1 189 ? 14.905 -24.327 -41.994 1.00 84.00 189 GLU A CA 1
ATOM 1514 C C . GLU A 1 189 ? 14.389 -23.122 -41.178 1.00 84.00 189 GLU A C 1
ATOM 1516 O O . GLU A 1 189 ? 15.170 -22.463 -40.478 1.00 84.00 189 GLU A O 1
ATOM 1521 N N . PRO A 1 190 ? 13.080 -22.812 -41.242 1.00 87.94 190 PRO A N 1
ATOM 1522 C CA . PRO A 1 190 ? 12.487 -21.748 -40.449 1.00 87.94 190 PRO A CA 1
ATOM 1523 C C . PRO A 1 190 ? 12.688 -22.008 -38.957 1.00 87.94 190 PRO A C 1
ATOM 1525 O O . PRO A 1 190 ? 12.322 -23.064 -38.441 1.00 87.94 190 PRO A O 1
ATOM 1528 N N . ARG A 1 191 ? 13.188 -20.999 -38.243 1.00 91.81 191 ARG A N 1
ATOM 1529 C CA . ARG A 1 191 ? 13.288 -21.022 -36.778 1.00 91.81 191 ARG A CA 1
ATOM 1530 C C . ARG A 1 191 ? 12.514 -19.873 -36.154 1.00 91.81 191 ARG A C 1
ATOM 1532 O O . ARG A 1 191 ? 12.261 -18.864 -36.804 1.00 91.81 191 ARG A O 1
ATOM 1539 N N . LYS A 1 192 ? 12.176 -19.995 -34.876 1.00 94.38 192 LYS A N 1
ATOM 1540 C CA . LYS A 1 192 ? 11.636 -18.882 -34.089 1.00 94.38 192 LYS A CA 1
ATOM 1541 C C . LYS A 1 192 ? 12.743 -17.898 -33.694 1.00 94.38 192 LYS A C 1
ATOM 1543 O O . LYS A 1 192 ? 13.909 -18.287 -33.560 1.00 94.38 192 LYS A O 1
ATOM 1548 N N . VAL A 1 193 ? 12.372 -16.632 -33.517 1.00 94.62 193 VAL A N 1
ATOM 1549 C CA . VAL A 1 193 ? 13.221 -15.637 -32.843 1.00 94.62 193 VAL A CA 1
ATOM 1550 C C . VAL A 1 193 ? 13.453 -16.086 -31.402 1.00 94.62 193 VAL A C 1
ATOM 1552 O O . VAL A 1 193 ? 12.525 -16.554 -30.740 1.00 94.62 193 VAL A O 1
ATOM 1555 N N . THR A 1 194 ? 14.678 -15.955 -30.900 1.00 95.44 194 THR A N 1
ATOM 1556 C CA . THR A 1 194 ? 14.975 -16.265 -29.496 1.00 95.44 194 THR A CA 1
ATOM 1557 C C . THR A 1 194 ? 14.733 -15.051 -28.599 1.00 95.44 194 THR A C 1
ATOM 1559 O O . THR A 1 194 ? 14.795 -13.898 -29.031 1.00 95.44 194 THR A O 1
ATOM 1562 N N . ALA A 1 195 ? 14.483 -15.294 -27.310 1.00 94.62 195 ALA A N 1
ATOM 1563 C CA . ALA A 1 195 ? 14.342 -14.213 -26.336 1.00 94.62 195 ALA A CA 1
ATOM 1564 C C . ALA A 1 195 ? 15.620 -13.356 -26.230 1.00 94.62 195 ALA A C 1
ATOM 1566 O O . ALA A 1 195 ? 15.535 -12.153 -26.003 1.00 94.62 195 ALA A O 1
ATOM 1567 N N . GLU A 1 196 ? 16.796 -13.957 -26.433 1.00 95.62 196 GLU A N 1
ATOM 1568 C CA . GLU A 1 196 ? 18.089 -13.263 -26.419 1.00 95.62 196 GLU A CA 1
ATOM 1569 C C . GLU A 1 196 ? 18.239 -12.301 -27.603 1.00 95.62 196 GLU A C 1
ATOM 1571 O O . GLU A 1 196 ? 18.676 -11.167 -27.417 1.00 95.62 196 GLU A O 1
ATOM 1576 N N . GLU A 1 197 ? 17.823 -12.709 -28.806 1.00 95.12 197 GLU A N 1
ATOM 1577 C CA . GLU A 1 197 ? 17.842 -11.855 -30.000 1.00 95.12 197 GLU A CA 1
ATOM 1578 C C . GLU A 1 197 ? 16.930 -10.640 -29.837 1.00 95.12 197 GLU A C 1
ATOM 1580 O O . GLU A 1 197 ? 17.333 -9.514 -30.136 1.00 95.12 197 GLU A O 1
ATOM 1585 N N . PHE A 1 198 ? 15.724 -10.860 -29.305 1.00 96.69 198 PHE A N 1
ATOM 1586 C CA . PHE A 1 198 ? 14.798 -9.779 -28.988 1.00 96.69 198 PHE A CA 1
ATOM 1587 C C . PHE A 1 198 ? 15.354 -8.860 -27.892 1.00 96.69 198 PHE A C 1
ATOM 1589 O O . PHE A 1 198 ? 15.400 -7.643 -28.068 1.00 96.69 198 PHE A O 1
ATOM 1596 N N . SER A 1 199 ? 15.845 -9.433 -26.789 1.00 95.62 199 SER A N 1
ATOM 1597 C CA . SER A 1 199 ? 16.448 -8.688 -25.678 1.00 95.62 199 SER A CA 1
ATOM 1598 C C . SER A 1 199 ? 17.624 -7.826 -26.143 1.00 95.62 199 SER A C 1
ATOM 1600 O O . SER A 1 199 ? 17.757 -6.680 -25.715 1.00 95.62 199 SER A O 1
ATOM 1602 N N . ARG A 1 200 ? 18.449 -8.326 -27.074 1.00 96.50 200 ARG A N 1
ATOM 1603 C CA . ARG A 1 200 ? 19.544 -7.553 -27.669 1.00 96.50 200 ARG A CA 1
ATOM 1604 C C . ARG A 1 200 ? 19.026 -6.291 -28.353 1.00 96.50 200 ARG A C 1
ATOM 1606 O O . ARG A 1 200 ? 19.573 -5.226 -28.108 1.00 96.50 200 ARG A O 1
ATOM 1613 N N . ILE A 1 201 ? 17.975 -6.403 -29.168 1.00 95.94 201 ILE A N 1
ATOM 1614 C CA . ILE A 1 201 ? 17.368 -5.269 -29.886 1.00 95.94 201 ILE A CA 1
ATOM 1615 C C . ILE A 1 201 ? 16.758 -4.263 -28.901 1.00 95.94 201 ILE A C 1
ATOM 1617 O O . ILE A 1 201 ? 16.950 -3.056 -29.039 1.00 95.94 201 ILE A O 1
ATOM 1621 N N . VAL A 1 202 ? 16.055 -4.743 -27.872 1.00 95.88 202 VAL A N 1
ATOM 1622 C CA . VAL A 1 202 ? 15.435 -3.864 -26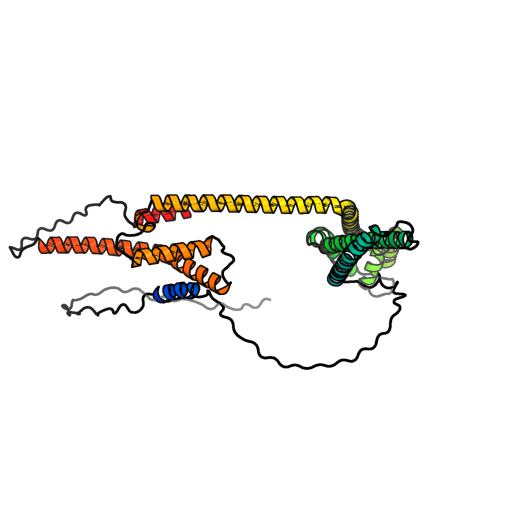.868 1.00 95.88 202 VAL A CA 1
ATOM 1623 C C . VAL A 1 202 ? 16.483 -3.075 -26.082 1.00 95.88 202 VAL A C 1
ATOM 1625 O O . VAL A 1 202 ? 16.316 -1.875 -25.888 1.00 95.88 202 VAL A O 1
ATOM 1628 N N . ASN A 1 203 ? 17.581 -3.722 -25.687 1.00 94.44 203 ASN A N 1
ATOM 1629 C CA . ASN A 1 203 ? 18.635 -3.110 -24.875 1.00 94.44 203 ASN A CA 1
ATOM 1630 C C . ASN A 1 203 ? 19.623 -2.236 -25.673 1.00 94.44 203 ASN A C 1
ATOM 1632 O O . ASN A 1 203 ? 20.528 -1.643 -25.082 1.00 94.44 203 ASN A O 1
ATOM 1636 N N . MET A 1 204 ? 19.480 -2.130 -26.998 1.00 94.81 204 MET A N 1
ATOM 1637 C CA . MET A 1 204 ? 20.284 -1.203 -27.797 1.00 94.81 204 MET A CA 1
ATOM 1638 C C . MET A 1 204 ? 19.940 0.244 -27.451 1.00 94.81 204 MET A C 1
ATOM 1640 O O . MET A 1 204 ? 18.773 0.634 -27.401 1.00 94.81 204 MET A O 1
ATOM 1644 N N . ARG A 1 205 ? 20.977 1.054 -27.221 1.00 89.75 205 ARG A N 1
ATOM 1645 C CA . ARG A 1 205 ? 20.830 2.465 -26.838 1.00 89.75 205 ARG A CA 1
ATOM 1646 C C . ARG A 1 205 ? 20.411 3.350 -28.015 1.00 89.75 205 ARG A C 1
ATOM 1648 O O . ARG A 1 205 ? 19.633 4.278 -27.814 1.00 89.75 205 ARG A O 1
ATOM 1655 N N . SER A 1 206 ? 20.934 3.064 -29.204 1.00 94.62 206 SER A N 1
ATOM 1656 C CA . SER A 1 206 ? 20.601 3.744 -30.459 1.00 94.62 206 SER A CA 1
ATOM 1657 C C . SER A 1 206 ? 19.329 3.143 -31.059 1.00 94.62 206 SER A C 1
ATOM 1659 O O . SER A 1 206 ? 19.148 1.925 -31.049 1.00 94.62 206 SER A O 1
ATOM 1661 N N . GLU A 1 207 ? 18.429 4.000 -31.537 1.00 92.56 207 GLU A N 1
ATOM 1662 C CA . GLU A 1 207 ? 17.218 3.566 -32.241 1.00 92.56 207 GLU A CA 1
ATOM 1663 C C . GLU A 1 207 ? 17.547 3.048 -33.643 1.00 92.56 207 GLU A C 1
ATOM 1665 O O . GLU A 1 207 ? 16.997 2.024 -34.048 1.00 92.56 207 GLU A O 1
ATOM 1670 N N . ASP A 1 208 ? 18.510 3.680 -34.314 1.00 94.25 208 ASP A N 1
ATOM 1671 C CA . ASP A 1 208 ? 18.981 3.276 -35.638 1.00 94.25 208 ASP A CA 1
ATOM 1672 C C . ASP A 1 208 ? 19.632 1.886 -35.590 1.00 94.25 208 ASP A C 1
ATOM 1674 O O . ASP A 1 208 ? 19.281 1.015 -36.384 1.00 94.25 208 ASP A O 1
ATOM 1678 N N . ASP A 1 209 ? 20.483 1.622 -34.591 1.00 95.81 209 ASP A N 1
ATOM 1679 C CA . ASP A 1 209 ? 21.139 0.315 -34.426 1.00 95.81 209 ASP A CA 1
ATOM 1680 C C . ASP A 1 209 ? 20.109 -0.782 -34.110 1.00 95.81 209 ASP A C 1
ATOM 1682 O O . ASP A 1 209 ? 20.218 -1.916 -34.582 1.00 95.81 209 ASP A O 1
ATOM 1686 N N . ALA A 1 210 ? 19.088 -0.453 -33.306 1.00 95.94 210 ALA A N 1
ATOM 1687 C CA . ALA A 1 210 ? 18.002 -1.371 -32.975 1.00 95.94 210 ALA A CA 1
ATOM 1688 C C . ALA A 1 210 ? 17.161 -1.712 -34.210 1.00 95.94 210 ALA A C 1
ATOM 1690 O O . ALA A 1 210 ? 16.815 -2.878 -34.419 1.00 95.94 210 ALA A O 1
ATOM 1691 N N . LEU A 1 211 ? 16.869 -0.706 -35.037 1.00 95.62 211 LEU A N 1
ATOM 1692 C CA . LEU A 1 211 ? 16.148 -0.867 -36.291 1.00 95.62 211 LEU A CA 1
ATOM 1693 C C . LEU A 1 211 ? 16.953 -1.720 -37.279 1.00 95.62 211 LEU A C 1
ATOM 1695 O O . LEU A 1 211 ? 16.420 -2.688 -37.824 1.00 95.62 211 LEU A O 1
ATOM 1699 N N . GLU A 1 212 ? 18.241 -1.423 -37.461 1.00 96.31 212 GLU A N 1
ATOM 1700 C CA . GLU A 1 212 ? 19.143 -2.199 -38.315 1.00 96.31 212 GLU A CA 1
ATOM 1701 C C . GLU A 1 212 ? 19.231 -3.657 -37.844 1.00 96.31 212 GLU A C 1
ATOM 1703 O O . GLU A 1 212 ? 19.062 -4.585 -38.637 1.00 96.31 212 GLU A O 1
ATOM 1708 N N . ALA A 1 213 ? 19.392 -3.885 -36.538 1.00 95.94 213 ALA A N 1
ATOM 1709 C CA . ALA A 1 213 ? 19.425 -5.224 -35.963 1.00 95.94 213 ALA A CA 1
ATOM 1710 C C . ALA A 1 213 ? 18.099 -5.984 -36.129 1.00 95.94 213 ALA A C 1
ATOM 1712 O O . ALA A 1 213 ? 18.120 -7.199 -36.345 1.00 95.94 213 ALA A O 1
ATOM 1713 N N . ALA A 1 214 ? 16.956 -5.295 -36.045 1.00 95.56 214 ALA A N 1
ATOM 1714 C CA . ALA A 1 214 ? 15.643 -5.884 -36.289 1.00 95.56 214 ALA A CA 1
ATOM 1715 C C . ALA A 1 214 ? 15.453 -6.259 -37.766 1.00 95.56 214 ALA A C 1
ATOM 1717 O O . ALA A 1 214 ? 14.936 -7.337 -38.055 1.00 95.56 214 ALA A O 1
ATOM 1718 N N . HIS A 1 215 ? 15.904 -5.420 -38.702 1.00 95.25 215 HIS A N 1
ATOM 1719 C CA . HIS A 1 215 ? 15.880 -5.742 -40.130 1.00 95.25 215 HIS A CA 1
ATOM 1720 C C . HIS A 1 215 ? 16.807 -6.911 -40.466 1.00 95.25 215 HIS A C 1
ATOM 1722 O O . HIS A 1 215 ? 16.374 -7.859 -41.119 1.00 95.25 215 HIS A O 1
ATOM 1728 N N . ALA A 1 216 ? 18.036 -6.901 -39.946 1.00 94.19 216 ALA A N 1
ATOM 1729 C CA . ALA A 1 216 ? 19.009 -7.972 -40.146 1.00 94.19 216 ALA A CA 1
ATOM 1730 C C . ALA A 1 216 ? 18.526 -9.334 -39.608 1.00 94.19 216 ALA A C 1
ATOM 1732 O O . ALA A 1 216 ? 18.923 -10.384 -40.118 1.00 94.19 216 ALA A O 1
ATOM 1733 N N . LEU A 1 217 ? 17.660 -9.337 -38.585 1.00 93.44 217 LEU A N 1
ATOM 1734 C CA . LEU A 1 217 ? 17.080 -10.556 -38.020 1.00 93.44 217 LEU A CA 1
ATOM 1735 C C . LEU A 1 217 ? 16.130 -11.270 -38.992 1.00 93.44 217 LEU A C 1
ATOM 1737 O O . LEU A 1 217 ? 16.046 -12.495 -38.955 1.00 93.44 217 LEU A O 1
ATOM 1741 N N . PHE A 1 218 ? 15.434 -10.530 -39.858 1.00 93.69 218 PHE A N 1
ATOM 1742 C CA . PHE A 1 218 ? 14.468 -11.078 -40.817 1.00 93.69 218 PHE A CA 1
ATOM 1743 C C . PHE A 1 218 ? 14.887 -10.881 -42.277 1.00 93.69 218 PHE A C 1
ATOM 1745 O O . PHE A 1 218 ? 14.042 -10.923 -43.175 1.00 93.69 218 PHE A O 1
ATOM 1752 N N . ASP A 1 219 ? 16.175 -10.651 -42.512 1.00 89.50 219 ASP A N 1
ATOM 1753 C CA . ASP A 1 219 ? 16.713 -10.463 -43.851 1.00 89.50 219 ASP A CA 1
ATOM 1754 C C . ASP A 1 219 ? 16.480 -11.709 -44.726 1.00 89.50 219 ASP A C 1
ATOM 1756 O O . ASP A 1 219 ? 16.596 -12.845 -44.257 1.00 89.50 219 ASP A O 1
ATOM 1760 N N . GLY A 1 220 ? 16.096 -11.493 -45.984 1.00 82.19 220 GLY A N 1
ATOM 1761 C CA . GLY A 1 220 ? 15.670 -12.548 -46.915 1.00 82.19 220 GLY A CA 1
ATOM 1762 C C . GLY A 1 220 ? 14.212 -13.027 -46.767 1.00 82.19 220 GLY A C 1
ATOM 1763 O O . GLY A 1 220 ? 13.709 -13.739 -47.638 1.00 82.19 220 GLY A O 1
ATOM 1764 N N . ASP A 1 221 ? 13.471 -12.615 -45.731 1.00 84.44 221 ASP A N 1
ATOM 1765 C CA . ASP A 1 221 ? 12.040 -12.925 -45.608 1.00 84.44 221 ASP A CA 1
ATOM 1766 C C . ASP A 1 221 ? 11.183 -11.888 -46.357 1.00 84.44 221 ASP A C 1
ATOM 1768 O O . ASP A 1 221 ? 11.315 -10.679 -46.160 1.00 84.44 221 ASP A O 1
ATOM 1772 N N . LYS A 1 222 ? 10.220 -12.347 -47.168 1.00 86.94 222 LYS A N 1
ATOM 1773 C CA . LYS A 1 222 ? 9.262 -11.472 -47.875 1.00 86.94 222 LYS A CA 1
ATOM 1774 C C . LYS A 1 222 ? 8.470 -10.562 -46.932 1.00 86.94 222 LYS A C 1
ATOM 1776 O O . LYS A 1 222 ? 8.051 -9.482 -47.334 1.00 86.94 222 LYS A O 1
ATOM 1781 N N . LEU A 1 223 ? 8.242 -11.002 -45.694 1.00 90.31 223 LEU A N 1
ATOM 1782 C CA . LEU A 1 223 ? 7.573 -10.233 -44.643 1.00 90.31 223 LEU A CA 1
ATOM 1783 C C . LEU A 1 223 ? 8.567 -9.624 -43.642 1.00 90.31 223 LEU A C 1
ATOM 1785 O O . LEU A 1 223 ? 8.149 -9.147 -42.586 1.00 90.31 223 LEU A O 1
ATOM 1789 N N . GLY A 1 224 ? 9.868 -9.636 -43.943 1.00 91.00 224 GLY A N 1
ATOM 1790 C CA . GLY A 1 224 ? 10.921 -9.258 -43.006 1.00 91.00 224 GLY A CA 1
ATOM 1791 C C . GLY A 1 224 ? 10.789 -7.829 -42.490 1.00 91.00 224 GLY A C 1
ATOM 1792 O O . GLY A 1 224 ? 10.841 -7.611 -41.283 1.00 91.00 224 GLY A O 1
ATOM 1793 N N . ALA A 1 225 ? 10.479 -6.870 -43.368 1.00 93.25 225 ALA A N 1
ATOM 1794 C CA . ALA A 1 225 ? 10.240 -5.481 -42.968 1.00 93.25 225 ALA A CA 1
ATOM 1795 C C . ALA A 1 225 ? 9.052 -5.334 -41.996 1.00 93.25 225 ALA A C 1
ATOM 1797 O O . ALA A 1 225 ? 9.146 -4.610 -41.007 1.00 93.25 225 ALA A O 1
ATOM 1798 N N . ALA A 1 226 ? 7.951 -6.060 -42.225 1.00 95.06 226 ALA A N 1
ATOM 1799 C CA . ALA A 1 226 ? 6.782 -6.024 -41.343 1.00 95.06 226 ALA A CA 1
ATOM 1800 C C . ALA A 1 226 ? 7.067 -6.679 -39.978 1.00 95.06 226 ALA A C 1
ATOM 1802 O O . ALA A 1 226 ? 6.631 -6.178 -38.941 1.00 95.06 226 ALA A O 1
ATOM 1803 N N . LYS A 1 227 ? 7.832 -7.779 -39.960 1.00 95.62 227 LYS A N 1
ATOM 1804 C CA . LYS A 1 227 ? 8.266 -8.450 -38.724 1.00 95.62 227 LYS A CA 1
ATOM 1805 C C . LYS A 1 227 ? 9.244 -7.589 -37.919 1.00 95.62 227 LYS A C 1
ATOM 1807 O O . LYS A 1 227 ? 9.079 -7.476 -36.706 1.00 95.62 227 LYS A O 1
ATOM 1812 N N . ALA A 1 228 ? 10.197 -6.933 -38.584 1.00 95.81 228 ALA A N 1
ATOM 1813 C CA . ALA A 1 228 ? 11.115 -5.977 -37.966 1.00 95.81 228 ALA A CA 1
ATOM 1814 C C . ALA A 1 228 ? 10.355 -4.796 -37.340 1.00 95.81 228 ALA A C 1
ATOM 1816 O O . ALA A 1 228 ? 10.561 -4.484 -36.168 1.00 95.81 228 ALA A O 1
ATOM 1817 N N . ALA A 1 229 ? 9.395 -4.214 -38.068 1.00 96.12 229 ALA A N 1
ATOM 1818 C CA . ALA A 1 229 ? 8.530 -3.158 -37.543 1.00 96.12 229 ALA A CA 1
ATOM 1819 C C . ALA A 1 229 ? 7.742 -3.617 -36.304 1.00 96.12 229 ALA A C 1
ATOM 1821 O O . ALA A 1 229 ? 7.633 -2.877 -35.329 1.00 96.12 229 ALA A O 1
ATOM 1822 N N . ARG A 1 230 ? 7.248 -4.863 -36.293 1.00 95.62 230 ARG A N 1
ATOM 1823 C CA . ARG A 1 230 ? 6.549 -5.426 -35.131 1.00 95.62 230 ARG A CA 1
ATOM 1824 C C . ARG A 1 230 ? 7.461 -5.571 -33.911 1.00 95.62 230 ARG A C 1
ATOM 1826 O O . ARG A 1 230 ? 7.018 -5.282 -32.802 1.00 95.62 230 ARG A O 1
ATOM 1833 N N . VAL A 1 231 ? 8.713 -5.993 -34.100 1.00 96.75 231 VAL A N 1
ATOM 1834 C CA . VAL A 1 231 ? 9.726 -6.046 -33.029 1.00 96.75 231 VAL A CA 1
ATOM 1835 C C . VAL A 1 231 ? 10.014 -4.646 -32.482 1.00 96.75 231 VAL A C 1
ATOM 1837 O O . VAL A 1 231 ? 10.028 -4.460 -31.264 1.00 96.75 231 VAL A O 1
ATOM 1840 N N . MET A 1 232 ? 10.164 -3.652 -33.359 1.00 97.56 232 MET A N 1
ATOM 1841 C CA . MET A 1 232 ? 10.402 -2.262 -32.960 1.00 97.56 232 MET A CA 1
ATOM 1842 C C . MET A 1 232 ? 9.205 -1.640 -32.229 1.00 97.56 232 MET A C 1
ATOM 1844 O O . MET A 1 232 ? 9.395 -0.942 -31.237 1.00 97.56 232 MET A O 1
ATOM 1848 N N . GLU A 1 233 ? 7.972 -1.962 -32.626 1.00 97.12 233 GLU A N 1
ATOM 1849 C CA . GLU A 1 233 ? 6.766 -1.552 -31.895 1.00 97.12 233 GLU A CA 1
ATOM 1850 C C . GLU A 1 233 ? 6.771 -2.091 -30.454 1.00 97.12 233 GLU A C 1
ATOM 1852 O O . GLU A 1 233 ? 6.429 -1.374 -29.512 1.00 97.12 233 GLU A O 1
ATOM 1857 N N . GLN A 1 234 ? 7.173 -3.353 -30.261 1.00 97.25 234 GLN A N 1
ATOM 1858 C CA . GLN A 1 234 ? 7.279 -3.927 -28.919 1.00 97.25 234 GLN A CA 1
ATOM 1859 C C . GLN A 1 234 ? 8.398 -3.275 -28.101 1.00 97.25 234 GLN A C 1
ATOM 1861 O O . GLN A 1 234 ? 8.206 -3.002 -26.915 1.00 97.25 234 GLN A O 1
ATOM 1866 N N . ARG A 1 235 ? 9.543 -2.985 -28.733 1.00 96.50 235 ARG A N 1
ATOM 1867 C CA . ARG A 1 235 ? 10.631 -2.229 -28.104 1.00 96.50 235 ARG A CA 1
ATOM 1868 C C . ARG A 1 235 ? 10.138 -0.871 -27.612 1.00 96.50 235 ARG A C 1
ATOM 1870 O O . ARG A 1 235 ? 10.400 -0.533 -26.463 1.00 96.50 235 ARG A O 1
ATOM 1877 N N . GLU A 1 236 ? 9.395 -0.122 -28.426 1.00 96.38 236 GLU A N 1
ATOM 1878 C CA . GLU A 1 236 ? 8.915 1.204 -28.018 1.00 96.38 236 GLU A CA 1
ATOM 1879 C C . GLU A 1 236 ? 7.967 1.127 -26.817 1.00 96.38 236 GLU A C 1
ATOM 1881 O O . GLU A 1 236 ? 8.112 1.903 -25.876 1.00 96.38 236 GLU A O 1
ATOM 1886 N N . LYS A 1 237 ? 7.062 0.140 -26.770 1.00 96.44 237 LYS A N 1
ATOM 1887 C CA . LYS A 1 237 ? 6.175 -0.061 -25.608 1.00 96.44 237 LYS A CA 1
ATOM 1888 C C . LYS A 1 237 ? 6.953 -0.356 -24.327 1.00 96.44 237 LYS A C 1
ATOM 1890 O O . LYS A 1 237 ? 6.662 0.228 -23.284 1.00 96.44 237 LYS A O 1
ATOM 1895 N N . ILE A 1 238 ? 7.967 -1.221 -24.395 1.00 96.88 238 ILE A N 1
ATOM 1896 C CA . ILE A 1 238 ? 8.857 -1.480 -23.253 1.00 96.88 238 ILE A CA 1
ATOM 1897 C C . ILE A 1 238 ? 9.555 -0.184 -22.826 1.00 96.88 238 ILE A C 1
ATOM 1899 O O . ILE A 1 238 ? 9.545 0.162 -21.643 1.00 96.88 238 ILE A O 1
ATOM 1903 N N . MET A 1 239 ? 10.132 0.548 -23.781 1.00 95.56 239 MET A N 1
ATOM 1904 C CA . MET A 1 239 ? 10.875 1.778 -23.506 1.00 95.56 239 MET A CA 1
ATOM 1905 C C . MET A 1 239 ? 9.982 2.883 -22.942 1.00 95.56 239 MET A C 1
ATOM 1907 O O . MET A 1 239 ? 10.423 3.631 -22.072 1.00 95.56 239 MET A O 1
ATOM 1911 N N . GLN A 1 240 ? 8.721 2.966 -23.361 1.00 96.25 240 GLN A N 1
ATOM 1912 C CA . GLN A 1 240 ? 7.739 3.887 -22.799 1.00 96.25 240 GLN A CA 1
ATOM 1913 C C . GLN A 1 240 ? 7.508 3.612 -21.306 1.00 96.25 240 GLN A C 1
ATOM 1915 O O . GLN A 1 240 ? 7.598 4.533 -20.492 1.00 96.25 240 GLN A O 1
ATOM 1920 N N . HIS A 1 241 ? 7.260 2.354 -20.928 1.00 95.94 241 HIS A N 1
ATOM 1921 C CA . HIS A 1 241 ? 7.068 1.984 -19.523 1.00 95.94 241 HIS A CA 1
ATOM 1922 C C . HIS A 1 241 ? 8.352 2.126 -18.702 1.00 95.94 241 HIS A C 1
ATOM 1924 O O . HIS A 1 241 ? 8.300 2.592 -17.565 1.00 95.94 241 HIS A O 1
ATOM 1930 N N . TYR A 1 242 ? 9.507 1.809 -19.290 1.00 95.06 242 TYR A N 1
ATOM 1931 C CA . TYR A 1 242 ? 10.807 2.029 -18.662 1.00 95.06 242 TYR A CA 1
ATOM 1932 C C . TYR A 1 242 ? 11.051 3.515 -18.369 1.00 95.06 242 TYR A C 1
ATOM 1934 O O . TYR A 1 242 ? 11.346 3.883 -17.234 1.00 95.06 242 TYR A O 1
ATOM 1942 N N . ARG A 1 243 ? 10.856 4.394 -19.363 1.00 95.38 243 ARG A N 1
ATOM 1943 C CA . ARG A 1 243 ? 10.985 5.851 -19.197 1.00 95.38 243 ARG A CA 1
ATOM 1944 C C . ARG A 1 243 ? 10.012 6.376 -18.142 1.00 95.38 243 ARG A C 1
ATOM 1946 O O . ARG A 1 243 ? 10.405 7.199 -17.326 1.00 95.38 243 ARG A O 1
ATOM 1953 N N . ALA A 1 244 ? 8.771 5.888 -18.117 1.00 95.62 244 ALA A N 1
ATOM 1954 C CA . ALA A 1 244 ? 7.805 6.262 -17.084 1.00 95.62 244 ALA A CA 1
ATOM 1955 C C . ALA A 1 244 ? 8.281 5.855 -15.677 1.00 95.62 244 ALA A C 1
ATOM 1957 O O . ALA A 1 244 ? 8.203 6.655 -14.746 1.00 95.62 244 ALA A O 1
ATOM 1958 N N . ALA A 1 245 ? 8.823 4.644 -15.532 1.00 92.75 245 ALA A N 1
ATOM 1959 C CA . ALA A 1 245 ? 9.363 4.140 -14.275 1.00 92.75 245 ALA A CA 1
ATOM 1960 C C . ALA A 1 245 ? 10.608 4.917 -13.803 1.00 92.75 245 ALA A C 1
ATOM 1962 O O . ALA A 1 245 ? 10.735 5.198 -12.610 1.00 92.75 245 ALA A O 1
ATOM 1963 N N . GLU A 1 246 ? 11.505 5.288 -14.720 1.00 93.25 246 GLU A N 1
ATOM 1964 C CA . GLU A 1 246 ? 12.691 6.107 -14.432 1.00 93.25 246 GLU A CA 1
ATOM 1965 C C . GLU A 1 246 ? 12.338 7.565 -14.120 1.00 93.25 246 GLU A C 1
ATOM 1967 O O . GLU A 1 246 ? 12.886 8.149 -13.184 1.00 93.25 246 GLU A O 1
ATOM 1972 N N . ASN A 1 247 ? 11.363 8.144 -14.823 1.00 93.38 247 ASN A N 1
ATOM 1973 C CA . ASN A 1 247 ? 10.857 9.477 -14.505 1.00 93.38 247 ASN A CA 1
ATOM 1974 C C . ASN A 1 247 ? 10.229 9.500 -13.109 1.00 93.38 247 ASN A C 1
ATOM 1976 O O . ASN A 1 247 ? 10.561 10.371 -12.316 1.00 93.38 247 ASN A O 1
ATOM 1980 N N . ALA A 1 248 ? 9.420 8.497 -12.754 1.00 92.12 248 ALA A N 1
ATOM 1981 C CA . ALA A 1 248 ? 8.834 8.394 -11.419 1.00 92.12 248 ALA A CA 1
ATOM 1982 C C . ALA A 1 248 ? 9.896 8.289 -10.309 1.00 92.12 248 ALA A C 1
ATOM 1984 O O . ALA A 1 248 ? 9.766 8.921 -9.261 1.00 92.12 248 ALA A O 1
ATOM 1985 N N . LYS A 1 249 ? 10.971 7.527 -10.548 1.00 88.69 249 LYS A N 1
ATOM 1986 C CA . LYS A 1 249 ? 12.144 7.443 -9.663 1.00 88.69 249 LYS A CA 1
ATOM 1987 C C . LYS A 1 249 ? 12.847 8.794 -9.513 1.00 88.69 249 LYS A C 1
ATOM 1989 O O . LYS A 1 249 ? 13.129 9.213 -8.391 1.00 88.69 249 LYS A O 1
ATOM 1994 N N . SER A 1 250 ? 13.109 9.480 -10.626 1.00 90.12 250 SER A N 1
ATOM 1995 C CA . SER A 1 250 ? 13.760 10.795 -10.634 1.00 90.12 250 SER A CA 1
ATOM 1996 C C . SER A 1 250 ? 12.907 11.857 -9.936 1.00 90.12 250 SER A C 1
ATOM 1998 O O . SER A 1 250 ? 13.411 12.616 -9.109 1.00 90.12 250 SER A O 1
ATOM 2000 N N . ASP A 1 251 ? 11.606 11.882 -10.219 1.00 89.06 251 ASP A N 1
ATOM 2001 C CA . ASP A 1 251 ? 10.656 12.817 -9.623 1.00 89.06 251 ASP A CA 1
ATOM 2002 C C . ASP A 1 251 ? 10.490 12.567 -8.126 1.00 89.06 251 ASP A C 1
ATOM 2004 O O . ASP A 1 251 ? 10.386 13.522 -7.355 1.00 89.06 251 ASP A O 1
ATOM 2008 N N . PHE A 1 252 ? 10.505 11.302 -7.695 1.00 87.31 252 PHE A N 1
ATOM 2009 C CA . PHE A 1 252 ? 10.506 10.966 -6.277 1.00 87.31 252 PHE A CA 1
ATOM 2010 C C . PHE A 1 252 ? 11.774 11.465 -5.582 1.00 87.31 252 PHE A C 1
ATOM 2012 O O . PHE A 1 252 ? 11.669 12.123 -4.550 1.00 87.31 252 PHE A O 1
ATOM 2019 N N . ALA A 1 253 ? 12.950 11.217 -6.165 1.00 84.50 253 ALA A N 1
ATOM 2020 C CA . ALA A 1 253 ? 14.219 11.684 -5.610 1.00 84.50 253 ALA A CA 1
ATOM 2021 C C . ALA A 1 253 ? 14.257 13.217 -5.470 1.00 84.50 253 ALA A C 1
ATOM 2023 O O . ALA A 1 253 ? 14.695 13.732 -4.447 1.00 84.50 253 ALA A O 1
ATOM 2024 N N . LYS A 1 254 ? 13.727 13.955 -6.455 1.00 86.56 254 LYS A N 1
ATOM 2025 C CA . LYS A 1 254 ? 13.674 15.429 -6.427 1.00 86.56 254 LYS A CA 1
ATOM 2026 C C . LYS A 1 254 ? 12.653 15.995 -5.437 1.00 86.56 254 LYS A C 1
ATOM 2028 O O . LYS A 1 254 ? 12.857 17.089 -4.925 1.00 86.56 254 LYS A O 1
ATOM 2033 N N . ASN A 1 255 ? 11.552 15.285 -5.183 1.00 85.50 255 ASN A N 1
ATOM 2034 C CA . ASN A 1 255 ? 10.417 15.789 -4.395 1.00 85.50 255 ASN A CA 1
ATOM 2035 C C . ASN A 1 255 ? 10.223 15.056 -3.060 1.00 85.50 255 ASN A C 1
ATOM 2037 O O . ASN A 1 255 ? 9.127 15.082 -2.490 1.00 85.50 255 ASN A O 1
ATOM 2041 N N . ILE A 1 256 ? 11.266 14.389 -2.564 1.00 81.44 256 ILE A N 1
ATOM 2042 C CA . ILE A 1 256 ? 11.177 13.477 -1.420 1.00 81.44 256 ILE A CA 1
ATOM 2043 C C . ILE A 1 256 ? 10.665 14.191 -0.162 1.00 81.44 256 ILE A C 1
ATOM 2045 O O . ILE A 1 256 ? 9.731 13.723 0.483 1.00 81.44 256 ILE A O 1
ATOM 2049 N N . GLU A 1 257 ? 11.182 15.390 0.117 1.00 81.31 257 GLU A N 1
ATOM 2050 C CA . GLU A 1 257 ? 10.802 16.179 1.292 1.00 81.31 257 GLU A CA 1
ATOM 2051 C C . GLU A 1 257 ? 9.358 16.688 1.214 1.00 81.31 257 GLU A C 1
ATOM 2053 O O . GLU A 1 257 ? 8.636 16.703 2.212 1.00 81.31 257 GLU A O 1
ATOM 2058 N N . ALA A 1 258 ? 8.917 17.105 0.023 1.00 84.69 258 ALA A N 1
ATOM 2059 C CA . ALA A 1 258 ? 7.554 17.580 -0.191 1.00 84.69 258 ALA A CA 1
ATOM 2060 C C . ALA A 1 258 ? 6.541 16.439 -0.026 1.00 84.69 258 ALA A C 1
ATOM 2062 O O . ALA A 1 258 ? 5.506 16.617 0.619 1.00 84.69 258 ALA A O 1
ATOM 2063 N N . ARG A 1 259 ? 6.860 15.247 -0.547 1.00 79.12 259 ARG A N 1
ATOM 2064 C CA . ARG A 1 259 ? 6.026 14.053 -0.367 1.00 79.12 259 ARG A CA 1
ATOM 2065 C C . ARG A 1 259 ? 5.997 13.569 1.075 1.00 79.12 259 ARG A C 1
ATOM 2067 O O . ARG A 1 259 ? 4.933 13.172 1.535 1.00 79.12 259 ARG A O 1
ATOM 2074 N N . GLU A 1 260 ? 7.112 13.612 1.799 1.00 81.44 260 GLU A N 1
ATOM 2075 C CA . GLU A 1 260 ? 7.123 13.254 3.223 1.00 81.44 260 GLU A CA 1
ATOM 2076 C C . GLU A 1 260 ? 6.241 14.189 4.049 1.00 81.44 260 GLU A C 1
ATOM 2078 O O . GLU A 1 260 ? 5.464 13.718 4.882 1.00 81.44 260 GLU A O 1
ATOM 2083 N N . LYS A 1 261 ? 6.296 15.499 3.786 1.00 86.56 261 LYS A N 1
ATOM 2084 C CA . LYS A 1 261 ? 5.403 16.478 4.422 1.00 86.56 261 LYS A CA 1
ATOM 2085 C C . LYS A 1 261 ? 3.930 16.202 4.110 1.00 86.56 261 LYS A C 1
ATOM 2087 O O . LYS A 1 261 ? 3.109 16.222 5.020 1.00 86.56 261 LYS A O 1
ATOM 2092 N N . ASP A 1 262 ? 3.591 15.895 2.860 1.00 85.50 262 ASP A N 1
ATOM 2093 C CA . ASP A 1 262 ? 2.214 15.554 2.476 1.00 85.50 262 ASP A CA 1
ATOM 2094 C C . ASP A 1 262 ? 1.741 14.233 3.112 1.00 85.50 262 ASP A C 1
ATOM 2096 O O . ASP A 1 262 ? 0.642 14.158 3.657 1.00 85.50 262 ASP A O 1
ATOM 2100 N N . MET A 1 263 ? 2.585 13.197 3.118 1.00 80.31 263 MET A N 1
ATOM 2101 C CA . MET A 1 263 ? 2.272 11.900 3.729 1.00 80.31 263 MET A CA 1
ATOM 2102 C C . MET A 1 263 ? 2.069 12.010 5.240 1.00 80.31 263 MET A C 1
ATOM 2104 O O . MET A 1 263 ? 1.110 11.458 5.779 1.00 80.31 263 MET A O 1
ATOM 2108 N N . THR A 1 264 ? 2.946 12.741 5.927 1.00 84.12 264 THR A N 1
ATOM 2109 C CA . THR A 1 264 ? 2.809 12.990 7.368 1.00 84.12 264 THR A CA 1
ATOM 2110 C C . THR A 1 264 ? 1.567 13.823 7.670 1.00 84.12 264 THR A C 1
ATOM 2112 O O . THR A 1 264 ? 0.804 13.452 8.560 1.00 84.12 264 THR A O 1
ATOM 2115 N N . ALA A 1 265 ? 1.289 14.875 6.894 1.00 89.75 265 ALA A N 1
ATOM 2116 C CA . ALA A 1 265 ? 0.070 15.669 7.037 1.00 89.75 265 ALA A CA 1
ATOM 2117 C C . ALA A 1 265 ? -1.200 14.826 6.836 1.00 89.75 265 ALA A C 1
ATOM 2119 O O . ALA A 1 265 ? -2.130 14.919 7.636 1.00 89.75 265 ALA A O 1
ATOM 2120 N N . LYS A 1 266 ? -1.226 13.950 5.822 1.00 87.75 266 LYS A N 1
ATOM 2121 C CA . LYS A 1 266 ? -2.338 13.018 5.580 1.00 87.75 266 LYS A CA 1
ATOM 2122 C C . LYS A 1 266 ? -2.527 12.032 6.727 1.00 87.75 266 LYS A C 1
ATOM 2124 O O . LYS A 1 266 ? -3.654 11.856 7.174 1.00 87.75 266 LYS A O 1
ATOM 2129 N N . GLN A 1 267 ? -1.451 11.443 7.246 1.00 84.69 267 GLN A N 1
ATOM 2130 C CA . GLN A 1 267 ? -1.531 10.535 8.396 1.00 84.69 267 GLN A CA 1
ATOM 2131 C C . GLN A 1 267 ? -2.038 11.237 9.661 1.00 84.69 267 GLN A C 1
ATOM 2133 O O . GLN A 1 267 ? -2.812 10.654 10.420 1.00 84.69 267 GLN A O 1
ATOM 2138 N N . ILE A 1 268 ? -1.620 12.484 9.897 1.00 90.88 268 ILE A N 1
ATOM 2139 C CA . ILE A 1 268 ? -2.119 13.290 11.017 1.00 90.88 268 ILE A CA 1
ATOM 2140 C C . ILE A 1 268 ? -3.610 13.575 10.826 1.00 90.88 268 ILE A C 1
ATOM 2142 O O . ILE A 1 268 ? -4.397 13.291 11.726 1.00 90.88 268 ILE A O 1
ATOM 2146 N N . ALA A 1 269 ? -4.013 14.058 9.648 1.00 92.75 269 ALA A N 1
ATOM 2147 C CA . ALA A 1 269 ? -5.410 14.350 9.340 1.00 92.75 269 ALA A CA 1
ATOM 2148 C C . ALA A 1 269 ? -6.303 13.103 9.455 1.00 92.75 269 ALA A C 1
ATOM 2150 O O . ALA A 1 269 ? -7.409 13.183 9.986 1.00 92.75 269 ALA A O 1
ATOM 2151 N N . GLU A 1 270 ? -5.820 11.942 9.012 1.00 90.81 270 GLU A N 1
ATOM 2152 C CA . GLU A 1 270 ? -6.533 10.672 9.132 1.00 90.81 270 GLU A CA 1
ATOM 2153 C C . GLU A 1 270 ? -6.676 10.238 10.595 1.00 90.81 270 GLU A C 1
ATOM 2155 O O . GLU A 1 270 ? -7.778 9.896 11.024 1.00 90.81 270 GLU A O 1
ATOM 2160 N N . ARG A 1 271 ? -5.606 10.317 11.397 1.00 91.56 271 ARG A N 1
ATOM 2161 C CA . ARG A 1 271 ? -5.683 10.041 12.840 1.00 91.56 271 ARG A CA 1
ATOM 2162 C C . ARG A 1 271 ? -6.642 10.985 13.551 1.00 91.56 271 ARG A C 1
ATOM 2164 O O . ARG A 1 271 ? -7.413 10.540 14.397 1.00 91.56 271 ARG A O 1
ATOM 2171 N N . GLU A 1 272 ? -6.621 12.271 13.215 1.00 93.31 272 GLU A N 1
ATOM 2172 C CA . GLU A 1 272 ? -7.564 13.241 13.769 1.00 93.31 272 GLU A CA 1
ATOM 2173 C C . GLU A 1 272 ? -9.006 12.926 13.367 1.00 93.31 272 GLU A C 1
ATOM 2175 O O . GLU A 1 272 ? -9.901 12.991 14.211 1.00 93.31 272 GLU A O 1
ATOM 2180 N N . ALA A 1 273 ? -9.248 12.557 12.108 1.00 93.25 273 ALA A N 1
ATOM 2181 C CA . ALA A 1 273 ? -10.569 12.161 11.633 1.00 93.25 273 ALA A CA 1
ATOM 2182 C C . ALA A 1 273 ? -11.073 10.903 12.357 1.00 93.25 273 ALA A C 1
ATOM 2184 O O . ALA A 1 273 ? -12.200 10.898 12.856 1.00 93.25 273 ALA A O 1
ATOM 2185 N N . GLN A 1 274 ? -10.224 9.881 12.501 1.00 89.69 274 GLN A N 1
ATOM 2186 C CA . GLN A 1 274 ? -10.533 8.665 13.256 1.00 89.69 274 GLN A CA 1
ATOM 2187 C C . GLN A 1 274 ? -10.812 8.971 14.733 1.00 89.69 274 GLN A C 1
ATOM 2189 O O . GLN A 1 274 ? -11.791 8.478 15.287 1.00 89.69 274 GLN A O 1
ATOM 2194 N N . ALA A 1 275 ? -10.013 9.833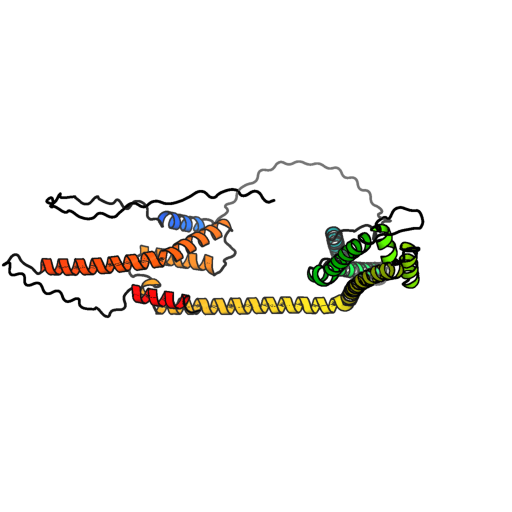 15.369 1.00 89.81 275 ALA A N 1
ATOM 2195 C CA . ALA A 1 275 ? -10.223 10.239 16.757 1.00 89.81 275 ALA A CA 1
ATOM 2196 C C . ALA A 1 275 ? -11.536 11.019 16.942 1.00 89.81 275 ALA A C 1
ATOM 2198 O O . ALA A 1 275 ? -12.281 10.763 17.890 1.00 89.81 275 ALA A O 1
ATOM 2199 N N . ARG A 1 276 ? -11.861 11.940 16.023 1.00 93.06 276 ARG A N 1
ATOM 2200 C CA . ARG A 1 276 ? -13.142 12.667 16.029 1.00 93.06 276 ARG A CA 1
ATOM 2201 C C . ARG A 1 276 ? -14.320 11.715 15.856 1.00 93.06 276 ARG A C 1
ATOM 2203 O O . ARG A 1 276 ? -15.299 11.836 16.586 1.00 93.06 276 ARG A O 1
ATOM 2210 N N . GLN A 1 277 ? -14.214 10.757 14.937 1.00 90.69 277 GLN A N 1
ATOM 2211 C CA . GLN A 1 277 ? -15.251 9.754 14.716 1.00 90.69 277 GLN A CA 1
ATOM 2212 C C . GLN A 1 277 ? -15.425 8.841 15.936 1.00 90.69 277 GLN A C 1
ATOM 2214 O O . GLN A 1 277 ? -16.552 8.610 16.365 1.00 90.69 277 GLN A O 1
ATOM 2219 N N . ALA A 1 278 ? -14.331 8.376 16.542 1.00 87.19 278 ALA A N 1
ATOM 2220 C CA . ALA A 1 278 ? -14.370 7.575 17.763 1.00 87.19 278 ALA A CA 1
ATOM 2221 C C . ALA A 1 278 ? -15.041 8.337 18.916 1.00 87.19 278 ALA A C 1
ATOM 2223 O O . ALA A 1 278 ? -15.900 7.782 19.600 1.00 87.19 278 ALA A O 1
ATOM 2224 N N . LYS A 1 279 ? -14.715 9.626 19.087 1.00 89.75 279 LYS A N 1
ATOM 2225 C CA . LYS A 1 279 ? -15.348 10.484 20.094 1.00 89.75 279 LYS A CA 1
ATOM 2226 C C . LYS A 1 279 ? -16.847 10.661 19.837 1.00 89.75 279 LYS A C 1
ATOM 2228 O O . LYS A 1 279 ? -17.639 10.459 20.750 1.00 89.75 279 LYS A O 1
ATOM 2233 N N . ALA A 1 280 ? -17.241 10.975 18.602 1.00 90.94 280 ALA A N 1
ATOM 2234 C CA . ALA A 1 280 ? -18.648 11.127 18.234 1.00 90.94 280 ALA A CA 1
ATOM 2235 C C . ALA A 1 280 ? -19.446 9.828 18.450 1.00 90.94 280 ALA A C 1
ATOM 2237 O O . ALA A 1 280 ? -20.559 9.862 18.974 1.00 90.94 280 ALA A O 1
ATOM 2238 N N . ASN A 1 281 ? -18.862 8.675 18.110 1.00 87.38 281 ASN A N 1
ATOM 2239 C CA . ASN A 1 281 ? -19.472 7.368 18.351 1.00 87.38 281 ASN A CA 1
ATOM 2240 C C . ASN A 1 281 ? -19.621 7.077 19.850 1.00 87.38 281 ASN A C 1
ATOM 2242 O O . ASN A 1 281 ? -20.668 6.587 20.268 1.00 87.38 281 ASN A O 1
ATOM 2246 N N . ALA A 1 282 ? -18.610 7.400 20.663 1.00 85.81 282 ALA A N 1
ATOM 2247 C CA . ALA A 1 282 ? -18.670 7.229 22.113 1.00 85.81 282 ALA A CA 1
ATOM 2248 C C . ALA A 1 282 ? -19.755 8.114 22.751 1.00 85.81 282 ALA A C 1
ATOM 2250 O O . ALA A 1 282 ? -20.540 7.630 23.566 1.00 85.81 282 ALA A O 1
ATOM 2251 N N . GLU A 1 283 ? -19.855 9.383 22.343 1.00 90.00 283 GLU A N 1
ATOM 2252 C CA . GLU A 1 283 ? -20.904 10.304 22.804 1.00 90.00 283 GLU A CA 1
ATOM 2253 C C . GLU A 1 283 ? -22.305 9.819 22.397 1.00 90.00 283 GLU A C 1
ATOM 2255 O O . GLU A 1 283 ? -23.227 9.805 23.216 1.00 90.00 283 GLU A O 1
ATOM 2260 N N . ALA A 1 284 ? -22.470 9.363 21.150 1.00 90.69 284 ALA A N 1
ATOM 2261 C CA . ALA A 1 284 ? -23.731 8.807 20.667 1.00 90.69 284 ALA A CA 1
ATOM 2262 C C . ALA A 1 284 ? -24.124 7.530 21.427 1.00 90.69 284 ALA A C 1
ATOM 2264 O O . ALA A 1 284 ? -25.278 7.391 21.833 1.00 90.69 284 ALA A O 1
ATOM 2265 N N . PHE A 1 285 ? -23.170 6.628 21.669 1.00 86.88 285 PHE A N 1
ATOM 2266 C CA . PHE A 1 285 ? -23.379 5.404 22.443 1.00 86.88 285 PHE A CA 1
ATOM 2267 C C . PHE A 1 285 ? -23.821 5.708 23.878 1.00 86.88 285 PHE A C 1
ATOM 2269 O O . PHE A 1 285 ? -24.820 5.164 24.347 1.00 86.88 285 PHE A O 1
ATOM 2276 N N . GLN A 1 286 ? -23.130 6.627 24.562 1.00 87.88 286 GLN A N 1
ATOM 2277 C CA . GLN A 1 286 ? -23.509 7.057 25.910 1.00 87.88 286 GLN A CA 1
ATOM 2278 C C . GLN A 1 286 ? -24.921 7.642 25.935 1.00 87.88 286 GLN A C 1
ATOM 2280 O O . GLN A 1 286 ? -25.7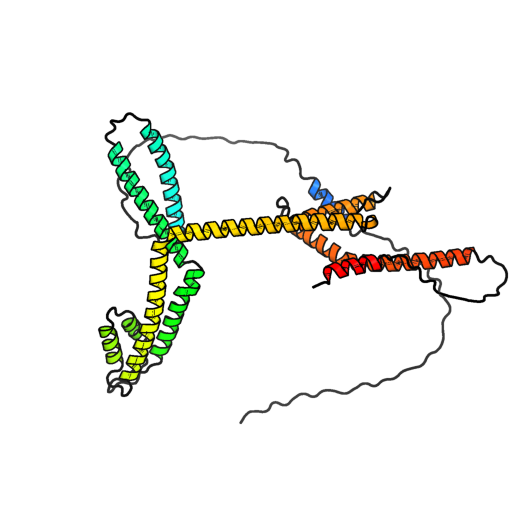31 7.252 26.775 1.00 87.88 286 GLN A O 1
ATOM 2285 N N . LYS A 1 287 ? -25.248 8.525 24.984 1.00 92.00 287 LYS A N 1
ATOM 2286 C CA . LYS A 1 287 ? -26.582 9.122 24.883 1.00 92.00 287 LYS A CA 1
ATOM 2287 C C . LYS A 1 287 ? -27.670 8.065 24.681 1.00 92.00 287 LYS A C 1
ATOM 2289 O O . LYS A 1 287 ? -28.665 8.084 25.399 1.00 92.00 287 LYS A O 1
ATOM 2294 N N . LEU A 1 288 ? -27.470 7.131 23.749 1.00 90.19 288 LEU A N 1
ATOM 2295 C CA . LEU A 1 288 ? -28.429 6.054 23.481 1.00 90.19 288 LEU A CA 1
ATOM 2296 C C . LEU A 1 288 ? -28.641 5.160 24.708 1.00 90.19 288 LEU A C 1
ATOM 2298 O O . LEU A 1 288 ? -29.778 4.800 25.009 1.00 90.19 288 LEU A O 1
ATOM 2302 N N . ASN A 1 289 ? -27.578 4.850 25.451 1.00 87.69 289 ASN A N 1
ATOM 2303 C CA . ASN A 1 289 ? -27.679 4.055 26.673 1.00 87.69 289 ASN A CA 1
ATOM 2304 C C . ASN A 1 289 ? -28.418 4.797 27.795 1.00 87.69 289 ASN A C 1
ATOM 2306 O O . ASN A 1 289 ? -29.234 4.196 28.492 1.00 87.69 289 ASN A O 1
ATOM 2310 N N . GLU A 1 290 ? -28.171 6.096 27.972 1.00 90.44 290 GLU A N 1
ATOM 2311 C CA . GLU A 1 290 ? -28.905 6.915 28.944 1.00 90.44 290 GLU A CA 1
ATOM 2312 C C . GLU A 1 290 ? -30.389 7.058 28.574 1.00 90.44 290 GLU A C 1
ATOM 2314 O O . GLU A 1 290 ? -31.263 6.952 29.439 1.00 90.44 290 GLU A O 1
ATOM 2319 N N . ASP A 1 291 ? -30.699 7.228 27.290 1.00 90.94 291 ASP A N 1
ATOM 2320 C CA . ASP A 1 291 ? -32.080 7.274 26.809 1.00 90.94 291 ASP A CA 1
ATOM 2321 C C . ASP A 1 291 ? -32.783 5.914 26.990 1.00 90.94 291 ASP A C 1
ATOM 2323 O O . ASP A 1 291 ? -33.939 5.869 27.423 1.00 90.94 291 ASP A O 1
ATOM 2327 N N . ALA A 1 292 ? -32.082 4.797 26.762 1.00 86.38 292 ALA A N 1
ATOM 2328 C CA . ALA A 1 292 ? -32.601 3.452 27.012 1.00 86.38 292 ALA A CA 1
ATOM 2329 C C . ALA A 1 292 ? -32.894 3.202 28.501 1.00 86.38 292 ALA A C 1
ATOM 2331 O O . ALA A 1 292 ? -33.961 2.676 28.827 1.00 86.38 292 ALA A O 1
ATOM 2332 N N . LYS A 1 293 ? -32.010 3.637 29.414 1.00 88.50 293 LYS A N 1
ATOM 2333 C CA . LYS A 1 293 ? -32.243 3.562 30.870 1.00 88.50 293 LYS A CA 1
ATOM 2334 C C . LYS A 1 293 ? -33.507 4.312 31.286 1.00 88.50 293 LYS A C 1
ATOM 2336 O O . LYS A 1 293 ? -34.289 3.798 32.081 1.00 88.50 293 LYS A O 1
ATOM 2341 N N . LYS A 1 294 ? -33.732 5.507 30.729 1.00 91.25 294 LYS A N 1
ATOM 2342 C CA . LYS A 1 294 ? -34.934 6.313 31.006 1.00 91.25 294 LYS A CA 1
ATOM 2343 C C . LYS A 1 294 ? -36.201 5.682 30.437 1.00 91.25 294 LYS A C 1
ATOM 2345 O O . LYS A 1 294 ? -37.249 5.746 31.074 1.00 91.25 294 LYS A O 1
ATOM 2350 N N . LYS A 1 295 ? -36.123 5.103 29.236 1.00 89.62 295 LYS A N 1
ATOM 2351 C CA . LYS A 1 295 ? -37.282 4.521 28.544 1.00 89.62 295 LYS A CA 1
ATOM 2352 C C . LYS A 1 295 ? -37.693 3.164 29.122 1.00 89.62 295 LYS A C 1
ATOM 2354 O O . LYS A 1 295 ? -38.883 2.858 29.150 1.00 89.62 295 LYS A O 1
ATOM 2359 N N . TYR A 1 296 ? -36.727 2.375 29.591 1.00 86.31 296 TYR A N 1
ATOM 2360 C CA . TYR A 1 296 ? -36.941 1.018 30.096 1.00 86.31 296 TYR A CA 1
ATOM 2361 C C . TYR A 1 296 ? -36.296 0.807 31.482 1.00 86.31 296 TYR A C 1
ATOM 2363 O O . TYR A 1 296 ? -35.437 -0.069 31.644 1.00 86.31 296 TYR A O 1
ATOM 2371 N N . PRO A 1 297 ? -36.694 1.579 32.512 1.00 88.44 297 PRO A N 1
ATOM 2372 C CA . PRO A 1 297 ? -36.088 1.496 33.842 1.00 88.44 297 PRO A CA 1
ATOM 2373 C C . PRO A 1 297 ? -36.229 0.101 34.464 1.00 88.44 297 PRO A C 1
ATOM 2375 O O . PRO A 1 297 ? -35.323 -0.357 35.146 1.00 88.44 297 PRO A O 1
ATOM 2378 N N . GLN A 1 298 ? -37.303 -0.629 34.157 1.00 84.00 298 GLN A N 1
ATOM 2379 C CA . GLN A 1 298 ? -37.530 -1.993 34.639 1.00 84.00 298 GLN A CA 1
ATOM 2380 C C . GLN A 1 298 ? -36.485 -3.022 34.165 1.00 84.00 298 GLN A C 1
ATOM 2382 O O . GLN A 1 298 ? -36.483 -4.146 34.657 1.00 84.00 298 GLN A O 1
ATOM 2387 N N . TRP A 1 299 ? -35.653 -2.682 33.175 1.00 82.31 299 TRP A N 1
ATOM 2388 C CA . TRP A 1 299 ? -34.605 -3.563 32.645 1.00 82.31 299 TRP A CA 1
ATOM 2389 C C . TRP A 1 299 ? -33.195 -3.086 32.981 1.00 82.31 299 TRP A C 1
ATOM 2391 O O . TRP A 1 299 ? -32.288 -3.904 33.100 1.00 82.31 299 TRP A O 1
ATOM 2401 N N . PHE A 1 300 ? -32.999 -1.773 33.107 1.00 87.06 300 PHE A N 1
ATOM 2402 C CA . PHE A 1 300 ? -31.665 -1.180 33.222 1.00 87.06 300 PHE A CA 1
ATOM 2403 C C . PHE A 1 300 ? -31.382 -0.515 34.578 1.00 87.06 300 PHE A C 1
ATOM 2405 O O . PHE A 1 300 ? -30.222 -0.158 34.847 1.00 87.06 300 PHE A O 1
ATOM 2412 N N . SER A 1 301 ? -32.406 -0.377 35.427 1.00 88.12 301 SER A N 1
ATOM 2413 C CA . SER A 1 301 ? -32.284 0.073 36.815 1.00 88.12 301 SER A CA 1
ATOM 2414 C C . SER A 1 301 ? -32.234 -1.113 37.783 1.00 88.12 301 SER A C 1
ATOM 2416 O O . SER A 1 301 ? -32.764 -2.179 37.467 1.00 88.12 301 SER A O 1
ATOM 2418 N N . PRO A 1 302 ? -31.613 -0.939 38.963 1.00 89.00 302 PRO A N 1
ATOM 2419 C CA . PRO A 1 302 ? -31.676 -1.930 40.029 1.00 89.00 302 PRO A CA 1
ATOM 2420 C C . PRO A 1 302 ? -33.124 -2.245 40.435 1.00 89.00 302 PRO A C 1
ATOM 2422 O O . PRO A 1 302 ? -33.971 -1.352 40.455 1.00 89.00 302 PRO A O 1
ATOM 2425 N N . ALA A 1 303 ? -33.392 -3.506 40.766 1.00 87.00 303 ALA A N 1
ATOM 2426 C CA . ALA A 1 303 ? -34.645 -3.954 41.358 1.00 87.00 303 ALA A CA 1
ATOM 2427 C C . ALA A 1 303 ? -34.567 -3.861 42.890 1.00 87.00 303 ALA A C 1
ATOM 2429 O O . ALA A 1 303 ? -33.575 -4.276 43.499 1.00 87.00 303 ALA A O 1
ATOM 2430 N N . ASP A 1 304 ? -35.616 -3.331 43.519 1.00 86.62 304 ASP A N 1
ATOM 2431 C CA . ASP A 1 304 ? -35.669 -3.176 44.973 1.00 86.62 304 ASP A CA 1
ATOM 2432 C C . ASP A 1 304 ? -35.699 -4.544 45.670 1.00 86.62 304 ASP A C 1
ATOM 2434 O O . ASP A 1 304 ? -36.605 -5.349 45.456 1.00 86.62 304 ASP A O 1
ATOM 2438 N N . GLY A 1 305 ? -34.706 -4.795 46.527 1.00 88.75 305 GLY A N 1
ATOM 2439 C CA . GLY A 1 305 ? -34.644 -5.988 47.377 1.00 88.75 305 GLY A CA 1
ATOM 2440 C C . GLY A 1 305 ? -34.244 -7.294 46.681 1.00 88.75 305 GLY A C 1
ATOM 2441 O O . GLY A 1 305 ? -34.238 -8.328 47.344 1.00 88.75 305 GLY A O 1
ATOM 2442 N N . ASP A 1 306 ? -33.886 -7.271 45.392 1.00 87.12 306 ASP A N 1
ATOM 2443 C CA . ASP A 1 306 ? -33.436 -8.462 44.657 1.00 87.12 306 ASP A CA 1
ATOM 2444 C C . ASP A 1 306 ? -31.937 -8.383 44.321 1.00 87.12 306 ASP A C 1
ATOM 2446 O O . ASP A 1 306 ? -31.512 -7.858 43.287 1.00 87.12 306 ASP A O 1
ATOM 2450 N N . GLU A 1 307 ? -31.109 -8.900 45.232 1.00 89.25 307 GLU A N 1
ATOM 2451 C CA . GLU A 1 307 ? -29.650 -8.923 45.077 1.00 89.25 307 GLU A CA 1
ATOM 2452 C C . GLU A 1 307 ? -29.192 -9.736 43.858 1.00 89.25 307 GLU A C 1
ATOM 2454 O O . GLU A 1 307 ? -28.195 -9.382 43.224 1.00 89.25 307 GLU A O 1
ATOM 2459 N N . GLN A 1 308 ? -29.918 -10.800 43.492 1.00 83.69 308 GLN A N 1
ATOM 2460 C CA . GLN A 1 308 ? -29.539 -11.663 42.372 1.00 83.69 308 GLN A CA 1
ATOM 2461 C C . GLN A 1 308 ? -29.713 -10.937 41.038 1.00 83.69 308 GLN A C 1
ATOM 2463 O O . GLN A 1 308 ? -28.801 -10.947 40.206 1.00 83.69 308 GLN A O 1
ATOM 2468 N N . ILE A 1 309 ? -30.843 -10.251 40.850 1.00 81.75 309 ILE A N 1
ATOM 2469 C CA . ILE A 1 309 ? -31.095 -9.448 39.646 1.00 81.75 309 ILE A CA 1
ATOM 2470 C C . ILE A 1 309 ? -30.094 -8.294 39.547 1.00 81.75 309 ILE A C 1
ATOM 2472 O O . ILE A 1 309 ? -29.543 -8.042 38.472 1.00 81.75 309 ILE A O 1
ATOM 2476 N N . ASN A 1 310 ? -29.810 -7.623 40.664 1.00 88.31 310 ASN A N 1
ATOM 2477 C CA . ASN A 1 310 ? -28.877 -6.498 40.684 1.00 88.31 310 ASN A CA 1
ATOM 2478 C C . ASN A 1 310 ? -27.448 -6.925 40.332 1.00 88.31 310 ASN A C 1
ATOM 2480 O O . ASN A 1 310 ? -26.795 -6.263 39.521 1.00 88.31 310 ASN A O 1
ATOM 2484 N N . LYS A 1 311 ? -26.993 -8.071 40.851 1.00 86.56 311 LYS A N 1
ATOM 2485 C CA . LYS A 1 311 ? -25.690 -8.645 40.502 1.00 86.56 311 LYS A CA 1
ATOM 2486 C C . LYS A 1 311 ? -25.615 -9.030 39.022 1.00 86.56 311 LYS A C 1
ATOM 2488 O O . LYS A 1 311 ? -24.638 -8.704 38.353 1.00 86.56 311 LYS A O 1
ATOM 2493 N N . ALA A 1 312 ? -26.654 -9.670 38.481 1.00 84.25 312 ALA A N 1
ATOM 2494 C CA . ALA A 1 312 ? -26.705 -10.027 37.062 1.00 84.25 312 ALA A CA 1
ATOM 2495 C C . ALA A 1 312 ? -26.651 -8.788 36.148 1.00 84.25 312 ALA A C 1
ATOM 2497 O O . ALA A 1 312 ? -25.962 -8.797 35.122 1.00 84.25 312 ALA A O 1
ATOM 2498 N N . LEU A 1 313 ? -27.334 -7.705 36.536 1.00 85.88 313 LEU A N 1
ATOM 2499 C CA . LEU A 1 313 ? -27.314 -6.427 35.824 1.00 85.88 313 LEU A CA 1
ATOM 2500 C C . LEU A 1 313 ? -25.919 -5.783 35.837 1.00 85.88 313 LEU A C 1
ATOM 2502 O O . LEU A 1 313 ? -25.460 -5.293 34.804 1.00 85.88 313 LEU A O 1
ATOM 2506 N N . GLU A 1 314 ? -25.233 -5.791 36.980 1.00 87.50 314 GLU A N 1
ATOM 2507 C CA . GLU A 1 314 ? -23.866 -5.276 37.106 1.00 87.50 314 GLU A CA 1
ATOM 2508 C C . GLU A 1 314 ? -22.869 -6.090 36.269 1.00 87.50 314 GLU A C 1
ATOM 2510 O O . GLU A 1 314 ? -22.107 -5.516 35.486 1.00 87.50 314 GLU A O 1
ATOM 2515 N N . THR A 1 315 ? -22.936 -7.423 36.338 1.00 83.56 315 THR A N 1
ATOM 2516 C CA . THR A 1 315 ? -22.116 -8.319 35.507 1.00 83.56 315 THR A CA 1
ATOM 2517 C C . THR A 1 315 ? -22.362 -8.072 34.016 1.00 83.56 315 THR A C 1
ATOM 2519 O O . THR A 1 315 ? -21.416 -8.025 33.226 1.00 83.56 315 THR A O 1
ATOM 2522 N N . GLY A 1 316 ? -23.620 -7.862 33.612 1.00 85.31 316 GLY A N 1
ATOM 2523 C CA . GLY A 1 316 ? -23.982 -7.520 32.236 1.00 85.31 316 GLY A CA 1
ATOM 2524 C C . GLY A 1 316 ? -23.371 -6.196 31.767 1.00 85.31 316 GLY A C 1
ATOM 2525 O O . GLY A 1 316 ? -22.774 -6.155 30.690 1.00 85.31 316 GLY A O 1
ATOM 2526 N N . LYS A 1 317 ? -23.458 -5.139 32.589 1.00 86.06 317 LYS A N 1
ATOM 2527 C CA . LYS A 1 317 ? -22.841 -3.829 32.304 1.00 86.06 317 LYS A CA 1
ATOM 2528 C C . LYS A 1 317 ? -21.331 -3.954 32.147 1.00 86.06 317 LYS A C 1
ATOM 2530 O O . LYS A 1 317 ? -20.786 -3.504 31.148 1.00 86.06 317 LYS A O 1
ATOM 2535 N N . ARG A 1 318 ? -20.676 -4.665 33.064 1.00 82.06 318 ARG A N 1
ATOM 2536 C CA . ARG A 1 318 ? -19.229 -4.886 33.024 1.00 82.06 318 ARG A CA 1
ATOM 2537 C C . ARG A 1 318 ? -18.775 -5.615 31.760 1.00 82.06 318 ARG A C 1
ATOM 2539 O O . ARG A 1 318 ? -17.779 -5.238 31.149 1.00 82.06 318 ARG A O 1
ATOM 2546 N N . MET A 1 319 ? -19.497 -6.662 31.365 1.00 83.12 319 MET A N 1
ATOM 2547 C CA . MET A 1 319 ? -19.204 -7.405 30.139 1.00 83.12 319 MET A CA 1
ATOM 2548 C C . MET A 1 319 ? -19.373 -6.513 28.901 1.00 83.12 319 MET A C 1
ATOM 2550 O O . MET A 1 319 ? -18.527 -6.544 28.009 1.00 83.12 319 MET A O 1
ATOM 2554 N N . ALA A 1 320 ? -20.430 -5.696 28.861 1.00 84.44 320 ALA A N 1
ATOM 2555 C CA . ALA A 1 320 ? -20.650 -4.736 27.785 1.00 84.44 320 ALA A CA 1
ATOM 2556 C C . ALA A 1 320 ? -19.530 -3.686 27.728 1.00 84.44 320 ALA A C 1
ATOM 2558 O O . ALA A 1 320 ? -19.000 -3.433 26.649 1.00 84.44 320 ALA A O 1
ATOM 2559 N N . ASP A 1 321 ? -19.107 -3.143 28.870 1.00 82.75 321 ASP A N 1
ATOM 2560 C CA . ASP A 1 321 ? -17.996 -2.194 28.927 1.00 82.75 321 ASP A CA 1
ATOM 2561 C C . ASP A 1 321 ? -16.726 -2.818 28.349 1.00 82.75 321 ASP A C 1
ATOM 2563 O O . ASP A 1 321 ? -16.097 -2.220 27.485 1.00 82.75 321 ASP A O 1
ATOM 2567 N N . VAL A 1 322 ? -16.373 -4.052 28.715 1.00 80.12 322 VAL A N 1
ATOM 2568 C CA . VAL A 1 322 ? -15.191 -4.728 28.154 1.00 80.12 322 VAL A CA 1
ATOM 2569 C C . VAL A 1 322 ? -15.297 -4.937 26.640 1.00 80.12 322 VAL A C 1
ATOM 2571 O O . VAL A 1 322 ? -14.350 -4.640 25.908 1.00 80.12 322 VAL A O 1
ATOM 2574 N N . VAL A 1 323 ? -16.434 -5.446 26.164 1.00 83.25 323 VAL A N 1
ATOM 2575 C CA . VAL A 1 323 ? -16.622 -5.804 24.750 1.00 83.25 323 VAL A CA 1
ATOM 2576 C C . VAL A 1 323 ? -16.689 -4.563 23.859 1.00 83.25 323 VAL A C 1
ATOM 2578 O O . VAL A 1 323 ? -16.110 -4.559 22.776 1.00 83.25 323 VAL A O 1
ATOM 2581 N N . PHE A 1 324 ? -17.347 -3.495 24.313 1.00 81.31 324 PHE A N 1
ATOM 2582 C CA . PHE A 1 324 ? -17.621 -2.319 23.483 1.00 81.31 324 PHE A CA 1
ATOM 2583 C C . PHE A 1 324 ? -16.661 -1.143 23.711 1.00 81.31 324 PHE A C 1
ATOM 2585 O O . PHE A 1 324 ? -16.537 -0.305 22.821 1.00 81.31 324 PHE A O 1
ATOM 2592 N N . SER A 1 325 ? -15.945 -1.068 24.841 1.00 73.50 325 SER A N 1
ATOM 2593 C CA . SER A 1 325 ? -14.931 -0.015 25.064 1.00 73.50 325 SER A CA 1
ATOM 2594 C C . SER A 1 325 ? -13.554 -0.351 24.485 1.00 73.50 325 SER A C 1
ATOM 2596 O O . SER A 1 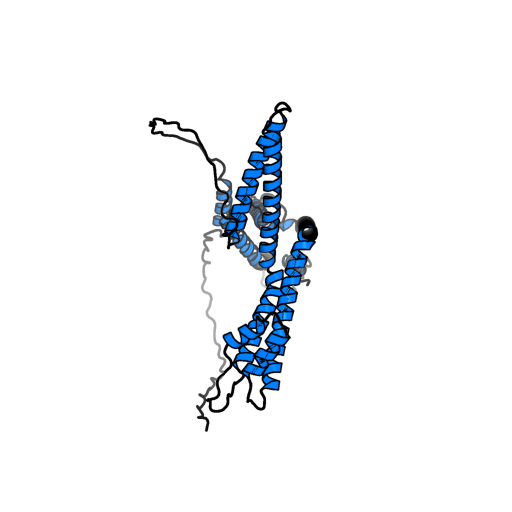325 ? -12.697 0.528 24.400 1.00 73.50 325 SER A O 1
ATOM 2598 N N . GLY A 1 326 ? -13.320 -1.606 24.081 1.00 64.19 326 GLY A N 1
ATOM 2599 C CA . GLY A 1 326 ? -12.026 -2.036 23.550 1.00 64.19 326 GLY A CA 1
ATOM 2600 C C . GLY A 1 326 ? -10.901 -2.007 24.589 1.00 64.19 326 GLY A C 1
ATOM 2601 O O . GLY A 1 326 ? -9.750 -1.770 24.217 1.00 64.19 326 GLY A O 1
ATOM 2602 N N . ALA A 1 327 ? -11.229 -2.232 25.869 1.00 67.38 327 ALA A N 1
ATOM 2603 C CA . ALA A 1 327 ? -10.279 -2.254 26.980 1.00 67.38 327 ALA A CA 1
ATOM 2604 C C . ALA A 1 327 ? -8.995 -3.022 26.607 1.00 67.38 327 ALA A C 1
ATOM 2606 O O . ALA A 1 327 ? -9.036 -4.194 26.219 1.00 67.38 327 ALA A O 1
ATOM 2607 N N . GLN A 1 328 ? -7.849 -2.337 26.671 1.00 62.00 328 GLN A N 1
ATOM 2608 C CA . GLN A 1 328 ? -6.561 -2.895 26.248 1.00 62.00 328 GLN A CA 1
ATOM 2609 C C . GLN A 1 328 ? -5.909 -3.775 27.320 1.00 62.00 328 GLN A C 1
ATOM 2611 O O . GLN A 1 328 ? -5.126 -4.650 26.968 1.00 62.00 328 GLN A O 1
ATOM 2616 N N . ASP A 1 329 ? -6.312 -3.621 28.583 1.00 74.81 329 ASP A N 1
ATOM 2617 C CA . ASP A 1 329 ? -5.680 -4.252 29.751 1.00 74.81 329 ASP A CA 1
ATOM 2618 C C . ASP A 1 329 ? -6.132 -5.701 30.011 1.00 74.81 329 ASP A C 1
ATOM 2620 O O . ASP A 1 329 ? -5.942 -6.234 31.101 1.00 74.81 329 ASP A O 1
ATOM 2624 N N . ILE A 1 330 ? -6.762 -6.344 29.026 1.00 78.94 330 ILE A N 1
ATOM 2625 C CA . ILE A 1 330 ? -7.293 -7.706 29.140 1.00 78.94 330 ILE A CA 1
ATOM 2626 C C . ILE A 1 330 ? -6.590 -8.579 28.114 1.00 78.94 330 ILE A C 1
ATOM 2628 O O . ILE A 1 330 ? -6.504 -8.208 26.931 1.00 78.94 330 ILE A O 1
ATOM 2632 N N . ASP A 1 331 ? -6.113 -9.738 28.569 1.00 84.25 331 ASP A N 1
ATOM 2633 C CA . ASP A 1 331 ? -5.446 -10.714 27.721 1.00 84.25 331 ASP A CA 1
ATOM 2634 C C . ASP A 1 331 ? -6.353 -11.169 26.562 1.00 84.25 331 ASP A C 1
ATOM 2636 O O . ASP A 1 331 ? -7.587 -11.072 26.599 1.00 84.25 331 ASP A O 1
ATOM 2640 N N . SER A 1 332 ? -5.725 -11.638 25.483 1.00 82.38 332 SER A N 1
ATOM 2641 C CA . SER A 1 332 ? -6.441 -11.976 24.253 1.00 82.38 332 SER A CA 1
ATOM 2642 C C . SER A 1 332 ? -7.433 -13.131 24.430 1.00 82.38 332 SER A C 1
ATOM 2644 O O . SER A 1 332 ? -8.465 -13.128 23.761 1.00 82.38 332 SER A O 1
ATOM 2646 N N . ASP A 1 333 ? -7.145 -14.110 25.289 1.00 83.94 333 ASP A N 1
ATOM 2647 C CA . ASP A 1 333 ? -8.001 -15.285 25.481 1.00 83.94 333 ASP A CA 1
ATOM 2648 C C . ASP A 1 333 ? -9.259 -14.911 26.274 1.00 83.94 333 ASP A C 1
ATOM 2650 O O . ASP A 1 333 ? -10.385 -15.174 25.838 1.00 83.94 333 ASP A O 1
ATOM 2654 N N . THR A 1 334 ? -9.092 -14.173 27.372 1.00 81.19 334 THR A N 1
ATOM 2655 C CA . THR A 1 334 ? -10.208 -13.616 28.146 1.00 81.19 334 THR A CA 1
ATOM 2656 C C . THR A 1 334 ? -11.080 -12.713 27.285 1.00 81.19 334 THR A C 1
ATOM 2658 O O . THR A 1 334 ? -12.310 -12.797 27.335 1.00 81.19 334 THR A O 1
ATOM 2661 N N . ARG A 1 335 ? -10.471 -11.892 26.422 1.00 81.06 335 ARG A N 1
ATOM 2662 C CA . ARG A 1 335 ? -11.213 -11.043 25.487 1.00 81.06 335 ARG A CA 1
ATOM 2663 C C . ARG A 1 335 ? -12.090 -11.869 24.551 1.00 81.06 335 ARG A C 1
ATOM 2665 O O . ARG A 1 335 ? -13.276 -11.565 24.433 1.00 81.06 335 ARG A O 1
ATOM 2672 N N . VAL A 1 336 ? -11.548 -12.907 23.913 1.00 84.00 336 VAL A N 1
ATOM 2673 C CA . VAL A 1 336 ? -12.310 -13.779 23.000 1.00 84.00 336 VAL A CA 1
ATOM 2674 C C . VAL A 1 336 ? -13.451 -14.482 23.738 1.00 84.00 336 VAL A C 1
ATOM 2676 O O . VAL A 1 336 ? -14.581 -14.493 23.244 1.00 84.00 336 VAL A O 1
ATOM 2679 N N . LYS A 1 337 ? -13.199 -14.998 24.947 1.00 82.06 337 LYS A N 1
ATOM 2680 C CA . LYS A 1 337 ? -14.232 -15.616 25.794 1.00 82.06 337 LYS A CA 1
ATOM 2681 C C . LYS A 1 337 ? -15.362 -14.641 26.119 1.00 82.06 337 LYS A C 1
ATOM 2683 O O . LYS A 1 337 ? -16.529 -14.994 25.958 1.00 82.06 337 LYS A O 1
ATOM 2688 N N . MET A 1 338 ? -15.038 -13.405 26.501 1.00 80.38 338 MET A N 1
ATOM 2689 C CA . MET A 1 338 ? -16.046 -12.378 26.785 1.00 80.38 338 MET A CA 1
ATOM 2690 C C . MET A 1 338 ? -16.834 -11.966 25.538 1.00 80.38 338 MET A C 1
ATOM 2692 O O . MET A 1 338 ? -18.050 -11.818 25.623 1.00 80.38 338 MET A O 1
ATOM 2696 N N . HIS A 1 339 ? -16.185 -11.845 24.375 1.00 82.50 339 HIS A N 1
ATOM 2697 C CA . HIS A 1 339 ? -16.880 -11.563 23.114 1.00 82.50 339 HIS A CA 1
ATOM 2698 C C . HIS A 1 339 ? -17.843 -12.695 22.741 1.00 82.50 339 HIS A C 1
ATOM 2700 O O . HIS A 1 339 ? -18.982 -12.428 22.366 1.00 82.50 339 HIS A O 1
ATOM 2706 N N . SER A 1 340 ? -17.418 -13.953 22.894 1.00 85.38 340 SER A N 1
ATOM 2707 C CA . SER A 1 340 ? -18.267 -15.125 22.655 1.00 85.38 340 SER A CA 1
ATOM 2708 C C . SER A 1 340 ? -19.464 -15.161 23.612 1.00 85.38 340 SER A C 1
ATOM 2710 O O . SER A 1 340 ? -20.608 -15.292 23.177 1.00 85.38 340 SER A O 1
ATOM 2712 N N . ALA A 1 341 ? -19.229 -14.954 24.911 1.00 84.12 341 ALA A N 1
ATOM 2713 C CA . ALA A 1 341 ? -20.291 -14.907 25.913 1.00 84.12 341 ALA A CA 1
ATOM 2714 C C . ALA A 1 341 ? -21.282 -13.761 25.651 1.00 84.12 341 ALA A C 1
ATOM 2716 O O . ALA A 1 341 ? -22.495 -13.967 25.730 1.00 84.12 341 ALA A O 1
ATOM 2717 N N . ALA A 1 342 ? -20.789 -12.572 25.295 1.00 85.62 342 ALA A N 1
ATOM 2718 C CA . ALA A 1 342 ? -21.630 -11.439 24.932 1.00 85.62 342 ALA A CA 1
ATOM 2719 C C . ALA A 1 342 ? -22.453 -11.731 23.675 1.00 85.62 342 ALA A C 1
ATOM 2721 O O . ALA A 1 342 ? -23.660 -11.505 23.687 1.00 85.62 342 ALA A O 1
ATOM 2722 N N . TYR A 1 343 ? -21.840 -12.300 22.634 1.00 85.38 343 TYR A N 1
ATOM 2723 C CA . TYR A 1 343 ? -22.541 -12.705 21.417 1.00 85.38 343 TYR A CA 1
ATOM 2724 C C . TYR A 1 343 ? -23.681 -13.686 21.716 1.00 85.38 343 TYR A C 1
ATOM 2726 O O . TYR A 1 343 ? -24.813 -13.452 21.298 1.00 85.38 343 TYR A O 1
ATOM 2734 N N . MET A 1 344 ? -23.417 -14.741 22.494 1.00 85.06 344 MET A N 1
ATOM 2735 C CA . MET A 1 344 ? -24.434 -15.738 22.853 1.00 85.06 344 MET A CA 1
ATOM 2736 C C . MET A 1 344 ? -25.565 -15.135 23.691 1.00 85.06 344 MET A C 1
ATOM 2738 O O . MET A 1 344 ? -26.732 -15.451 23.466 1.00 85.06 344 MET A O 1
ATOM 2742 N N . LYS A 1 345 ? -25.241 -14.235 24.628 1.00 85.25 345 LYS A N 1
ATOM 2743 C CA . LYS A 1 345 ? -26.243 -13.526 25.436 1.00 85.25 345 LYS A CA 1
ATOM 2744 C C . LYS A 1 345 ? -27.110 -12.607 24.582 1.00 85.25 345 LYS A C 1
ATOM 2746 O O . LYS A 1 345 ? -28.326 -12.650 24.725 1.00 85.25 345 LYS A O 1
ATOM 2751 N N . ILE A 1 346 ? -26.509 -11.831 23.680 1.00 86.25 346 ILE A N 1
ATOM 2752 C CA . ILE A 1 346 ? -27.232 -10.945 22.757 1.00 86.25 346 ILE A CA 1
ATOM 2753 C C . ILE A 1 346 ? -28.142 -11.775 21.844 1.00 86.25 346 ILE A C 1
ATOM 2755 O O . ILE A 1 346 ? -29.338 -11.520 21.785 1.00 86.25 346 ILE A O 1
ATOM 2759 N N . ALA A 1 347 ? -27.610 -12.818 21.203 1.00 83.88 347 ALA A N 1
ATOM 2760 C CA . ALA A 1 347 ? -28.375 -13.671 20.293 1.00 83.88 347 ALA A CA 1
ATOM 2761 C C . ALA A 1 347 ? -29.505 -14.449 20.995 1.00 83.88 347 ALA A C 1
ATOM 2763 O O . ALA A 1 347 ? -30.548 -14.717 20.399 1.00 83.88 347 ALA A O 1
ATOM 2764 N N . GLY A 1 348 ? -29.308 -14.836 22.258 1.00 83.69 348 GLY A N 1
ATOM 2765 C CA . GLY A 1 348 ? -30.308 -15.553 23.050 1.00 83.69 348 GLY A CA 1
ATOM 2766 C C . GLY A 1 348 ? -31.379 -14.660 23.680 1.00 83.69 348 GLY A C 1
ATOM 2767 O O . GLY A 1 348 ? -32.444 -15.166 24.044 1.00 83.69 348 GLY A O 1
ATOM 2768 N N . PHE A 1 349 ? -31.122 -13.357 23.820 1.00 86.31 349 PHE A N 1
ATOM 2769 C CA . PHE A 1 349 ? -31.960 -12.455 24.608 1.00 86.31 349 PHE A CA 1
ATOM 2770 C C . PHE A 1 349 ? -33.385 -12.340 24.064 1.00 86.31 349 PHE A C 1
ATOM 2772 O O . PHE A 1 349 ? -34.331 -12.564 24.818 1.00 86.31 349 PHE A O 1
ATOM 2779 N N . ASP A 1 350 ? -33.557 -12.096 22.764 1.00 78.06 350 ASP A N 1
ATOM 2780 C CA . ASP A 1 350 ? -34.891 -11.910 22.174 1.00 78.06 350 ASP A CA 1
ATOM 2781 C C . ASP A 1 350 ? -35.736 -13.183 22.256 1.00 78.06 350 ASP A C 1
ATOM 2783 O O . ASP A 1 350 ? -36.933 -13.146 22.556 1.00 78.06 350 ASP A O 1
ATOM 2787 N N . ARG A 1 351 ? -35.100 -14.348 22.083 1.00 83.50 351 ARG A N 1
ATOM 2788 C CA . ARG A 1 351 ? -35.763 -15.640 22.275 1.00 83.50 351 ARG A CA 1
ATOM 2789 C C . ARG A 1 351 ? -36.287 -15.778 23.706 1.00 83.50 351 ARG A C 1
ATOM 2791 O O . ARG A 1 351 ? -37.461 -16.108 23.890 1.00 83.50 351 ARG A O 1
ATOM 2798 N N . LEU A 1 352 ? -35.436 -15.522 24.702 1.00 85.06 352 LEU A N 1
ATOM 2799 C CA . LEU A 1 352 ? -35.808 -15.605 26.119 1.00 85.06 352 LEU A CA 1
ATOM 2800 C C . LEU A 1 352 ? -36.886 -14.580 26.484 1.00 85.06 352 LEU A C 1
ATOM 2802 O O . LEU A 1 352 ? -37.812 -14.889 27.232 1.00 85.06 352 LEU A O 1
ATOM 2806 N N . ALA A 1 353 ? -36.799 -13.370 25.941 1.00 80.25 353 ALA A N 1
ATOM 2807 C CA . ALA A 1 353 ? -37.784 -12.317 26.128 1.00 80.25 353 ALA A CA 1
ATOM 2808 C C . ALA A 1 353 ? -39.176 -12.717 25.614 1.00 80.25 353 ALA A C 1
ATOM 2810 O O . ALA A 1 353 ? -40.170 -12.575 26.336 1.00 80.25 353 ALA A O 1
ATOM 2811 N N . ILE A 1 354 ? -39.255 -13.267 24.398 1.00 78.81 354 ILE A N 1
ATOM 2812 C CA . ILE A 1 354 ? -40.507 -13.762 23.807 1.00 78.81 354 ILE A CA 1
ATOM 2813 C C . ILE A 1 354 ? -41.090 -14.900 24.654 1.00 78.81 354 ILE A C 1
ATOM 2815 O O . ILE A 1 354 ? -42.293 -14.916 24.932 1.00 78.81 354 ILE A O 1
ATOM 2819 N N . GLU A 1 355 ? -40.256 -15.849 25.083 1.00 82.44 355 GLU A N 1
ATOM 2820 C CA . GLU A 1 355 ? -40.682 -16.984 25.905 1.00 82.44 355 GLU A CA 1
ATOM 2821 C C . GLU A 1 355 ? -41.204 -16.534 27.277 1.00 82.44 355 GLU A C 1
ATOM 2823 O O . GLU A 1 355 ? -42.311 -16.910 27.669 1.00 82.44 355 GLU A O 1
ATOM 2828 N N . ASN A 1 356 ? -40.493 -15.626 27.949 1.00 85.94 356 ASN A N 1
ATOM 2829 C CA . ASN A 1 356 ? -40.943 -15.015 29.200 1.00 85.94 356 ASN A CA 1
ATOM 2830 C C . ASN A 1 356 ? -42.272 -14.263 29.036 1.00 85.94 356 ASN A C 1
ATOM 2832 O O . ASN A 1 356 ? -43.146 -14.352 29.901 1.00 85.94 356 ASN A O 1
ATOM 2836 N N . GLY A 1 357 ? -42.472 -13.558 27.919 1.00 82.56 357 GLY A N 1
ATOM 2837 C CA . GLY A 1 357 ? -43.749 -12.912 27.606 1.00 82.56 357 GLY A CA 1
ATOM 2838 C C . GLY A 1 357 ? -44.906 -13.912 27.472 1.00 82.56 357 GLY A C 1
ATOM 2839 O O . GLY A 1 357 ? -46.001 -13.685 28.004 1.00 82.56 357 GLY A O 1
ATOM 2840 N N . ARG A 1 358 ? -44.662 -15.056 26.817 1.00 86.81 358 ARG A N 1
ATOM 2841 C CA . ARG A 1 358 ? -45.646 -16.146 26.693 1.00 86.81 358 ARG A CA 1
ATOM 2842 C C . ARG A 1 358 ? -45.980 -16.760 28.051 1.00 86.81 358 ARG A C 1
ATOM 2844 O O . ARG A 1 358 ? -47.162 -16.934 28.347 1.00 86.81 358 ARG A O 1
ATOM 2851 N N . LEU A 1 359 ? -44.973 -17.030 28.882 1.00 89.56 359 LEU A N 1
ATOM 2852 C CA . LEU A 1 359 ? -45.155 -17.587 30.226 1.00 89.56 359 LEU A CA 1
ATOM 2853 C C . LEU A 1 359 ? -45.955 -16.648 31.134 1.00 89.56 359 LEU A C 1
ATOM 2855 O O . LEU A 1 359 ? -46.896 -17.095 31.785 1.00 89.56 359 LEU A O 1
ATOM 2859 N N . ARG A 1 360 ? -45.666 -15.339 31.120 1.00 88.81 360 ARG A N 1
ATOM 2860 C CA . ARG A 1 360 ? -46.456 -14.340 31.866 1.00 88.81 360 ARG A CA 1
ATOM 2861 C C . ARG A 1 360 ? -47.921 -14.333 31.437 1.00 88.81 360 ARG A C 1
ATOM 2863 O O . ARG A 1 360 ? -48.810 -14.381 32.276 1.00 88.81 360 ARG A O 1
ATOM 2870 N N . THR A 1 361 ? -48.181 -14.384 30.131 1.00 89.06 361 THR A N 1
ATOM 2871 C CA . THR A 1 361 ? -49.555 -14.451 29.607 1.00 89.06 361 THR A CA 1
ATOM 2872 C C . THR A 1 361 ? -50.284 -15.722 30.067 1.00 89.06 361 THR A C 1
ATOM 2874 O O . THR A 1 361 ? -51.486 -15.689 30.332 1.00 89.06 361 THR A O 1
ATOM 2877 N N . GLN A 1 362 ? -49.586 -16.858 30.151 1.00 89.81 362 GLN A N 1
ATOM 2878 C CA . GLN A 1 362 ? -50.157 -18.103 30.675 1.00 89.81 362 GLN A CA 1
ATOM 2879 C C . GLN A 1 362 ? -50.419 -18.020 32.181 1.00 89.81 362 GLN A C 1
ATOM 2881 O O . GLN A 1 362 ? -51.499 -18.416 32.614 1.00 89.81 362 GLN A O 1
ATOM 2886 N N . MET A 1 363 ? -49.481 -17.464 32.953 1.00 89.75 363 MET A N 1
ATOM 2887 C CA . MET A 1 363 ? -49.641 -17.208 34.388 1.00 89.75 363 MET A CA 1
ATOM 2888 C C . MET A 1 363 ? -50.864 -16.330 34.657 1.00 89.75 363 MET A C 1
ATOM 2890 O O . MET A 1 363 ? -51.707 -16.708 35.461 1.00 89.75 363 MET A O 1
ATOM 2894 N N . ASP A 1 364 ? -51.042 -15.237 33.913 1.00 91.75 364 ASP A N 1
ATOM 2895 C CA . ASP A 1 364 ? -52.208 -14.358 34.058 1.00 91.75 364 ASP A CA 1
ATOM 2896 C C . ASP A 1 364 ? -53.526 -15.080 33.740 1.00 91.75 364 ASP A C 1
ATOM 2898 O O . ASP A 1 364 ? -54.539 -14.877 34.413 1.00 91.75 364 ASP A O 1
ATOM 2902 N N . LYS A 1 365 ? -53.538 -15.938 32.709 1.00 90.31 365 LYS A N 1
ATOM 2903 C CA . LYS A 1 365 ? -54.714 -16.752 32.362 1.00 90.31 365 LYS A CA 1
ATOM 2904 C C . LYS A 1 365 ? -55.036 -17.773 33.449 1.00 90.31 365 LYS A C 1
ATOM 2906 O O . LYS A 1 365 ? -56.200 -17.903 33.822 1.00 90.31 365 LYS A O 1
ATOM 2911 N N . LEU A 1 366 ? -54.026 -18.483 33.949 1.00 92.38 366 LEU A N 1
ATOM 2912 C CA . LEU A 1 366 ? -54.184 -19.468 35.016 1.00 92.38 366 LEU A CA 1
ATOM 2913 C C . LEU A 1 366 ? -54.625 -18.805 36.316 1.00 92.38 366 LEU A C 1
ATOM 2915 O O . LEU A 1 366 ? -55.533 -19.313 36.962 1.00 92.38 366 LEU A O 1
ATOM 2919 N N . GLN A 1 367 ? -54.058 -17.649 36.656 1.00 93.38 367 GLN A N 1
ATOM 2920 C CA . GLN A 1 367 ? -54.449 -16.876 37.827 1.00 93.38 367 GLN A CA 1
ATOM 2921 C C . GLN A 1 367 ? -55.919 -16.455 37.735 1.00 93.38 367 GLN A C 1
ATOM 2923 O O . GLN A 1 367 ? -56.687 -16.730 38.650 1.00 93.38 367 GLN A O 1
ATOM 2928 N N . LYS A 1 368 ? -56.358 -15.909 36.591 1.00 92.62 368 LYS A N 1
ATOM 2929 C CA . LYS A 1 368 ? -57.776 -15.578 36.360 1.00 92.62 368 LYS A CA 1
ATOM 2930 C C . LYS A 1 368 ? -58.693 -16.799 36.444 1.00 92.62 368 LYS A C 1
ATOM 2932 O O . LYS A 1 368 ? -59.778 -16.704 37.011 1.00 92.62 368 LYS A O 1
ATOM 2937 N N . ALA A 1 369 ? -58.277 -17.941 35.895 1.00 87.25 369 ALA A N 1
ATOM 2938 C CA . ALA A 1 369 ? -59.044 -19.184 35.984 1.00 87.25 369 ALA A CA 1
ATOM 2939 C C . ALA A 1 369 ? -59.141 -19.688 37.432 1.00 87.25 369 ALA A C 1
ATOM 2941 O O . ALA A 1 369 ? -60.201 -20.134 37.863 1.00 87.25 369 ALA A O 1
ATOM 2942 N N . LEU A 1 370 ? -58.052 -19.577 38.191 1.00 89.50 370 LEU A N 1
ATOM 2943 C CA . LEU A 1 370 ? -57.968 -19.985 39.587 1.00 89.50 370 LEU A CA 1
ATOM 2944 C C . LEU A 1 370 ? -58.799 -19.068 40.491 1.00 89.50 370 LEU A C 1
ATOM 2946 O O . LEU A 1 370 ? -59.493 -19.557 41.378 1.00 89.50 370 LEU A O 1
ATOM 2950 N N . ASP A 1 371 ? -58.805 -17.765 40.225 1.00 89.44 371 ASP A N 1
ATOM 2951 C CA . ASP A 1 371 ? -59.669 -16.804 40.910 1.00 89.44 371 ASP A CA 1
ATOM 2952 C C . ASP A 1 371 ? -61.147 -17.040 40.558 1.00 89.44 371 ASP A C 1
ATOM 2954 O O . ASP A 1 371 ? -62.001 -17.042 41.446 1.00 89.44 371 ASP A O 1
ATOM 2958 N N . GLY A 1 372 ? -61.460 -17.358 39.295 1.00 86.00 372 GLY A N 1
ATOM 2959 C CA . GLY A 1 372 ? -62.797 -17.785 38.870 1.00 86.00 372 GLY A CA 1
ATOM 2960 C C . GLY A 1 372 ? -63.261 -19.082 39.543 1.00 86.00 372 GLY A C 1
ATOM 2961 O O . GLY A 1 372 ? -64.410 -19.171 39.978 1.00 86.00 372 GLY A O 1
ATOM 2962 N N . TYR A 1 373 ? -62.362 -20.059 39.704 1.00 82.62 373 TYR A N 1
ATOM 2963 C CA . TYR A 1 373 ? -62.636 -21.312 40.412 1.00 82.62 373 TYR A CA 1
ATOM 2964 C C . TYR A 1 373 ? -62.860 -21.083 41.912 1.00 82.62 373 TYR A C 1
ATOM 2966 O O . TYR A 1 373 ? -63.831 -21.568 42.478 1.00 82.62 373 TYR A O 1
ATOM 2974 N N . LYS A 1 374 ? -62.017 -20.270 42.561 1.00 81.69 374 LYS A N 1
ATOM 2975 C CA . LYS A 1 374 ? -62.208 -19.872 43.968 1.00 81.69 374 LYS A CA 1
ATOM 2976 C C . LYS A 1 374 ? -63.523 -19.123 44.195 1.00 81.69 374 LYS A C 1
ATOM 2978 O O . LYS A 1 374 ? -64.104 -19.230 45.270 1.00 81.69 374 LYS A O 1
ATOM 2983 N N . SER A 1 375 ? -63.983 -18.378 43.191 1.00 78.75 375 SER A N 1
ATOM 2984 C CA . SER A 1 375 ? -65.241 -17.625 43.232 1.00 78.75 375 SER A CA 1
ATOM 2985 C C . SER A 1 375 ? -66.476 -18.490 42.952 1.00 78.75 375 SER A C 1
ATOM 2987 O O . SER A 1 375 ? -67.594 -18.074 43.249 1.00 78.75 375 SER A O 1
ATOM 2989 N N . SER A 1 376 ? -66.304 -19.693 42.395 1.00 67.38 376 SER A N 1
ATOM 2990 C CA . SER A 1 376 ? -67.386 -20.654 42.178 1.00 67.38 376 SER A CA 1
ATOM 2991 C C . SER A 1 376 ? -67.463 -21.611 43.369 1.00 67.38 376 SER A C 1
ATOM 2993 O O . SER A 1 376 ? -66.838 -22.666 43.404 1.00 67.38 376 SER A O 1
ATOM 2995 N N . GLY A 1 377 ? -68.232 -21.220 44.388 1.00 51.75 377 GLY A N 1
ATOM 2996 C CA . GLY A 1 377 ? -68.541 -22.104 45.514 1.00 51.75 377 GLY A CA 1
ATOM 2997 C C . GLY A 1 377 ? -69.308 -23.363 45.068 1.00 51.75 377 GLY A C 1
ATOM 2998 O O . GLY A 1 377 ? -69.951 -23.352 44.013 1.00 51.75 377 GLY A O 1
ATOM 2999 N N . PRO A 1 378 ? -69.289 -24.456 45.855 1.00 59.25 378 PRO A N 1
ATOM 3000 C CA . PRO A 1 378 ? -70.079 -25.651 45.573 1.00 59.25 378 PRO A CA 1
ATOM 3001 C C . PRO A 1 378 ? -71.571 -25.335 45.766 1.00 59.25 378 PRO A C 1
ATOM 3003 O O . PRO A 1 378 ? -72.114 -25.448 46.860 1.00 59.25 378 PRO A O 1
ATOM 3006 N N . GLY A 1 379 ? -72.235 -24.887 44.704 1.00 45.62 379 GLY A N 1
ATOM 3007 C CA . GLY A 1 379 ? -73.644 -24.512 44.736 1.00 45.62 379 GLY A CA 1
ATOM 3008 C C . GLY A 1 379 ? -74.216 -24.381 43.331 1.00 45.62 379 GLY A C 1
ATOM 3009 O O . GLY A 1 379 ? -73.979 -23.392 42.654 1.00 45.62 379 GLY A O 1
ATOM 3010 N N . ASN A 1 380 ? -74.974 -25.404 42.932 1.00 41.28 380 ASN A N 1
ATOM 3011 C CA . ASN A 1 380 ? -75.781 -25.540 41.718 1.00 41.28 380 ASN A CA 1
ATOM 3012 C C . ASN A 1 380 ? -75.099 -25.281 40.365 1.00 41.28 380 ASN A C 1
ATOM 3014 O O . ASN A 1 380 ? -74.905 -24.163 39.895 1.00 41.28 380 ASN A O 1
ATOM 3018 N N . ALA A 1 381 ? -74.874 -26.395 39.670 1.00 46.84 381 ALA A N 1
ATOM 3019 C CA . ALA A 1 381 ? -74.636 -26.457 38.242 1.00 46.84 381 ALA A CA 1
ATOM 3020 C C . ALA A 1 381 ? -75.765 -25.769 37.452 1.00 46.84 381 ALA A C 1
ATOM 3022 O O . ALA A 1 381 ? -76.788 -26.373 37.151 1.00 46.84 381 ALA A O 1
ATOM 3023 N N . THR A 1 382 ? -75.537 -24.526 37.038 1.00 46.19 382 THR A N 1
ATOM 3024 C CA . THR A 1 382 ? -76.166 -23.941 35.845 1.00 46.19 382 THR A CA 1
ATOM 3025 C C . THR A 1 382 ? -75.117 -23.123 35.101 1.00 46.19 382 THR A C 1
ATOM 3027 O O . THR A 1 382 ? -75.089 -21.896 35.159 1.00 46.19 382 THR A O 1
ATOM 3030 N N . GLY A 1 383 ? -74.196 -23.824 34.437 1.00 41.94 383 GLY A N 1
ATOM 3031 C CA . GLY A 1 383 ? -73.170 -23.212 33.600 1.00 41.94 383 GLY A CA 1
ATOM 3032 C C . GLY A 1 383 ? -73.774 -22.613 32.332 1.00 41.94 383 GLY A C 1
ATOM 3033 O O . GLY A 1 383 ? -74.144 -23.339 31.412 1.00 41.94 383 GLY A O 1
ATOM 3034 N N . LYS A 1 384 ? -73.834 -21.281 32.262 1.00 41.19 384 LYS A N 1
ATOM 3035 C CA . LYS A 1 384 ? -73.936 -20.536 31.003 1.00 41.19 384 LYS A CA 1
ATOM 3036 C C . LYS A 1 384 ? -72.567 -19.926 30.724 1.00 41.19 384 LYS A C 1
ATOM 3038 O O . LYS A 1 384 ? -72.176 -18.946 31.349 1.00 41.19 384 LYS A O 1
ATOM 3043 N N . GLY A 1 385 ? -71.831 -20.567 29.819 1.00 46.06 385 GLY A N 1
ATOM 3044 C CA . GLY A 1 385 ? -70.573 -20.059 29.288 1.00 46.06 385 GLY A CA 1
ATOM 3045 C C . GLY A 1 385 ? -70.786 -18.766 28.502 1.00 46.06 385 GLY A C 1
ATOM 3046 O O . GLY A 1 385 ? -71.776 -18.609 27.787 1.00 46.06 385 GLY A O 1
ATOM 3047 N N . GLY A 1 386 ? -69.839 -17.847 28.645 1.00 40.53 386 GLY A N 1
ATOM 3048 C CA . GLY A 1 386 ? -69.814 -16.577 27.938 1.00 40.53 386 GLY A CA 1
ATOM 3049 C C . GLY A 1 386 ? -68.410 -15.999 27.961 1.00 40.53 386 GLY A C 1
ATOM 3050 O O . GLY A 1 386 ? -68.144 -15.046 28.684 1.00 40.53 386 GLY A O 1
ATOM 3051 N N . ASP A 1 387 ? -67.513 -16.601 27.183 1.00 46.91 387 ASP A N 1
ATOM 3052 C CA . ASP A 1 387 ? -66.196 -16.042 26.896 1.00 46.91 387 ASP A CA 1
ATOM 3053 C C . ASP A 1 387 ? -66.351 -14.798 26.008 1.00 46.91 387 ASP A C 1
ATOM 3055 O O . ASP A 1 387 ? -66.876 -14.864 24.893 1.00 46.91 387 ASP A O 1
ATOM 3059 N N . LYS A 1 388 ? -65.852 -13.654 26.481 1.00 39.97 388 LYS A N 1
ATOM 3060 C CA . LYS A 1 388 ? -65.412 -12.561 25.608 1.00 39.97 388 LYS A CA 1
ATOM 3061 C C . LYS A 1 388 ? -63.988 -12.169 26.005 1.00 39.97 388 LYS A C 1
ATOM 3063 O O . LYS A 1 388 ? -63.779 -11.756 27.146 1.00 39.97 388 LYS A O 1
ATOM 3068 N N . PRO A 1 389 ? -63.010 -12.240 25.085 1.00 42.97 389 PRO A N 1
ATOM 3069 C CA . PRO A 1 389 ? -61.655 -11.805 25.372 1.00 42.97 389 PRO A CA 1
ATOM 3070 C C . PRO A 1 389 ? -61.615 -10.275 25.467 1.00 42.97 389 PRO A C 1
ATOM 3072 O O . PRO A 1 389 ? -61.831 -9.562 24.487 1.00 42.97 389 PRO A O 1
ATOM 3075 N N . VAL A 1 390 ? -61.327 -9.762 26.663 1.00 38.25 390 VAL A N 1
ATOM 3076 C CA . VAL A 1 390 ? -61.014 -8.346 26.884 1.00 38.25 390 VAL A CA 1
ATOM 3077 C C . VAL A 1 390 ? -59.586 -8.093 26.393 1.00 38.25 390 VAL A C 1
ATOM 3079 O O . VAL A 1 390 ? -58.629 -8.625 26.954 1.00 38.25 390 VAL A O 1
ATOM 3082 N N . LYS A 1 391 ? -59.439 -7.276 25.342 1.00 44.41 391 LYS A N 1
ATOM 3083 C CA . LYS A 1 391 ? -58.152 -6.693 24.932 1.00 44.41 391 LYS A CA 1
ATOM 3084 C C . LYS A 1 391 ? -57.672 -5.747 26.038 1.00 44.41 391 LYS A C 1
ATOM 3086 O O . LYS A 1 391 ? -58.230 -4.666 26.199 1.00 44.41 391 LYS A O 1
ATOM 3091 N N . SER A 1 392 ? -56.644 -6.134 26.790 1.00 38.62 392 SER A N 1
ATOM 3092 C CA . SER A 1 392 ? -55.927 -5.219 27.683 1.00 38.62 392 SER A CA 1
ATOM 3093 C C . SER A 1 392 ? -54.939 -4.385 26.865 1.00 38.62 392 SER A C 1
ATOM 3095 O O . SER A 1 392 ? -53.946 -4.912 26.374 1.00 38.62 392 SER A O 1
ATOM 3097 N N . GLY A 1 393 ? -55.217 -3.089 26.712 1.00 38.91 393 GLY A N 1
ATOM 3098 C CA . GLY A 1 393 ? -54.380 -2.111 26.002 1.00 38.91 393 GLY A CA 1
ATOM 3099 C C . GLY A 1 393 ? -53.164 -1.609 26.792 1.00 38.91 393 GLY A C 1
ATOM 3100 O O . GLY A 1 393 ? -52.845 -0.427 26.721 1.00 38.91 393 GLY A O 1
ATOM 3101 N N . GLY A 1 394 ? -52.509 -2.470 27.573 1.00 41.44 394 GLY A N 1
ATOM 3102 C CA . GLY A 1 394 ? -51.228 -2.149 28.205 1.00 41.44 394 GLY A CA 1
ATOM 3103 C C . GLY A 1 394 ? -50.085 -2.598 27.302 1.00 41.44 394 GLY A C 1
ATOM 3104 O O . GLY A 1 394 ? -50.128 -3.734 26.833 1.00 41.44 394 GLY A O 1
ATOM 3105 N N . ARG A 1 395 ? -49.087 -1.729 27.062 1.00 50.00 395 ARG A N 1
ATOM 3106 C CA . ARG A 1 395 ? -47.850 -2.091 26.343 1.00 50.00 395 ARG A CA 1
ATOM 3107 C C . ARG A 1 395 ? -47.317 -3.402 26.902 1.00 50.00 395 ARG A C 1
ATOM 3109 O O . ARG A 1 395 ? -46.953 -3.488 28.075 1.00 50.00 395 ARG A O 1
ATOM 3116 N N . THR A 1 396 ? -47.310 -4.421 26.063 1.00 55.62 396 THR A N 1
ATOM 3117 C CA . THR A 1 396 ? -46.792 -5.731 26.415 1.00 55.62 396 THR A CA 1
ATOM 3118 C C . THR A 1 396 ? -45.274 -5.718 26.312 1.00 55.62 396 THR A C 1
ATOM 3120 O O . THR A 1 396 ? -44.681 -4.879 25.637 1.00 55.62 396 THR A O 1
ATOM 3123 N N . LEU A 1 397 ? -44.627 -6.682 26.967 1.00 52.03 397 LEU A N 1
ATOM 3124 C CA . LEU A 1 397 ? -43.188 -6.899 26.823 1.00 52.03 397 LEU A CA 1
ATOM 3125 C C . LEU A 1 397 ? -42.797 -7.003 25.334 1.00 52.03 397 LEU A C 1
ATOM 3127 O O . LEU A 1 397 ? -41.796 -6.431 24.919 1.00 52.03 397 LEU A O 1
ATOM 3131 N N . ALA A 1 398 ? -43.643 -7.661 24.534 1.00 53.53 398 ALA A N 1
ATOM 3132 C CA . ALA A 1 398 ? -43.469 -7.821 23.095 1.00 53.53 398 ALA A CA 1
ATOM 3133 C C . ALA A 1 398 ? -43.496 -6.487 22.326 1.00 53.53 398 ALA A C 1
ATOM 3135 O O . ALA A 1 398 ? -42.738 -6.339 21.373 1.00 53.53 398 ALA A O 1
ATOM 3136 N N . ASP A 1 399 ? -44.293 -5.503 22.762 1.00 61.31 399 ASP A N 1
ATOM 3137 C CA . ASP A 1 399 ? -44.345 -4.179 22.122 1.00 61.31 399 ASP A CA 1
ATOM 3138 C C . ASP A 1 399 ? -43.043 -3.390 22.343 1.00 61.31 399 ASP A C 1
ATOM 3140 O O . ASP A 1 399 ? -42.579 -2.694 21.443 1.00 61.31 399 ASP A O 1
ATOM 3144 N N . SER A 1 400 ? -42.414 -3.537 23.515 1.00 56.16 400 SER A N 1
ATOM 3145 C CA . SER A 1 400 ? -41.121 -2.908 23.827 1.00 56.16 400 SER A CA 1
ATOM 3146 C C . SER A 1 400 ? -39.956 -3.533 23.045 1.00 56.16 400 SER A C 1
ATOM 3148 O O . SER A 1 400 ? -39.033 -2.821 22.653 1.00 56.16 400 SER A O 1
ATOM 3150 N N . PHE A 1 401 ? -40.003 -4.847 22.792 1.00 60.50 401 PHE A N 1
ATOM 3151 C CA . PHE A 1 401 ? -39.001 -5.554 21.982 1.00 60.50 401 PHE A CA 1
ATOM 3152 C C . PHE A 1 401 ? -39.148 -5.265 20.490 1.00 60.50 401 PHE A C 1
ATOM 3154 O O . PHE A 1 401 ? -38.160 -4.948 19.837 1.00 60.50 401 PHE A O 1
ATOM 3161 N N . ALA A 1 402 ? -40.379 -5.253 19.973 1.00 61.22 402 ALA A N 1
ATOM 3162 C CA . ALA A 1 402 ? -40.639 -4.885 18.583 1.00 61.22 402 ALA A CA 1
ATOM 3163 C C . ALA A 1 402 ? -40.151 -3.459 18.252 1.00 61.22 402 ALA A C 1
ATOM 3165 O O . ALA A 1 402 ? -39.713 -3.192 17.135 1.00 61.22 402 ALA A O 1
ATOM 3166 N N . GLU A 1 403 ? -40.189 -2.537 19.219 1.00 57.59 403 GLU A N 1
ATOM 3167 C CA . GLU A 1 403 ? -39.679 -1.173 19.044 1.00 57.59 403 GLU A CA 1
ATOM 3168 C C . GLU A 1 403 ? -38.138 -1.097 19.072 1.00 57.59 403 GLU A C 1
ATOM 3170 O O . GLU A 1 403 ? -37.558 -0.272 18.364 1.00 57.59 403 GLU A O 1
ATOM 3175 N N . LEU A 1 404 ? -37.468 -1.961 19.847 1.00 55.09 404 LEU A N 1
ATOM 3176 C CA . LEU A 1 404 ? -36.004 -2.099 19.845 1.00 55.09 404 LEU A CA 1
ATOM 3177 C C . LEU A 1 404 ? -35.495 -2.761 18.555 1.00 55.09 404 LEU A C 1
ATOM 3179 O O . LEU A 1 404 ? -34.535 -2.270 17.964 1.00 55.09 404 LEU A O 1
ATOM 3183 N N . ASP A 1 405 ? -36.185 -3.783 18.053 1.00 54.78 405 ASP A N 1
ATOM 3184 C CA . ASP A 1 405 ? -35.879 -4.395 16.753 1.00 54.78 405 ASP A CA 1
ATOM 3185 C C . ASP A 1 405 ? -36.080 -3.408 15.596 1.00 54.78 405 ASP A C 1
ATOM 3187 O O . ASP A 1 405 ? -35.279 -3.348 14.659 1.00 54.78 405 ASP A O 1
ATOM 3191 N N . ALA A 1 406 ? -37.109 -2.557 15.673 1.00 55.72 406 ALA A N 1
ATOM 3192 C CA . ALA A 1 406 ? -37.354 -1.516 14.676 1.00 55.72 406 ALA A CA 1
ATOM 3193 C C . ALA A 1 406 ? -36.248 -0.439 14.624 1.00 55.72 406 ALA A C 1
ATOM 3195 O O . ALA A 1 406 ? -36.108 0.236 13.601 1.00 55.72 406 ALA A O 1
ATOM 3196 N N . LEU A 1 407 ? -35.453 -0.272 15.689 1.00 48.41 407 LEU A N 1
ATOM 3197 C CA . LEU A 1 407 ? -34.262 0.591 15.702 1.00 48.41 407 LEU A CA 1
ATOM 3198 C C . LEU A 1 407 ? -33.073 -0.043 14.962 1.00 48.41 407 LEU A C 1
ATOM 3200 O O . LEU A 1 407 ? -32.275 0.686 14.380 1.00 48.41 407 LEU A O 1
ATOM 3204 N N . VAL A 1 408 ? -32.980 -1.376 14.934 1.00 47.22 408 VAL A N 1
ATOM 3205 C CA . VAL A 1 408 ? -31.932 -2.129 14.218 1.00 47.22 408 VAL A CA 1
ATOM 3206 C C . VAL A 1 408 ? -32.309 -2.360 12.744 1.00 47.22 408 VAL A C 1
ATOM 3208 O O . VAL A 1 408 ? -31.439 -2.408 11.876 1.00 47.22 408 VAL A O 1
ATOM 3211 N N . GLY A 1 409 ? -33.608 -2.461 12.442 1.00 34.16 409 GLY A N 1
ATOM 3212 C CA . GLY A 1 409 ? -34.140 -2.770 11.109 1.00 34.16 409 GLY A CA 1
ATOM 3213 C C . GLY A 1 409 ? -34.350 -1.588 10.152 1.00 34.16 409 GLY A C 1
ATOM 3214 O O . GLY A 1 409 ? -34.688 -1.816 8.991 1.00 34.16 409 GLY A O 1
ATOM 3215 N N . LYS A 1 410 ? -34.166 -0.333 10.585 1.00 39.91 410 LYS A N 1
ATOM 3216 C CA . LYS A 1 410 ? -34.224 0.834 9.683 1.00 39.91 410 LYS A CA 1
ATOM 3217 C C . LYS A 1 410 ? -32.889 1.007 8.954 1.00 39.91 410 LYS A C 1
ATOM 3219 O O . LYS A 1 410 ? -31.997 1.691 9.449 1.00 39.91 410 LYS A O 1
ATOM 3224 N N . LYS A 1 411 ? -32.770 0.378 7.784 1.00 33.06 411 LYS A N 1
ATOM 3225 C CA . LYS A 1 411 ? -31.793 0.742 6.749 1.00 33.06 411 LYS A CA 1
ATOM 3226 C C . LYS A 1 411 ? -32.452 1.571 5.662 1.00 33.06 411 LYS A C 1
ATOM 3228 O O . LYS A 1 411 ? -33.601 1.231 5.299 1.00 33.06 411 LYS A O 1
#

pLDDT: mean 72.09, std 21.56, range [28.55, 97.56]

Secondary structure (DSSP, 8-state):
-PPP-PPPP----------------PPP--PPP-------TTHHHHHHHHHTT---------------------------------SS---SHHHHHHHHHHHHHHHHHHHHHHHHHHTS-TT-TTHHHHHHHHHHHHHHHHHHHHHHHHHHHHTSHHHIIIIIHHHHHHHHHHHHHHHTSEE--TTS--EEPPHHHHHHHHT-S-HHHHHHHHHHHTTT-TTHHHHHHHHHHHHHHHHHHHHHHHHHHHHHHHTHHHHHHHHHHHHHHHHHHHHHHHHHHHHHHHHHHHHHHHH-HHHHSPPTT-HHHHHHHHHHHHHHHHHHHT-SSS-HHHHHHHHHHHHHHHHHHHHHHHHHHHHHHHHHHHHHHHHHHHHS-S---------------S--HHHHHHHHHHHHS--

Foldseek 3Di:
DDDDDDDDDDDDDDDDDDDDDDDDDDDDDDDDPPPPPDDDVCPVVVVVVVVVPPPDDDDDDDDDDDDDDDDDDDDDDDDDDDDPDDPPDDPDLVVLVVVLVVLVVVLVVVVVVVVVVVPDDDPDPCVVVSVVVNVVSVVVSVVSVLVSLLVVVCVDPVLCVPFVVQLVVLLVVLLVLQQPDWADDPPDDIHGDHSVLLVVLLPDPDLVVSLVSQLVRRPPPPCSNVSSVSSSVSSVSSVVSVVVSVVVSVVCSVCVVVVVVVVVVVVVVVVVVVVVVVVVVVVVVVVVVVVCCVVCVVQQPDDPPDPPSNVVNVSLVVLCCCQPVVDPPDDPVVNVVSVVVNVCCVVCVVVVLVVVLVVVVVVVVVVVVVVVVVVDDPDDDDDDDDDDDDDDPDCGSVNVVVVVVVVVPDD